Protein AF-A0A0S3TJT3-F1 (afdb_monomer)

Nearest PDB structures (foldseek):
  3ip9-assembly1_A  TM=3.688E-01  e=1.577E-03  Agrobacterium fabrum str. C58
  3ipc-assembly1_A  TM=3.683E-01  e=1.671E-03  Agrobacterium fabrum str. C58
  4h8k-assembly1_B  TM=5.157E-01  e=3.499E-02  uncultured organism
  5ux0-assembly2_D  TM=4.115E-01  e=3.098E-01  Marinitoga piezophila
  5i4a-assembly2_C  TM=4.728E-01  e=1.733E+00  Marinitoga piezophila KA3

pLDDT: mean 84.33, std 13.9, range [30.48, 98.19]

Solvent-accessible surface area (backbone atoms only — not comparable to full-atom values): 23516 Å² total; per-residue (Å²): 130,84,81,82,37,37,30,35,41,42,33,42,53,88,62,42,47,76,74,13,27,44,31,41,34,41,31,31,42,73,97,52,75,69,77,46,76,47,79,49,36,47,69,58,44,67,63,50,66,58,42,48,49,51,28,49,58,43,56,67,64,57,73,90,70,84,78,69,83,72,67,95,83,65,92,69,98,68,64,60,63,62,50,32,52,49,32,46,48,54,36,52,52,52,52,46,56,60,54,66,34,71,59,35,45,54,51,50,54,53,47,47,69,75,55,58,90,56,61,47,32,39,38,33,42,29,30,78,53,69,66,72,70,68,52,70,66,72,67,34,62,71,29,59,74,75,29,75,67,45,46,80,43,78,34,65,71,87,75,88,79,86,79,79,88,58,81,71,33,31,30,44,35,38,35,18,28,52,79,97,48,83,58,66,61,59,51,52,54,55,65,67,38,87,58,46,47,67,48,76,36,74,45,42,53,73,65,58,50,49,48,56,37,65,75,50,68,30,37,31,41,37,37,38,27,37,25,32,67,41,80,90,71,75,47,54,28,36,25,44,20,82,92,50,77,68,41,47,55,74,80,40,44,66,40,51,53,49,21,40,76,52,49,37,75,46,78,45,75,56,57,50,76,48,69,80,66,72,77,46,71,47,62,53,81,63,76,47,70,64,48,37,71,71,40,49,80,83,41,57,55,31,33,29,58,32,65,42,55,51,85,85,39,62,86,38,67,65,47,48,51,45,26,67,74,66,76,40,86,65,54,40,68,57,45,53,51,52,32,51,51,52,50,50,55,62,24,46,76,77,24,87,45,74,69,45,26,53,54,44,49,44,33,79,83,41,71,45,86,39,86,73,40,78,44,46,33,37,86,88,64,46,69,78,83,85,52,83,81,55,44,37,46,29,30,29,38,74,41,94,85,44,87,98,38,53,39,80,39,78,61,80,135

Foldseek 3Di:
DPQWAKEKEWEWDDDDLQAWTKIKIFIDTVPDHTDDIDTFTQGHDPCLVVLVVQLVVLVLQDDPCPPDPDPPPDPDPDCSVVSNVVSVVVNLVSVQVSCPDPRNVVVLVVVCVRCPQDQRYEYEYEAQDPVVLVDPVCSHCSQVPRHVNYHYHYYPDDDDDPDDADFLAEEEEQEFACVVHDCVVVVVVQVPPPRYDYDYDYLDDPVVVLCVLQVAAHQEYEYEEAKAADPPNPFIWGGRYDPDDTHTVVVCVVSNVNNVVSHHHYYYYNHDYPHVSDQAEDEPVCQDPCNFVPCQPVQARHKYKAQDDLVVVVVDPVQVVCCVVVVDGDGSVVQVVQVVVQLQVQLVVQPVDPVSSVVQLLPQPDWDAGPSGIDHAHNVRDGDDDDPSSIWMWTWHDDPPDPSTIDTDTDDD

Sequence (413 aa):
MVKQVKQVIFEIGEGSFERGFPVKVRIGETGKPHTAEISGRLPPAPEFPTIYTTWQSIYEKLPANWLIIIPKNQITNFSSKDACNQAAQAFQDSFNTWLNQAPVLEIERQLSRQIGNSEDVRFILQTQDSLLRRLPWHLWGFFSTSHPQAEIVISSEYEPSTKQLKAPVKVLAILGSNQEINLEQDLYFLKNLPGAKVKALIEPTRRQLIENLRTQPWDILFFAGHSMSKEGDSWGEIQINADESYLSLRNLRYSLRHAVRQGLKLAIFNSKANQGRLRLFASTSLYTLQTLQQGKGDINGLVLAVPWEARRNFASEFAKNSQKLWNSLVTWRSATSYDATIAIVNGLQQSKTRDGLQKVLRNPKFSANGVTGKIQFLQSGDRPIKNKNDMVLVKIQPSRTFANQYEFFPLYP

Radius of gyration: 30.45 Å; Cα contacts (8 Å, |Δi|>4): 660; chains: 1; bounding box: 77×50×81 Å

Mean predicted aligned error: 15.38 Å

Structure (mmCIF, N/CA/C/O backbone):
data_AF-A0A0S3TJT3-F1
#
_entry.id   AF-A0A0S3TJT3-F1
#
loop_
_atom_site.group_PDB
_atom_site.id
_atom_site.type_symbol
_atom_site.label_atom_id
_atom_site.label_alt_id
_atom_site.label_comp_id
_atom_site.label_asym_id
_atom_site.label_entity_id
_atom_site.label_seq_id
_atom_site.pdbx_PDB_ins_code
_atom_site.Cartn_x
_atom_site.Cartn_y
_atom_site.Cartn_z
_atom_site.occupancy
_atom_site.B_iso_or_equiv
_atom_site.auth_seq_id
_atom_site.auth_comp_id
_atom_site.auth_asym_id
_atom_site.auth_atom_id
_atom_site.pdbx_PDB_model_num
ATOM 1 N N . MET A 1 1 ? -29.229 14.214 22.187 1.00 39.25 1 MET A N 1
ATOM 2 C CA . MET A 1 1 ? -29.124 12.817 22.668 1.00 39.25 1 MET A CA 1
ATOM 3 C C . MET A 1 1 ? -27.784 12.264 22.216 1.00 39.25 1 MET A C 1
ATOM 5 O O . MET A 1 1 ? -27.434 12.478 21.064 1.00 39.25 1 MET A O 1
ATOM 9 N N . VAL A 1 2 ? -27.012 11.622 23.096 1.00 51.75 2 VAL A N 1
ATOM 10 C CA . VAL A 1 2 ? -25.798 10.896 22.682 1.00 51.75 2 VAL A CA 1
ATOM 11 C C . VAL A 1 2 ? -26.262 9.675 21.887 1.00 51.75 2 VAL A C 1
ATOM 13 O O . VAL A 1 2 ? -27.019 8.865 22.421 1.00 51.75 2 VAL A O 1
ATOM 16 N N . LYS A 1 3 ? -25.883 9.585 20.608 1.00 60.16 3 LYS A N 1
ATOM 17 C CA . LYS A 1 3 ? -26.233 8.456 19.734 1.00 60.16 3 LYS A CA 1
ATOM 18 C C . LYS A 1 3 ? -25.649 7.176 20.351 1.00 60.16 3 LYS A C 1
ATOM 20 O O . LYS A 1 3 ? -24.455 7.132 20.648 1.00 60.16 3 LYS A O 1
ATOM 25 N N . GLN A 1 4 ? -26.485 6.177 20.633 1.00 72.62 4 GLN A N 1
ATOM 26 C CA . GLN A 1 4 ? -26.031 4.910 21.213 1.00 72.62 4 GLN A CA 1
ATOM 27 C C . GLN A 1 4 ? -25.431 4.039 20.108 1.00 72.62 4 GLN A C 1
ATOM 29 O O . GLN A 1 4 ? -26.159 3.431 19.333 1.00 72.62 4 GLN A O 1
ATOM 34 N N . VAL A 1 5 ? -24.100 3.992 20.042 1.00 84.38 5 VAL A N 1
ATOM 35 C CA . VAL A 1 5 ? -23.367 3.173 19.068 1.00 84.38 5 VAL A CA 1
ATOM 36 C C . VAL A 1 5 ? -23.213 1.752 19.612 1.00 84.38 5 VAL A C 1
ATOM 38 O O . VAL A 1 5 ? -22.589 1.555 20.668 1.00 84.38 5 VAL A O 1
ATOM 41 N N . LYS A 1 6 ? -23.755 0.765 18.889 1.00 90.62 6 LYS A N 1
ATOM 42 C CA . LYS A 1 6 ? -23.546 -0.662 19.162 1.00 90.62 6 LYS A CA 1
ATOM 43 C C . LYS A 1 6 ? -22.103 -1.020 18.836 1.00 90.62 6 LYS A C 1
ATOM 45 O O . LYS A 1 6 ? -21.609 -0.706 17.761 1.00 90.62 6 LYS A O 1
ATOM 50 N N . GLN A 1 7 ? -21.426 -1.686 19.761 1.00 91.19 7 GLN A N 1
ATOM 51 C CA . GLN A 1 7 ? -20.046 -2.120 19.590 1.00 91.19 7 GLN A CA 1
ATOM 52 C C . GLN A 1 7 ? -19.985 -3.643 19.535 1.00 91.19 7 GLN A C 1
ATOM 54 O O . GLN A 1 7 ? -20.490 -4.324 20.429 1.00 91.19 7 GLN A O 1
ATOM 59 N N . VAL A 1 8 ? -19.319 -4.160 18.508 1.00 93.88 8 VAL A N 1
ATOM 60 C CA . VAL A 1 8 ? -19.082 -5.585 18.284 1.00 93.88 8 VAL A CA 1
ATOM 61 C C . VAL A 1 8 ? -17.579 -5.803 18.229 1.00 93.88 8 VAL A C 1
ATOM 63 O O . VAL A 1 8 ? -16.907 -5.202 17.400 1.00 93.88 8 VAL A O 1
ATOM 66 N N . ILE A 1 9 ? -17.043 -6.650 19.099 1.00 94.06 9 ILE A N 1
ATOM 67 C CA . ILE A 1 9 ? -15.656 -7.115 19.030 1.00 94.06 9 ILE A CA 1
ATOM 68 C C . ILE A 1 9 ? -15.696 -8.542 18.500 1.00 94.06 9 ILE A C 1
ATOM 70 O O . ILE A 1 9 ? -16.155 -9.441 19.202 1.00 94.06 9 ILE A O 1
ATOM 74 N N . PHE A 1 10 ? -15.253 -8.729 17.263 1.00 96.12 10 PHE A N 1
ATOM 75 C CA . PHE A 1 10 ? -15.174 -10.010 16.577 1.00 96.12 10 PHE A CA 1
ATOM 76 C C . PHE A 1 10 ? -13.734 -10.515 16.636 1.00 96.12 10 PHE A C 1
ATOM 78 O O . PHE A 1 10 ? -12.868 -10.092 15.870 1.00 96.12 10 PHE A O 1
ATOM 85 N N . GLU A 1 11 ? -13.475 -11.384 17.602 1.00 96.75 11 GLU A N 1
ATOM 86 C CA . GLU A 1 11 ? -12.153 -11.905 17.914 1.00 96.75 11 GLU A CA 1
ATOM 87 C C . GLU A 1 11 ? -11.951 -13.252 17.219 1.00 96.75 11 GLU A C 1
ATOM 89 O O . GLU A 1 11 ? -12.678 -14.213 17.476 1.00 96.75 11 GLU A O 1
ATOM 94 N N . ILE A 1 12 ? -10.967 -13.316 16.324 1.00 97.00 12 ILE A N 1
ATOM 95 C CA . ILE A 1 12 ? -10.567 -14.544 15.639 1.00 97.00 12 ILE A CA 1
ATOM 96 C C . ILE A 1 12 ? -9.282 -15.048 16.289 1.00 97.00 12 ILE A C 1
ATOM 98 O O . ILE A 1 12 ? -8.233 -14.404 16.192 1.00 97.00 12 ILE A O 1
ATOM 102 N N . GLY A 1 13 ? -9.388 -16.196 16.956 1.00 94.38 13 GLY A N 1
ATOM 103 C CA . GLY A 1 13 ? -8.281 -16.831 17.662 1.00 94.38 13 GLY A CA 1
ATOM 104 C C . GLY A 1 13 ? -7.333 -17.602 16.741 1.00 94.38 13 GLY A C 1
ATOM 105 O O . GLY A 1 13 ? -7.439 -17.567 15.515 1.00 94.38 13 GLY A O 1
ATOM 106 N N . GLU A 1 14 ? -6.396 -18.325 17.353 1.00 94.38 14 GLU A N 1
ATOM 107 C CA . GLU A 1 14 ? -5.376 -19.091 16.635 1.00 94.38 14 GLU A CA 1
ATOM 108 C C . GLU A 1 14 ? -5.993 -20.234 15.811 1.00 94.38 14 GLU A C 1
ATOM 110 O O . GLU A 1 14 ? -6.798 -21.034 16.297 1.00 94.38 14 GLU A O 1
ATOM 115 N N . GLY A 1 15 ? -5.612 -20.308 14.539 1.00 94.81 15 GLY A N 1
ATOM 116 C CA . GLY A 1 15 ? -6.157 -21.246 13.567 1.00 94.81 15 GLY A CA 1
ATOM 117 C C . GLY A 1 15 ? -5.385 -21.187 12.256 1.00 94.81 15 GLY A C 1
ATOM 118 O O . GLY A 1 15 ? -4.281 -20.648 12.199 1.00 94.81 15 GLY A O 1
ATOM 119 N N . SER A 1 16 ? -5.951 -21.771 11.206 1.00 96.56 16 SER A N 1
ATOM 120 C CA . SER A 1 16 ? -5.390 -21.680 9.858 1.00 96.56 16 SER A CA 1
ATOM 121 C C . SER A 1 16 ? -6.483 -21.879 8.813 1.00 96.56 16 SER A C 1
ATOM 123 O O . SER A 1 16 ? -7.549 -22.411 9.125 1.00 96.56 16 SER A O 1
ATOM 125 N N . PHE A 1 17 ? -6.234 -21.501 7.561 1.00 96.31 17 PHE A N 1
ATOM 126 C CA . PHE A 1 17 ? -7.205 -21.705 6.483 1.00 96.31 17 PHE A CA 1
ATOM 127 C C . PHE A 1 17 ? -7.475 -23.195 6.204 1.00 96.31 17 PHE A C 1
ATOM 129 O O . PHE A 1 17 ? -8.538 -23.542 5.710 1.00 96.31 17 PHE A O 1
ATOM 136 N N . GLU A 1 18 ? -6.589 -24.104 6.606 1.00 97.00 18 GLU A N 1
ATOM 137 C CA . GLU A 1 18 ? -6.768 -25.556 6.477 1.00 97.00 18 GLU A CA 1
ATOM 138 C C . GLU A 1 18 ? -7.663 -26.143 7.573 1.00 97.00 18 GLU A C 1
ATOM 140 O O . GLU A 1 18 ? -8.346 -27.139 7.351 1.00 97.00 18 GLU A O 1
ATOM 145 N N . ARG A 1 19 ? -7.658 -25.551 8.773 1.00 96.50 19 ARG A N 1
ATOM 146 C CA . ARG A 1 19 ? -8.385 -26.076 9.946 1.00 96.50 19 ARG A CA 1
ATOM 147 C C . ARG A 1 19 ? -9.557 -25.194 10.378 1.00 96.50 19 ARG A C 1
ATOM 149 O O . ARG A 1 19 ? -10.349 -25.597 11.233 1.00 96.50 19 ARG A O 1
ATOM 156 N N . GLY A 1 20 ? -9.679 -23.998 9.816 1.00 97.06 20 GLY A N 1
ATOM 157 C CA . GLY A 1 20 ? -10.573 -22.947 10.286 1.00 97.06 20 GLY A CA 1
ATOM 158 C C . GLY A 1 20 ? -10.051 -22.239 11.540 1.00 97.06 20 GLY A C 1
ATOM 159 O O . GLY A 1 20 ? -9.022 -22.609 12.114 1.00 97.06 20 GLY A O 1
ATOM 160 N N . PHE A 1 21 ? -10.805 -21.240 11.994 1.00 98.19 21 PHE A N 1
ATOM 161 C CA . PHE A 1 21 ? -10.429 -20.361 13.100 1.00 98.19 21 PHE A CA 1
ATOM 162 C C . PHE A 1 21 ? -11.528 -20.301 14.163 1.00 98.19 21 PHE A C 1
ATOM 164 O O . PHE A 1 21 ? -12.691 -20.096 13.809 1.00 98.19 21 PHE A O 1
ATOM 171 N N . PRO A 1 22 ? -11.216 -20.459 15.459 1.00 97.88 22 PRO A N 1
ATOM 172 C CA . PRO A 1 22 ? -12.185 -20.198 16.516 1.00 97.88 22 PRO A CA 1
ATOM 173 C C . PRO A 1 22 ? -12.553 -18.709 16.539 1.00 97.88 22 PRO A C 1
ATOM 175 O O . PRO A 1 22 ? -11.696 -17.846 16.350 1.00 97.88 22 PRO A O 1
ATOM 178 N N . VAL A 1 23 ? -13.829 -18.417 16.783 1.00 97.69 23 VAL A N 1
ATOM 179 C CA . VAL A 1 23 ? -14.362 -17.054 16.853 1.00 97.69 23 VAL A CA 1
ATOM 180 C C . VAL A 1 23 ? -15.037 -16.838 18.192 1.00 97.69 23 VAL A C 1
ATOM 182 O O . VAL A 1 23 ? -15.834 -17.663 18.641 1.00 97.69 23 VAL A O 1
ATOM 185 N N . LYS A 1 24 ? -14.765 -15.681 18.784 1.00 97.25 24 LYS A N 1
ATOM 186 C CA . LYS A 1 24 ? -15.464 -15.168 19.951 1.00 97.25 24 LYS A CA 1
ATOM 187 C C . LYS A 1 24 ? -15.967 -13.763 19.644 1.00 97.25 24 LYS A C 1
ATOM 189 O O . LYS A 1 24 ? -15.189 -12.889 19.279 1.00 97.25 24 LYS A O 1
ATOM 194 N N . VAL A 1 25 ? -17.265 -13.530 19.792 1.00 96.75 25 VAL A N 1
ATOM 195 C CA . VAL A 1 25 ? -17.879 -12.229 19.521 1.00 96.75 25 VAL A CA 1
ATOM 196 C C . VAL A 1 25 ? -18.442 -11.647 20.803 1.00 96.75 25 VAL A C 1
ATOM 198 O O . VAL A 1 25 ? -19.252 -12.284 21.468 1.00 96.75 25 VAL A O 1
ATOM 201 N N . ARG A 1 26 ? -18.026 -10.430 21.153 1.00 94.75 26 ARG A N 1
ATOM 202 C CA . ARG A 1 26 ? -18.534 -9.680 22.309 1.00 94.75 26 ARG A CA 1
ATOM 203 C C . ARG A 1 26 ? -19.316 -8.472 21.828 1.00 94.75 26 ARG A C 1
ATOM 205 O O . ARG A 1 26 ? -18.820 -7.704 21.008 1.00 94.75 26 ARG A O 1
ATOM 212 N N . ILE A 1 27 ? -20.524 -8.288 22.345 1.00 93.62 27 ILE A N 1
ATOM 213 C CA . ILE A 1 27 ? -21.450 -7.243 21.896 1.00 93.62 27 ILE A CA 1
ATOM 214 C C . ILE A 1 27 ? -21.824 -6.369 23.086 1.00 93.62 27 ILE A C 1
ATOM 216 O O . ILE A 1 27 ? -22.047 -6.869 24.187 1.00 93.62 27 ILE A O 1
ATOM 220 N N . GLY A 1 28 ? -21.888 -5.059 22.882 1.00 90.69 28 GLY A N 1
ATOM 221 C CA . GLY A 1 28 ? -22.346 -4.110 23.890 1.00 90.69 28 GLY A CA 1
ATOM 222 C C . GLY A 1 28 ? -22.592 -2.729 23.301 1.00 90.69 28 GLY A C 1
ATOM 223 O O . GLY A 1 28 ? -22.747 -2.562 22.093 1.00 90.69 28 GLY A O 1
ATOM 224 N N . GLU A 1 29 ? -22.610 -1.726 24.165 1.00 87.50 29 GLU A N 1
ATOM 225 C CA . GLU A 1 29 ? -22.640 -0.320 23.766 1.00 87.50 29 GLU A CA 1
ATOM 226 C C . GLU A 1 29 ? -21.283 0.322 24.034 1.00 87.50 29 GLU A C 1
ATOM 228 O O . GLU A 1 29 ? -20.576 -0.046 24.976 1.00 87.50 29 GLU A O 1
ATOM 233 N N . THR A 1 30 ? -20.923 1.307 23.215 1.00 79.06 30 THR A N 1
ATOM 234 C CA . THR A 1 30 ? -19.652 2.021 23.369 1.00 79.06 30 THR A CA 1
ATOM 235 C C . THR A 1 30 ? -19.537 2.623 24.776 1.00 79.06 30 THR A C 1
ATOM 237 O O . THR A 1 30 ? -20.389 3.401 25.203 1.00 79.06 30 THR A O 1
ATOM 240 N N . GLY A 1 31 ? -18.472 2.267 25.502 1.00 75.75 31 GLY A N 1
ATOM 241 C CA . GLY A 1 31 ? -18.206 2.752 26.863 1.00 75.75 31 GLY A CA 1
ATOM 242 C C . GLY A 1 31 ? -18.964 2.033 27.986 1.00 75.75 31 GLY A C 1
ATOM 243 O O . GLY A 1 31 ? -18.823 2.429 29.142 1.00 75.75 31 GLY A O 1
ATOM 244 N N . LYS A 1 32 ? -19.739 0.984 27.682 1.00 82.31 32 LYS A N 1
ATOM 245 C CA . LYS A 1 32 ? -20.431 0.144 28.671 1.00 82.31 32 LYS A CA 1
ATOM 246 C C . LYS A 1 32 ? -19.875 -1.289 28.677 1.00 82.31 32 LYS A C 1
ATOM 248 O O . LYS A 1 32 ? -19.234 -1.696 27.706 1.00 82.31 32 LYS A O 1
ATOM 253 N N . PRO A 1 33 ? -20.118 -2.070 29.747 1.00 82.06 33 PRO A N 1
ATOM 254 C CA . PRO A 1 33 ? -19.832 -3.501 29.748 1.00 82.06 33 PRO A CA 1
ATOM 255 C C . PRO A 1 33 ? -20.539 -4.225 28.595 1.00 82.06 33 PRO A C 1
ATOM 257 O O . PRO A 1 33 ? -21.628 -3.829 28.172 1.00 82.06 33 PRO A O 1
ATOM 260 N N . HIS A 1 34 ? -19.924 -5.299 28.102 1.00 86.50 34 HIS A N 1
ATOM 261 C CA . HIS A 1 34 ? -20.545 -6.161 27.100 1.00 86.50 34 HIS A CA 1
ATOM 262 C C . HIS A 1 34 ? -21.783 -6.851 27.678 1.00 86.50 34 HIS A C 1
ATOM 264 O O . HIS A 1 34 ? -21.792 -7.270 28.833 1.00 86.50 34 HIS A O 1
ATOM 270 N N . THR A 1 35 ? -22.824 -6.965 26.862 1.00 88.38 35 THR A N 1
ATOM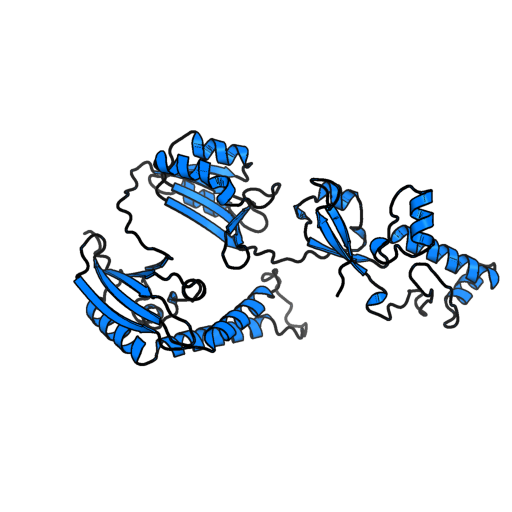 271 C CA . THR A 1 35 ? -24.129 -7.515 27.242 1.00 88.38 35 THR A CA 1
ATOM 272 C C . THR A 1 35 ? -24.367 -8.908 26.674 1.00 88.38 35 THR A C 1
ATOM 274 O O . THR A 1 35 ? -25.249 -9.610 27.155 1.00 88.38 35 THR A O 1
ATOM 277 N N . ALA A 1 36 ? -23.610 -9.309 25.651 1.00 91.75 36 ALA A N 1
ATOM 278 C CA . ALA A 1 36 ? -23.722 -10.627 25.043 1.00 91.75 36 ALA A CA 1
ATOM 279 C C . ALA A 1 36 ? -22.365 -11.141 24.554 1.00 91.75 36 ALA A C 1
ATOM 281 O O . ALA A 1 36 ? -21.479 -10.367 24.176 1.00 91.75 36 ALA A O 1
ATOM 282 N N . GLU A 1 37 ? -22.243 -12.465 24.536 1.00 95.62 37 GLU A N 1
ATOM 283 C CA . GLU A 1 37 ? -21.089 -13.198 24.035 1.00 95.62 37 GLU A CA 1
ATOM 284 C C . GLU A 1 37 ? -21.569 -14.350 23.143 1.00 95.62 37 GLU A C 1
ATOM 286 O O . GLU A 1 37 ? -22.502 -15.067 23.500 1.00 95.62 37 GLU A O 1
ATOM 291 N N . ILE A 1 38 ? -20.943 -14.507 21.978 1.00 96.56 38 ILE A N 1
ATOM 292 C CA . ILE A 1 38 ? -21.217 -15.570 21.009 1.00 96.56 38 ILE A CA 1
ATOM 293 C C . ILE A 1 38 ? -19.906 -16.309 20.758 1.00 96.56 38 ILE A C 1
ATOM 295 O O . ILE A 1 38 ? -18.877 -15.682 20.506 1.00 96.56 38 ILE A O 1
ATOM 299 N N . SER A 1 39 ? -19.951 -17.635 20.777 1.00 96.75 39 SER A N 1
ATOM 300 C CA . SER A 1 39 ? -18.821 -18.485 20.405 1.00 96.75 39 SER A CA 1
ATOM 301 C C . SER A 1 39 ? -19.141 -19.219 19.111 1.00 96.75 39 SER A C 1
ATOM 303 O O . SER A 1 39 ? -20.259 -19.695 18.922 1.00 96.75 39 SER A O 1
ATOM 305 N N . GLY A 1 40 ? -18.160 -19.325 18.223 1.00 96.56 40 GLY A N 1
ATOM 306 C CA . GLY A 1 40 ? -18.329 -19.983 16.935 1.00 96.56 40 GLY A CA 1
ATOM 307 C C . GLY A 1 40 ? -17.001 -20.282 16.255 1.00 96.56 40 GLY A C 1
ATOM 308 O O . GLY A 1 40 ? -15.946 -20.334 16.892 1.00 96.56 40 GLY A O 1
ATOM 309 N N . ARG A 1 41 ? -17.049 -20.513 14.942 1.00 96.81 41 ARG A N 1
ATOM 310 C CA . ARG A 1 41 ? -15.865 -20.842 14.149 1.00 96.81 41 ARG A CA 1
ATOM 311 C C . ARG A 1 41 ? -16.008 -20.338 12.717 1.00 96.81 41 ARG A C 1
ATOM 313 O O . ARG A 1 41 ? -17.060 -20.524 12.113 1.00 96.81 41 ARG A O 1
ATOM 320 N N . LEU A 1 42 ? -14.932 -19.791 12.157 1.00 97.69 42 LEU A N 1
ATOM 321 C CA . LEU A 1 42 ? -14.770 -19.697 10.709 1.00 97.69 42 LEU A CA 1
ATOM 322 C C . LEU A 1 42 ? -14.308 -21.065 10.184 1.00 97.69 42 LEU A C 1
ATOM 324 O O . LEU A 1 42 ? -13.311 -21.593 10.686 1.00 97.69 42 LEU A O 1
ATOM 328 N N . PRO A 1 43 ? -15.006 -21.672 9.216 1.00 97.56 43 PRO A N 1
ATOM 329 C CA . PRO A 1 43 ? -14.667 -23.000 8.715 1.00 97.56 43 PRO A CA 1
ATOM 330 C C . PRO A 1 43 ? -13.351 -22.997 7.917 1.00 97.56 43 PRO A C 1
ATOM 332 O O . PRO A 1 43 ? -12.840 -21.928 7.577 1.00 97.56 43 PRO A O 1
ATOM 335 N N . PRO A 1 44 ? -12.779 -24.174 7.607 1.00 97.75 44 PRO A N 1
ATOM 336 C CA . PRO A 1 44 ? -11.670 -24.279 6.665 1.00 97.75 44 PRO A CA 1
ATOM 337 C C . PRO A 1 44 ? -11.989 -23.655 5.296 1.00 97.75 44 PRO A C 1
ATOM 339 O O . PRO A 1 44 ? -13.076 -23.845 4.754 1.00 97.75 44 PRO A O 1
ATOM 342 N N . ALA A 1 45 ? -11.012 -22.957 4.723 1.00 96.94 45 ALA A N 1
ATOM 343 C CA . ALA A 1 45 ? -10.993 -22.465 3.349 1.00 96.94 45 ALA A CA 1
ATOM 344 C C . ALA A 1 45 ? -9.564 -22.558 2.768 1.00 96.94 45 ALA A C 1
ATOM 346 O O . ALA A 1 45 ? -8.922 -21.532 2.537 1.00 96.94 45 ALA A O 1
ATOM 347 N N . PRO A 1 46 ? -9.034 -23.777 2.545 1.00 96.12 46 PRO A N 1
ATOM 348 C CA . PRO A 1 46 ? -7.623 -23.999 2.202 1.00 96.12 46 PRO A CA 1
ATOM 349 C C . PRO A 1 46 ? -7.193 -23.359 0.872 1.00 96.12 46 PRO A C 1
ATOM 351 O O . PRO A 1 46 ? -6.028 -23.022 0.696 1.00 96.12 46 PRO A O 1
ATOM 354 N N . GLU A 1 47 ? -8.121 -23.153 -0.063 1.00 94.00 47 GLU A N 1
ATOM 355 C CA . GLU A 1 47 ? -7.837 -22.527 -1.364 1.00 94.00 47 GLU A CA 1
ATOM 356 C C . GLU A 1 47 ? -7.748 -20.995 -1.287 1.00 94.00 47 GLU A C 1
ATOM 358 O O . GLU A 1 47 ? -7.200 -20.339 -2.176 1.00 94.00 47 GLU A O 1
ATOM 363 N N . PHE A 1 48 ? -8.269 -20.407 -0.210 1.00 93.44 48 PHE A N 1
ATOM 364 C CA . PHE A 1 48 ? -8.466 -18.970 -0.089 1.00 93.44 48 PHE A CA 1
ATOM 365 C C . PHE A 1 48 ? -7.161 -18.149 -0.137 1.00 93.44 48 PHE A C 1
ATOM 367 O O . PHE A 1 48 ? -7.121 -17.154 -0.869 1.00 93.44 48 PHE A O 1
ATOM 374 N N . PRO A 1 49 ? -6.055 -18.556 0.527 1.00 94.06 49 PRO A N 1
ATOM 375 C CA . PRO A 1 49 ? -4.769 -17.865 0.395 1.00 94.06 49 PRO A CA 1
ATOM 376 C C . PRO A 1 49 ? -4.245 -17.823 -1.049 1.00 94.06 49 PRO A C 1
ATOM 378 O O . PRO A 1 49 ? -3.685 -16.813 -1.483 1.00 94.06 49 PRO A O 1
ATOM 381 N N . THR A 1 50 ? -4.458 -18.887 -1.825 1.00 94.69 50 THR A N 1
ATOM 382 C CA . THR A 1 50 ? -4.052 -18.959 -3.237 1.00 94.69 50 THR A CA 1
ATOM 383 C C . THR A 1 50 ? -4.869 -18.001 -4.099 1.00 94.69 50 THR A C 1
ATOM 385 O O . THR A 1 50 ? -4.317 -17.305 -4.952 1.00 94.69 50 THR A O 1
ATOM 388 N N . ILE A 1 51 ? -6.176 -17.903 -3.852 1.00 95.00 51 ILE A N 1
ATOM 389 C CA . ILE A 1 51 ? -7.058 -16.973 -4.570 1.00 95.00 51 ILE A CA 1
ATOM 390 C C . ILE A 1 51 ? -6.657 -1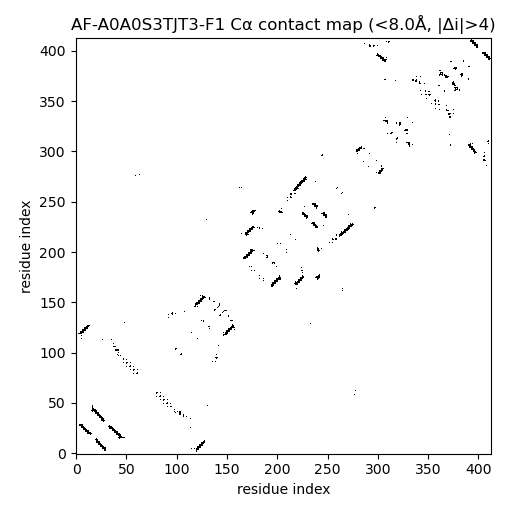5.524 -4.267 1.00 95.00 51 ILE A C 1
ATOM 392 O O . ILE A 1 51 ? -6.466 -14.728 -5.190 1.00 95.00 51 ILE A O 1
ATOM 396 N N . TYR A 1 52 ? -6.436 -15.201 -2.989 1.00 93.88 52 TYR A N 1
ATOM 397 C CA . TYR A 1 52 ? -5.966 -13.882 -2.568 1.00 93.88 52 TYR A CA 1
ATOM 398 C C . TYR A 1 52 ? -4.614 -13.521 -3.205 1.00 93.88 52 TYR A C 1
ATOM 400 O O . TYR A 1 52 ? -4.471 -12.440 -3.774 1.00 93.88 52 TYR A O 1
ATOM 408 N N . THR A 1 53 ? -3.626 -14.421 -3.158 1.00 90.69 53 THR A N 1
ATOM 409 C CA . THR A 1 53 ? -2.297 -14.163 -3.744 1.00 90.69 53 THR A CA 1
ATOM 410 C C . THR A 1 53 ? -2.352 -14.049 -5.267 1.00 90.69 53 THR A C 1
ATOM 412 O O . THR A 1 53 ? -1.640 -13.226 -5.843 1.00 90.69 53 THR A O 1
ATOM 415 N N . THR A 1 54 ? -3.240 -14.797 -5.927 1.00 91.62 54 THR A N 1
ATOM 416 C CA . THR A 1 54 ? -3.486 -14.680 -7.370 1.00 91.62 54 THR A CA 1
ATOM 417 C C . THR A 1 54 ? -4.008 -13.291 -7.715 1.00 91.62 54 THR A C 1
ATOM 419 O O . THR A 1 54 ? -3.374 -12.592 -8.511 1.00 91.62 54 THR A O 1
ATOM 422 N N . TRP A 1 55 ? -5.098 -12.853 -7.072 1.00 92.88 55 TRP A N 1
ATOM 423 C CA . TRP A 1 55 ? -5.639 -11.503 -7.244 1.00 92.88 55 TRP A CA 1
ATOM 424 C C . TRP A 1 55 ? -4.591 -10.432 -6.947 1.00 92.88 55 TRP A C 1
ATOM 426 O O . TRP A 1 55 ? -4.354 -9.564 -7.789 1.00 92.88 55 TRP A O 1
ATOM 436 N N . GLN A 1 56 ? -3.910 -10.533 -5.803 1.00 87.00 56 GLN A N 1
ATOM 437 C CA . GLN A 1 56 ? -2.880 -9.585 -5.398 1.00 87.00 56 GLN A CA 1
ATOM 438 C C . GLN A 1 56 ? -1.782 -9.482 -6.465 1.00 87.00 56 GLN A C 1
ATOM 440 O O . GLN A 1 56 ? -1.427 -8.380 -6.876 1.00 87.00 56 GLN A O 1
ATOM 445 N N . SER A 1 57 ? -1.294 -10.613 -6.983 1.00 83.69 57 SER A N 1
ATOM 446 C CA . SER A 1 57 ? -0.227 -10.632 -7.989 1.00 83.69 57 SER A CA 1
ATOM 447 C C . SER A 1 57 ? -0.639 -10.019 -9.332 1.00 83.69 57 SER A C 1
ATOM 449 O O . SER A 1 57 ? 0.213 -9.503 -10.057 1.00 83.69 57 SER A O 1
ATOM 451 N N . ILE A 1 58 ? -1.924 -10.094 -9.694 1.00 83.06 58 ILE A N 1
ATOM 452 C CA . ILE A 1 58 ? -2.466 -9.486 -10.915 1.00 83.06 58 ILE A CA 1
ATOM 453 C C . ILE A 1 58 ? -2.659 -7.984 -10.690 1.00 83.06 58 ILE A C 1
ATOM 455 O O . ILE A 1 58 ? -2.226 -7.182 -11.517 1.00 83.06 58 ILE A O 1
ATOM 459 N N . TYR A 1 59 ? -3.233 -7.605 -9.547 1.00 80.38 59 TYR A N 1
ATOM 460 C CA . TYR A 1 59 ? -3.421 -6.215 -9.140 1.00 80.38 59 TYR A CA 1
ATOM 461 C C . TYR A 1 59 ? -2.091 -5.451 -9.053 1.00 80.38 59 TYR A C 1
ATOM 463 O O . TYR A 1 59 ? -1.981 -4.319 -9.524 1.00 80.38 59 TYR A O 1
ATOM 471 N N . GLU A 1 60 ? -1.043 -6.081 -8.520 1.00 68.69 60 GLU A N 1
ATOM 472 C CA . GLU A 1 60 ? 0.307 -5.510 -8.440 1.00 68.69 60 GLU A CA 1
ATOM 473 C C . GLU A 1 60 ? 0.962 -5.288 -9.813 1.00 68.69 60 GLU A C 1
ATOM 475 O O . GLU A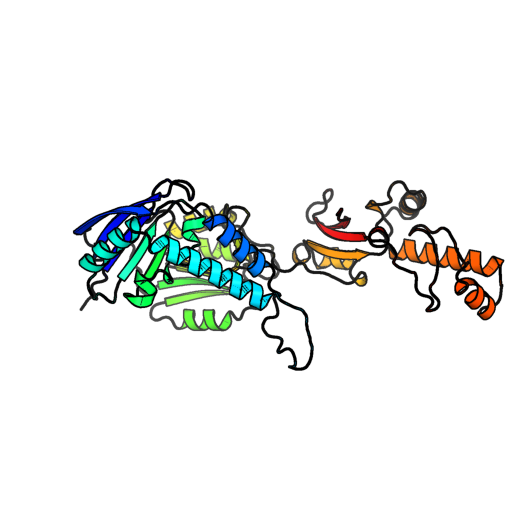 1 60 ? 1.854 -4.450 -9.932 1.00 68.69 60 GLU A O 1
ATOM 480 N N . LYS A 1 61 ? 0.514 -5.993 -10.861 1.00 70.81 61 LYS A N 1
ATOM 481 C CA . LYS A 1 61 ? 1.026 -5.867 -12.238 1.00 70.81 61 LYS A CA 1
ATOM 482 C C . LYS A 1 61 ? 0.256 -4.851 -13.086 1.00 70.81 61 LYS A C 1
ATOM 484 O O . LYS A 1 61 ? 0.594 -4.676 -14.259 1.00 70.81 61 LYS A O 1
ATOM 489 N N . LEU A 1 62 ? -0.773 -4.196 -12.541 1.00 64.38 62 LEU A N 1
ATOM 490 C CA . LEU A 1 62 ? -1.498 -3.157 -13.269 1.00 64.38 62 LEU A CA 1
ATOM 491 C C . LEU A 1 62 ? -0.569 -1.966 -13.594 1.00 64.38 62 LEU A C 1
ATOM 493 O O . LEU A 1 62 ? 0.188 -1.525 -12.728 1.00 64.38 62 LEU A O 1
ATOM 497 N N . PRO A 1 63 ? -0.610 -1.417 -14.824 1.00 54.97 63 PRO A N 1
ATOM 498 C CA . PRO A 1 63 ? 0.191 -0.251 -15.189 1.00 54.97 63 PRO A CA 1
ATOM 499 C C . PRO A 1 63 ? -0.265 1.005 -14.423 1.00 54.97 63 PRO A C 1
ATOM 501 O O . PRO A 1 63 ? -1.459 1.226 -14.238 1.00 54.97 63 PRO A O 1
ATOM 504 N N . ALA A 1 64 ? 0.679 1.866 -14.025 1.00 50.16 64 ALA A N 1
ATOM 505 C CA . ALA A 1 64 ? 0.409 3.061 -13.209 1.00 50.16 64 ALA A CA 1
ATOM 506 C C . ALA A 1 64 ? -0.397 4.173 -13.919 1.00 50.16 64 ALA A C 1
ATOM 508 O O . ALA A 1 64 ? -0.953 5.045 -13.256 1.00 50.16 64 ALA A O 1
ATOM 509 N N . ASN A 1 65 ? -0.521 4.130 -15.249 1.00 45.91 65 ASN A N 1
ATOM 510 C CA . ASN A 1 65 ? -1.213 5.152 -16.039 1.00 45.91 65 ASN A CA 1
ATOM 511 C C . ASN A 1 65 ? -2.666 4.754 -16.330 1.00 45.91 65 ASN A C 1
ATOM 513 O O . ASN A 1 65 ? -3.025 4.429 -17.459 1.00 45.91 65 ASN A O 1
ATOM 517 N N . TRP A 1 66 ? -3.522 4.813 -15.314 1.00 44.31 66 TRP A N 1
ATOM 518 C CA . TRP A 1 66 ? -4.969 4.591 -15.447 1.00 44.31 66 TRP A CA 1
ATOM 519 C C . TRP A 1 66 ? -5.737 5.817 -15.989 1.00 44.31 66 TRP A C 1
ATOM 521 O O . TRP A 1 66 ? -6.958 5.769 -16.109 1.00 44.31 66 TRP A O 1
ATOM 531 N N . LEU A 1 67 ? -5.029 6.894 -16.363 1.00 30.48 67 LEU A N 1
ATOM 532 C CA . LEU A 1 67 ? -5.583 8.127 -16.948 1.00 30.48 67 LEU A CA 1
ATOM 533 C C . LEU A 1 67 ? -5.391 8.258 -18.470 1.00 30.48 67 LEU A C 1
ATOM 535 O O . LEU A 1 67 ? -5.864 9.230 -19.057 1.00 30.48 67 LEU A O 1
ATOM 539 N N . ILE A 1 68 ? -4.721 7.314 -19.140 1.00 33.31 68 ILE A N 1
ATOM 540 C CA . ILE A 1 68 ? -4.614 7.368 -20.605 1.00 33.31 68 ILE A CA 1
ATOM 541 C C . ILE A 1 68 ? -5.912 6.818 -21.199 1.00 33.31 68 ILE A C 1
ATOM 543 O O . ILE A 1 68 ? -6.148 5.611 -21.208 1.00 33.31 68 ILE A O 1
ATOM 547 N N . ILE A 1 69 ? -6.753 7.720 -21.706 1.00 34.06 69 ILE A N 1
ATOM 548 C CA . ILE A 1 69 ? -7.860 7.386 -22.604 1.00 34.06 69 ILE A CA 1
ATOM 549 C C . ILE A 1 69 ? -7.239 6.769 -23.863 1.00 34.06 69 ILE A C 1
ATOM 551 O O . ILE A 1 69 ? -6.646 7.470 -24.680 1.00 34.06 69 ILE A O 1
ATOM 555 N N . ILE A 1 70 ? -7.340 5.447 -24.002 1.00 35.47 70 ILE A N 1
ATOM 556 C CA . ILE A 1 70 ? -6.894 4.733 -25.201 1.00 35.47 70 ILE A CA 1
ATOM 557 C C . ILE A 1 70 ? -7.955 4.953 -26.299 1.00 35.47 70 ILE A C 1
ATOM 559 O O . ILE A 1 70 ? -9.133 4.667 -26.061 1.00 35.47 70 ILE A O 1
ATOM 563 N N . PRO A 1 71 ? -7.592 5.470 -27.490 1.00 38.22 71 PRO A N 1
ATOM 564 C CA . PRO A 1 71 ? -8.525 5.642 -28.604 1.00 38.22 71 PRO A CA 1
ATOM 565 C C . PRO A 1 71 ? -9.190 4.312 -28.997 1.00 38.22 71 PRO A C 1
ATOM 567 O O . PRO A 1 71 ? -8.525 3.280 -29.071 1.00 38.22 71 PRO A O 1
ATOM 570 N N . LYS A 1 72 ? -10.501 4.339 -29.286 1.00 40.81 72 LYS A N 1
ATOM 571 C CA . LYS A 1 72 ? -11.377 3.163 -29.519 1.00 40.81 72 LYS A CA 1
ATOM 572 C C . LYS A 1 72 ? -10.942 2.209 -30.649 1.00 40.81 72 LYS A C 1
ATOM 574 O O . LYS A 1 72 ? -11.538 1.154 -30.822 1.00 40.81 72 LYS A O 1
ATOM 579 N N . ASN A 1 73 ? -9.948 2.582 -31.440 1.00 40.97 73 ASN A N 1
ATOM 580 C CA . ASN A 1 73 ? -9.576 1.981 -32.715 1.00 40.97 73 ASN A CA 1
ATOM 581 C C . ASN A 1 73 ? -8.207 1.272 -32.694 1.00 40.97 73 ASN A C 1
ATOM 583 O O . ASN A 1 73 ? -7.720 0.858 -33.744 1.00 40.97 73 ASN A O 1
ATOM 587 N N . GLN A 1 74 ? -7.603 1.072 -31.518 1.00 35.59 74 GLN A N 1
ATOM 588 C CA . GLN A 1 74 ? -6.388 0.267 -31.374 1.00 35.59 74 GLN A CA 1
ATOM 589 C C . GLN A 1 74 ? -6.722 -1.096 -30.745 1.00 35.59 74 GLN A C 1
ATOM 591 O O . GLN A 1 74 ? -7.042 -1.176 -29.560 1.00 35.59 74 GLN A O 1
ATOM 596 N N . ILE A 1 75 ? -6.636 -2.182 -31.526 1.00 35.16 75 ILE A N 1
ATOM 597 C CA . ILE A 1 75 ? -6.717 -3.547 -30.983 1.00 35.16 75 ILE A CA 1
ATOM 598 C C . ILE A 1 75 ? -5.442 -3.785 -30.175 1.00 35.16 75 ILE A C 1
ATOM 600 O O . ILE A 1 75 ? -4.368 -4.029 -30.724 1.00 35.16 75 ILE A O 1
ATOM 604 N N . THR A 1 76 ? -5.554 -3.673 -28.859 1.00 37.75 76 THR A N 1
ATOM 605 C CA . THR A 1 76 ? -4.498 -4.035 -27.920 1.00 37.75 76 THR A CA 1
ATOM 606 C C . THR A 1 76 ? -4.925 -5.350 -27.265 1.00 37.75 76 THR A C 1
ATOM 608 O O . THR A 1 76 ? -5.923 -5.400 -26.557 1.00 37.75 76 THR A O 1
ATOM 611 N N . ASN A 1 77 ? -4.201 -6.446 -27.522 1.00 35.41 77 ASN A N 1
ATOM 612 C CA . ASN A 1 77 ? -4.393 -7.743 -26.847 1.00 35.41 77 ASN A CA 1
ATOM 613 C C . ASN A 1 77 ? -3.941 -7.664 -25.370 1.00 35.41 77 ASN A C 1
ATOM 615 O O . ASN A 1 77 ? -3.082 -8.426 -24.930 1.00 35.41 77 ASN A O 1
ATOM 619 N N . PHE A 1 78 ? -4.450 -6.700 -24.602 1.00 41.09 78 PHE A N 1
ATOM 620 C CA . PHE A 1 78 ? -4.038 -6.447 -23.224 1.00 41.09 78 PHE A CA 1
ATOM 621 C C . PHE A 1 78 ? -5.171 -6.782 -22.252 1.00 41.09 78 PHE A C 1
ATOM 623 O O . PHE A 1 78 ? -5.956 -5.944 -21.827 1.00 41.09 78 PHE A O 1
ATOM 630 N N . SER A 1 79 ? -5.180 -8.057 -21.867 1.00 49.47 79 SER A N 1
ATOM 631 C CA . SER A 1 79 ? -6.061 -8.711 -20.894 1.00 49.47 79 SER A CA 1
ATOM 632 C C . SER A 1 79 ? -5.765 -8.341 -19.422 1.00 49.47 79 SER A C 1
ATOM 634 O O . SER A 1 79 ? -6.072 -9.123 -18.530 1.00 49.47 79 SER A O 1
ATOM 636 N N . SER A 1 80 ? -5.117 -7.212 -19.107 1.00 64.56 80 SER A N 1
ATOM 637 C CA . SER A 1 80 ? -4.642 -6.951 -17.731 1.00 64.56 80 SER A CA 1
ATOM 638 C C . SER A 1 80 ? -5.736 -6.443 -1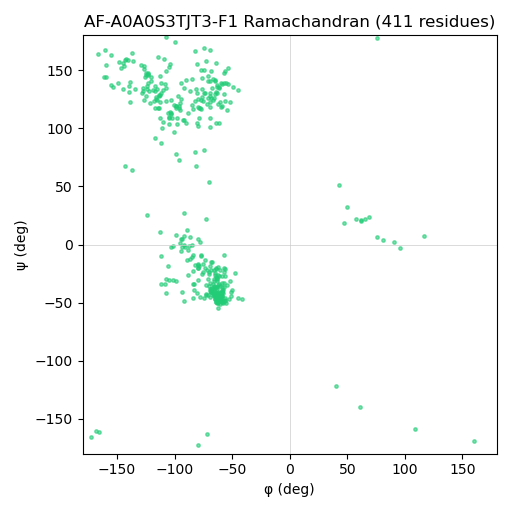6.786 1.00 64.56 80 SER A C 1
ATOM 640 O O . SER A 1 80 ? -5.816 -6.899 -15.646 1.00 64.56 80 SER A O 1
ATOM 642 N N . LYS A 1 81 ? -6.604 -5.532 -17.250 1.00 69.56 81 LYS A N 1
ATOM 643 C CA . LYS A 1 81 ? -7.698 -4.977 -16.433 1.00 69.56 81 LYS A CA 1
ATOM 644 C C . LYS A 1 81 ? -8.828 -5.981 -16.245 1.00 69.56 81 LYS A C 1
ATOM 646 O O . LYS A 1 81 ? -9.269 -6.177 -15.119 1.00 69.56 81 LYS A O 1
ATOM 651 N N . ASP A 1 82 ? -9.245 -6.644 -17.318 1.00 81.19 82 ASP A N 1
ATOM 652 C CA . ASP A 1 82 ? -10.307 -7.648 -17.242 1.00 81.19 82 ASP A CA 1
ATOM 653 C C . ASP A 1 82 ? -9.868 -8.856 -16.417 1.00 81.19 82 ASP A C 1
ATOM 655 O O . ASP A 1 82 ? -10.631 -9.301 -15.569 1.00 81.19 82 ASP A O 1
ATOM 659 N N . ALA A 1 83 ? -8.614 -9.311 -16.547 1.00 83.69 83 ALA A N 1
ATOM 660 C CA . ALA A 1 83 ? -8.085 -10.350 -15.663 1.00 83.69 83 ALA A CA 1
ATOM 661 C C . ALA A 1 83 ? -8.020 -9.887 -14.200 1.00 83.69 83 ALA A C 1
ATOM 663 O O . ALA A 1 83 ? -8.319 -10.670 -13.304 1.00 83.69 83 ALA A O 1
ATOM 664 N N . CYS A 1 84 ? -7.664 -8.623 -13.934 1.00 85.06 84 CYS A N 1
ATOM 665 C CA . CYS A 1 84 ? -7.682 -8.093 -12.571 1.00 85.06 84 CYS A CA 1
ATOM 666 C C . CYS A 1 84 ? -9.102 -8.026 -12.002 1.00 85.06 84 CYS A C 1
ATOM 668 O O . CYS A 1 84 ? -9.307 -8.401 -10.851 1.00 85.06 84 CYS A O 1
ATOM 670 N N . ASN A 1 85 ? -10.074 -7.578 -12.797 1.00 88.50 85 ASN A N 1
ATOM 671 C CA . ASN A 1 85 ? -11.479 -7.531 -12.403 1.00 88.50 85 ASN A CA 1
ATOM 672 C C . ASN A 1 85 ? -12.029 -8.941 -12.161 1.00 88.50 85 ASN A C 1
ATOM 674 O O . ASN A 1 85 ? -12.680 -9.171 -11.151 1.00 88.50 85 ASN A O 1
ATOM 678 N N . GLN A 1 86 ? -11.719 -9.899 -13.038 1.00 92.44 86 GLN A N 1
ATOM 679 C CA . GLN A 1 86 ? -12.105 -11.303 -12.873 1.00 92.44 86 GLN A CA 1
ATOM 680 C C . GLN A 1 86 ? -11.476 -11.915 -11.621 1.00 92.44 86 GLN A C 1
ATOM 682 O O . GLN A 1 86 ? -12.168 -12.574 -10.853 1.00 92.44 86 GLN A O 1
ATOM 687 N N . ALA A 1 87 ? -10.189 -11.666 -11.368 1.00 92.81 87 ALA A N 1
ATOM 688 C CA . ALA A 1 87 ? -9.526 -12.148 -10.162 1.00 92.81 87 ALA A CA 1
ATOM 689 C C . ALA A 1 87 ? -10.088 -11.491 -8.890 1.00 92.81 87 ALA A C 1
ATOM 691 O O . ALA A 1 87 ? -10.221 -12.160 -7.869 1.00 92.81 87 ALA A O 1
ATOM 692 N N . ALA A 1 88 ? -10.447 -10.204 -8.951 1.00 92.56 88 ALA A N 1
ATOM 693 C CA . ALA A 1 88 ? -11.093 -9.498 -7.845 1.00 92.56 88 ALA A CA 1
ATOM 694 C C . ALA A 1 88 ? -12.483 -10.075 -7.561 1.00 92.56 88 ALA A C 1
ATOM 696 O O . ALA A 1 88 ? -12.814 -10.318 -6.403 1.00 92.56 88 ALA A O 1
ATOM 697 N N . GLN A 1 89 ? -13.255 -10.358 -8.614 1.00 94.56 89 GLN A N 1
ATOM 698 C CA . GLN A 1 89 ? -14.560 -11.000 -8.501 1.00 94.56 89 GLN A CA 1
ATOM 699 C C . GLN A 1 89 ? -14.431 -12.406 -7.911 1.00 94.56 89 GLN A C 1
ATOM 701 O O . GLN A 1 89 ? -15.094 -12.708 -6.929 1.00 94.56 89 GLN A O 1
ATOM 706 N N . ALA A 1 90 ? -13.509 -13.231 -8.417 1.00 95.06 90 ALA A N 1
ATOM 707 C CA . ALA A 1 90 ? -13.260 -14.570 -7.883 1.00 95.06 90 ALA A CA 1
ATOM 708 C C . ALA A 1 90 ? -12.851 -14.538 -6.399 1.00 95.06 90 ALA A C 1
ATOM 710 O O . ALA A 1 90 ? -13.294 -15.371 -5.608 1.00 95.06 90 ALA A O 1
ATOM 711 N N . PHE A 1 91 ? -12.037 -13.556 -6.003 1.00 95.88 91 PHE A N 1
ATOM 712 C CA . PHE A 1 91 ? -11.675 -13.340 -4.605 1.00 95.88 91 PHE A CA 1
ATOM 713 C C . PHE A 1 91 ? -12.885 -12.951 -3.745 1.00 95.88 91 PHE A C 1
ATOM 715 O O . PHE A 1 91 ? -13.095 -13.543 -2.685 1.00 95.88 91 PHE A O 1
ATOM 722 N N . GLN A 1 92 ? -13.708 -12.009 -4.208 1.00 95.12 92 GLN A N 1
ATOM 723 C CA . GLN A 1 92 ? -14.926 -11.588 -3.514 1.00 95.12 92 GLN A CA 1
ATOM 724 C C . GLN A 1 92 ? -15.958 -12.723 -3.401 1.00 95.12 92 GLN A C 1
ATOM 726 O O . GLN A 1 92 ? -16.558 -12.903 -2.339 1.00 95.12 92 GLN A O 1
ATOM 731 N N . ASP A 1 93 ? -16.149 -13.502 -4.463 1.00 94.56 93 ASP A N 1
ATOM 732 C CA . ASP A 1 93 ? -17.075 -14.635 -4.497 1.00 94.56 93 ASP A CA 1
ATOM 733 C C . ASP A 1 93 ? -16.616 -15.734 -3.540 1.00 94.56 93 ASP A C 1
ATOM 735 O O . ASP A 1 93 ? -17.415 -16.255 -2.759 1.00 94.56 93 ASP A O 1
ATOM 739 N N . SER A 1 94 ? -15.316 -16.044 -3.536 1.00 95.50 94 SER A N 1
ATOM 740 C CA . SER A 1 94 ? -14.728 -16.997 -2.595 1.00 95.50 94 SER A CA 1
ATOM 741 C C . SER A 1 94 ? -14.881 -16.525 -1.145 1.00 95.50 94 SER A C 1
ATOM 743 O O . SER A 1 94 ? -15.249 -17.315 -0.275 1.00 95.50 94 SER A O 1
ATOM 745 N N . PHE A 1 95 ? -14.692 -15.225 -0.887 1.00 96.19 95 PHE A N 1
ATOM 746 C CA . PHE A 1 95 ? -14.837 -14.636 0.446 1.00 96.19 95 PHE A CA 1
ATOM 747 C C . PHE A 1 95 ? -16.271 -14.760 0.965 1.00 96.19 95 PHE A C 1
ATOM 749 O O . PHE A 1 95 ? -16.489 -15.254 2.070 1.00 96.19 95 PHE A O 1
ATOM 756 N N . ASN A 1 96 ? -17.260 -14.392 0.150 1.00 94.69 96 ASN A N 1
ATOM 757 C CA . ASN A 1 96 ? -18.663 -14.511 0.540 1.00 94.69 96 ASN A CA 1
ATOM 758 C C . ASN A 1 96 ? -19.130 -15.968 0.611 1.00 94.69 96 ASN A C 1
ATOM 760 O O . ASN A 1 96 ? -19.881 -16.319 1.515 1.00 94.69 96 ASN A O 1
ATOM 764 N N . THR A 1 97 ? -18.650 -16.846 -0.271 1.00 95.31 97 THR A N 1
ATOM 765 C CA . THR A 1 97 ? -18.939 -18.289 -0.190 1.00 95.31 97 THR A CA 1
ATOM 766 C C . THR A 1 97 ? -18.432 -18.877 1.124 1.00 95.31 97 THR A C 1
ATOM 768 O O . THR A 1 97 ? -19.132 -19.658 1.767 1.00 95.31 97 THR A O 1
ATOM 771 N N . TRP A 1 98 ? -17.237 -18.477 1.560 1.00 96.62 98 TRP A N 1
ATOM 772 C CA . TRP A 1 98 ? -16.672 -18.900 2.836 1.00 96.62 98 TRP A CA 1
ATOM 773 C C . TRP A 1 98 ? -17.487 -18.403 4.038 1.00 96.62 98 TRP A C 1
ATOM 775 O O . TRP A 1 98 ? -17.781 -19.185 4.944 1.00 96.62 98 TRP A O 1
ATOM 785 N N . LEU A 1 99 ? -17.910 -17.135 4.027 1.00 95.75 99 LEU A N 1
ATOM 786 C CA . LEU A 1 99 ? -18.715 -16.549 5.105 1.00 95.75 99 LEU A CA 1
ATOM 787 C C . LEU A 1 99 ? -20.190 -16.987 5.095 1.00 95.75 99 LEU A C 1
ATOM 789 O O . LEU A 1 99 ? -20.852 -16.887 6.121 1.00 95.75 99 LEU A O 1
ATOM 793 N N . ASN A 1 100 ? -20.694 -17.543 3.992 1.00 95.44 100 ASN A N 1
ATOM 794 C CA . ASN A 1 100 ? -22.053 -18.091 3.891 1.00 95.44 100 ASN A CA 1
ATOM 795 C C . ASN A 1 100 ? -22.150 -19.574 4.287 1.00 95.44 100 ASN A C 1
ATOM 797 O O . ASN A 1 100 ? -23.162 -20.231 4.039 1.00 95.44 100 ASN A O 1
ATOM 801 N N . GLN A 1 101 ? -21.113 -20.138 4.905 1.00 96.62 101 GLN A N 1
ATOM 802 C CA . GLN A 1 101 ? -21.179 -21.493 5.442 1.00 96.62 101 GLN A CA 1
ATOM 803 C C . GLN A 1 101 ? -21.955 -21.541 6.767 1.00 96.62 101 GLN A C 1
ATOM 805 O O . GLN A 1 101 ? -21.913 -20.609 7.570 1.00 96.62 101 GLN A O 1
ATOM 810 N N . ALA A 1 102 ? -22.611 -22.676 7.034 1.00 96.56 102 ALA A N 1
ATOM 811 C CA . ALA A 1 102 ? -23.475 -22.889 8.203 1.00 96.56 102 ALA A CA 1
ATOM 812 C C . ALA A 1 102 ? -22.898 -22.399 9.554 1.00 96.56 102 ALA A C 1
ATOM 814 O O . ALA A 1 102 ? -23.627 -21.722 10.282 1.00 96.56 102 ALA A O 1
ATOM 815 N N . PRO A 1 103 ? -21.620 -22.667 9.907 1.00 96.00 103 PRO A N 1
ATOM 816 C CA . PRO A 1 103 ? -21.050 -22.186 11.168 1.00 96.00 103 PRO A CA 1
ATOM 817 C C . PRO A 1 103 ? -21.023 -20.657 11.296 1.00 96.00 103 PRO A C 1
ATOM 819 O O . PRO A 1 103 ? -21.198 -20.135 12.394 1.00 96.00 103 PRO A O 1
ATOM 822 N N . VAL A 1 104 ? -20.819 -19.941 10.187 1.00 96.44 104 VAL A N 1
ATOM 823 C CA . VAL A 1 104 ? -20.741 -18.474 10.161 1.00 96.44 104 VAL A CA 1
ATOM 824 C C . VAL A 1 104 ? -22.137 -17.860 10.112 1.00 96.44 104 VAL A C 1
ATOM 826 O O . VAL A 1 104 ? -22.400 -16.909 10.844 1.00 96.44 104 VAL A O 1
ATOM 829 N N . LEU A 1 105 ? -23.063 -18.458 9.353 1.00 95.50 105 LEU A N 1
ATOM 830 C CA . LEU A 1 105 ? -24.468 -18.033 9.320 1.00 95.50 105 LEU A CA 1
ATOM 831 C C . LEU A 1 105 ? -25.131 -18.097 10.705 1.00 95.50 105 LEU A C 1
ATOM 833 O O . LEU A 1 105 ? -25.966 -17.254 11.030 1.00 95.50 105 LEU A O 1
ATOM 837 N N . GLU A 1 106 ? -24.752 -19.057 11.554 1.00 95.75 106 GLU A N 1
ATOM 838 C CA . GLU A 1 106 ? -25.257 -19.109 12.930 1.00 95.75 106 GLU A CA 1
ATOM 839 C C . GLU A 1 106 ? -24.739 -17.938 13.782 1.00 95.75 106 GLU A C 1
ATOM 841 O O . GLU A 1 106 ? -25.512 -17.339 14.535 1.00 95.75 106 GLU A O 1
ATOM 846 N N . ILE A 1 107 ? -23.465 -17.557 13.621 1.00 95.88 107 ILE A N 1
ATOM 847 C CA . ILE A 1 107 ? -22.898 -16.360 14.263 1.00 95.88 107 ILE A CA 1
ATOM 848 C C . ILE A 1 107 ? -23.626 -15.111 13.755 1.00 95.88 107 ILE A C 1
ATOM 850 O O . ILE A 1 107 ? -24.044 -14.277 14.555 1.00 95.88 107 ILE A O 1
ATOM 854 N N . GLU A 1 108 ? -23.825 -14.999 12.441 1.00 94.50 108 GLU A N 1
ATOM 855 C CA . GLU A 1 108 ? -24.512 -13.876 11.798 1.00 94.50 108 GLU A CA 1
ATOM 856 C C . GLU A 1 108 ? -25.958 -13.725 12.290 1.00 94.50 108 GLU A C 1
ATOM 858 O O . GLU A 1 108 ? -26.398 -12.622 12.626 1.00 94.50 108 GLU A O 1
ATOM 863 N N . ARG A 1 109 ? -26.693 -14.834 12.420 1.00 94.12 109 ARG A N 1
ATOM 864 C CA . ARG A 1 109 ? -28.060 -14.845 12.958 1.00 94.12 109 ARG A CA 1
ATOM 865 C C . ARG A 1 109 ? -28.101 -14.332 14.395 1.00 94.12 109 ARG A C 1
ATOM 867 O O . ARG A 1 109 ? -28.992 -13.558 14.752 1.00 94.12 109 ARG A O 1
ATOM 874 N N . GLN A 1 110 ? -27.160 -14.762 15.234 1.00 94.19 110 GLN A N 1
ATOM 875 C CA . GLN A 1 110 ? -27.074 -14.299 16.618 1.00 94.19 110 GLN A CA 1
ATOM 876 C C . GLN A 1 110 ? -26.656 -12.826 16.699 1.00 94.19 110 GLN A C 1
ATOM 878 O O . GLN A 1 110 ? -27.251 -12.076 17.472 1.00 94.19 110 GLN A O 1
ATOM 883 N N . LEU A 1 111 ? -25.710 -12.389 15.863 1.00 92.50 111 LEU A N 1
ATOM 884 C CA . LEU A 1 111 ? -25.318 -10.984 15.744 1.00 92.50 111 LEU A CA 1
ATOM 885 C C . LEU A 1 111 ? -26.504 -10.102 15.359 1.00 92.50 111 LEU A C 1
ATOM 887 O O . LEU A 1 111 ? -26.798 -9.133 16.057 1.00 92.50 111 LEU A O 1
ATOM 891 N N . SER A 1 112 ? -27.233 -10.487 14.312 1.00 91.75 112 SER A N 1
ATOM 892 C CA . SER A 1 112 ? -28.403 -9.758 13.811 1.00 91.75 112 SER A CA 1
ATOM 893 C C . SER A 1 112 ? -29.478 -9.594 14.889 1.00 91.75 112 SER A C 1
ATOM 895 O O . SER A 1 112 ? -30.057 -8.522 15.033 1.00 91.75 112 SER A O 1
ATOM 897 N N . ARG A 1 113 ? -29.707 -10.620 15.722 1.00 91.56 113 ARG A N 1
ATOM 898 C CA . ARG A 1 113 ? -30.647 -10.536 16.857 1.00 91.56 113 ARG A CA 1
ATOM 899 C C . ARG A 1 113 ? -30.221 -9.532 17.926 1.00 91.56 113 ARG A C 1
ATOM 901 O O . ARG A 1 113 ? -31.077 -8.899 18.531 1.00 91.56 113 ARG A O 1
ATOM 908 N N . GLN A 1 114 ? -28.921 -9.420 18.186 1.00 90.75 114 GLN A N 1
ATOM 909 C CA . GLN A 1 114 ? -28.379 -8.554 19.239 1.00 90.75 114 GLN A CA 1
ATOM 910 C C . GLN A 1 114 ? -28.234 -7.097 18.782 1.00 90.75 114 GLN A C 1
ATOM 912 O O . GLN A 1 114 ? -28.391 -6.166 19.576 1.00 90.75 114 GLN A O 1
ATOM 917 N N . ILE A 1 115 ? -27.919 -6.900 17.503 1.00 89.19 115 ILE A N 1
ATOM 918 C CA . ILE A 1 115 ? -27.725 -5.582 16.894 1.00 89.19 115 ILE A CA 1
ATOM 919 C C . ILE A 1 115 ? -29.072 -4.985 16.460 1.00 89.19 115 ILE A C 1
ATOM 921 O O . ILE A 1 115 ? -29.273 -3.775 16.591 1.00 89.19 115 ILE A O 1
ATOM 925 N N . GLY A 1 116 ? -30.019 -5.824 16.026 1.00 86.06 116 GLY A N 1
ATOM 926 C CA . GLY A 1 116 ? -31.335 -5.401 15.555 1.00 86.06 116 GLY A CA 1
ATOM 927 C C . GLY A 1 116 ? -31.225 -4.485 14.338 1.00 86.06 116 GLY A C 1
ATOM 928 O O . GLY A 1 116 ? -30.366 -4.680 13.490 1.00 86.06 116 GLY A O 1
ATOM 929 N N . ASN A 1 117 ? -32.053 -3.441 14.284 1.00 83.12 117 ASN A N 1
ATOM 930 C CA . ASN A 1 117 ? -32.052 -2.458 13.192 1.00 83.12 117 ASN A CA 1
ATOM 931 C C . ASN A 1 117 ? -31.137 -1.252 13.479 1.00 83.12 117 ASN A C 1
ATOM 933 O O . ASN A 1 117 ? -31.419 -0.139 13.042 1.00 83.12 117 ASN A O 1
ATOM 937 N N . SER A 1 118 ? -30.091 -1.425 14.293 1.00 82.44 118 SER A N 1
ATOM 938 C CA . SER A 1 118 ? -29.182 -0.323 14.613 1.00 82.44 118 SER A CA 1
ATOM 939 C C . SER A 1 118 ? -28.363 0.075 13.382 1.00 82.44 118 SER A C 1
ATOM 941 O O . SER A 1 118 ? -27.694 -0.761 12.774 1.00 82.44 118 SER A O 1
ATOM 943 N N . GLU A 1 119 ? -28.400 1.361 13.036 1.00 80.38 119 GLU A N 1
ATOM 944 C CA . GLU A 1 119 ? -27.590 1.927 11.949 1.00 80.38 119 GLU A CA 1
ATOM 945 C C . GLU A 1 119 ? -26.168 2.287 12.411 1.00 80.38 119 GLU A C 1
ATOM 947 O O . GLU A 1 119 ? -25.243 2.318 11.605 1.00 80.38 119 GLU A O 1
ATOM 952 N N . ASP A 1 120 ? -25.969 2.508 13.715 1.00 85.19 120 ASP A N 1
ATOM 953 C CA . ASP A 1 120 ? -24.685 2.892 14.305 1.00 85.19 120 ASP A CA 1
ATOM 954 C C . ASP A 1 120 ? -23.970 1.684 14.905 1.00 85.19 120 ASP A C 1
ATOM 956 O O . ASP A 1 120 ? -23.970 1.465 16.122 1.00 85.19 120 ASP A O 1
ATOM 960 N N . VAL A 1 121 ? -23.356 0.890 14.034 1.00 89.00 121 VAL A N 1
ATOM 961 C CA . VAL A 1 121 ? -22.599 -0.302 14.421 1.00 89.00 121 VAL A CA 1
ATOM 962 C C . VAL A 1 121 ? -21.111 -0.033 14.256 1.00 89.00 121 VAL A C 1
ATOM 964 O O . VAL A 1 121 ? -20.645 0.270 13.165 1.00 89.00 121 VAL A O 1
ATOM 967 N N . ARG A 1 122 ? -20.342 -0.201 15.330 1.00 90.12 122 ARG A N 1
ATOM 968 C CA . ARG A 1 122 ? -18.883 -0.269 15.282 1.00 90.12 122 ARG A CA 1
ATOM 969 C C . ARG A 1 122 ? -18.443 -1.717 15.406 1.00 90.12 122 ARG A C 1
ATOM 971 O O . ARG A 1 122 ? -18.526 -2.306 16.486 1.00 90.12 122 ARG A O 1
ATOM 978 N N . PHE A 1 123 ? -17.954 -2.270 14.308 1.00 92.44 123 PHE A N 1
ATOM 979 C CA . PHE A 1 123 ? -17.424 -3.618 14.233 1.00 92.44 123 PHE A CA 1
ATOM 980 C C . PHE A 1 123 ? -15.902 -3.600 14.312 1.00 92.44 123 PHE A C 1
ATOM 982 O O . PHE A 1 123 ? -15.227 -3.020 13.470 1.00 92.44 123 PHE A O 1
ATOM 989 N N . ILE A 1 124 ? -15.353 -4.244 15.332 1.00 92.12 124 ILE A N 1
ATOM 990 C CA . ILE A 1 124 ? -13.920 -4.341 15.580 1.00 92.12 124 ILE A CA 1
ATOM 991 C C . ILE A 1 124 ? -13.496 -5.778 15.313 1.00 92.12 124 ILE A C 1
ATOM 993 O O . ILE A 1 124 ? -13.761 -6.667 16.119 1.00 92.12 124 ILE A O 1
ATOM 997 N N . LEU A 1 125 ? -12.820 -5.997 14.194 1.00 94.19 125 LEU A N 1
ATOM 998 C CA . LEU A 1 125 ? -12.153 -7.249 13.886 1.00 94.19 125 LEU A CA 1
ATOM 999 C C . LEU A 1 125 ? -10.813 -7.305 14.622 1.00 94.19 125 LEU A C 1
ATOM 1001 O O . LEU A 1 125 ? -9.921 -6.497 14.355 1.00 94.19 125 LEU A O 1
ATOM 1005 N N . GLN A 1 126 ? -10.657 -8.283 15.506 1.00 94.44 126 GLN A N 1
ATOM 1006 C CA . GLN A 1 126 ? -9.420 -8.527 16.237 1.00 94.44 126 GLN A CA 1
ATOM 1007 C C . GLN A 1 126 ? -8.825 -9.873 15.827 1.00 94.44 126 GLN A C 1
ATOM 1009 O O . GLN A 1 126 ? -9.439 -10.917 16.037 1.00 94.44 126 GLN A O 1
ATOM 1014 N N . THR A 1 127 ? -7.623 -9.865 15.252 1.00 93.81 127 THR A N 1
ATOM 1015 C CA . THR A 1 127 ? -6.926 -11.102 14.877 1.00 93.81 127 THR A CA 1
ATOM 1016 C C . THR A 1 127 ? -5.427 -10.893 14.717 1.00 93.81 127 THR A C 1
ATOM 1018 O O . THR A 1 127 ? -4.982 -9.858 14.216 1.00 93.81 127 THR A O 1
ATOM 1021 N N . GLN A 1 128 ? -4.636 -11.894 15.107 1.00 89.56 128 GLN A N 1
ATOM 1022 C CA . GLN A 1 128 ? -3.186 -11.891 14.905 1.00 89.56 128 GLN A CA 1
ATOM 1023 C C . GLN A 1 128 ? -2.779 -12.286 13.477 1.00 89.56 128 GLN A C 1
ATOM 1025 O O . GLN A 1 128 ? -1.691 -11.908 13.034 1.00 89.56 128 GLN A O 1
ATOM 1030 N N . ASP A 1 129 ? -3.661 -12.961 12.736 1.00 91.31 129 ASP A N 1
ATOM 1031 C CA . ASP A 1 129 ? -3.407 -13.396 11.364 1.00 91.31 129 ASP A CA 1
ATOM 1032 C C . ASP A 1 129 ? -3.354 -12.198 10.399 1.00 91.31 129 ASP A C 1
ATOM 1034 O O . ASP A 1 129 ? -4.242 -11.342 10.365 1.00 91.31 129 ASP A O 1
ATOM 1038 N N . SER A 1 130 ? -2.279 -12.105 9.616 1.00 85.69 130 SER A N 1
ATOM 1039 C CA . SER A 1 130 ? -2.066 -10.981 8.701 1.00 85.69 130 SER A CA 1
ATOM 1040 C C . SER A 1 130 ? -2.986 -11.022 7.486 1.00 85.69 130 SER A C 1
ATOM 1042 O O . SER A 1 130 ? -3.418 -9.961 7.035 1.00 85.69 130 SER A O 1
ATOM 1044 N N . LEU A 1 131 ? -3.314 -12.209 6.969 1.00 90.25 131 LEU A N 1
ATOM 1045 C CA . LEU A 1 131 ? -4.179 -12.354 5.807 1.00 90.25 131 LEU A CA 1
ATOM 1046 C C . LEU A 1 131 ? -5.621 -11.995 6.166 1.00 90.25 131 LEU A C 1
ATOM 1048 O O . LEU A 1 131 ? -6.237 -11.219 5.439 1.00 90.25 131 LEU A O 1
ATOM 1052 N N . LEU A 1 132 ? -6.124 -12.443 7.321 1.00 94.44 132 LEU A N 1
ATOM 1053 C CA . LEU A 1 132 ? -7.454 -12.071 7.817 1.00 94.44 132 LEU A CA 1
ATOM 1054 C C . LEU A 1 132 ? -7.623 -10.550 7.949 1.00 94.44 132 LEU A C 1
ATOM 1056 O O . LEU A 1 132 ? -8.684 -10.026 7.613 1.00 94.44 132 LEU A O 1
ATOM 1060 N N . ARG A 1 133 ? -6.579 -9.813 8.358 1.00 89.69 133 ARG A N 1
ATOM 1061 C CA . ARG A 1 133 ? -6.613 -8.336 8.429 1.00 89.69 133 ARG A CA 1
ATOM 1062 C C . ARG A 1 133 ? -6.663 -7.641 7.064 1.00 89.69 133 ARG A C 1
ATOM 1064 O O . ARG A 1 133 ? -7.012 -6.467 7.003 1.00 89.69 133 ARG A O 1
ATOM 1071 N N . ARG A 1 134 ? -6.302 -8.331 5.980 1.00 87.25 134 ARG A N 1
ATOM 1072 C CA . ARG A 1 134 ? -6.287 -7.784 4.611 1.00 87.25 134 ARG A CA 1
ATOM 1073 C C . ARG A 1 134 ? -7.577 -8.067 3.838 1.00 87.25 134 ARG A C 1
ATOM 1075 O O . ARG A 1 134 ? -7.722 -7.586 2.717 1.00 87.25 134 ARG A O 1
ATOM 1082 N N . LEU A 1 135 ? -8.496 -8.851 4.405 1.00 92.38 135 LEU A N 1
ATOM 1083 C CA . LEU A 1 135 ? -9.731 -9.229 3.720 1.00 92.38 135 LEU A CA 1
ATOM 1084 C C . LEU A 1 135 ? -10.725 -8.065 3.661 1.00 92.38 135 LEU A C 1
ATOM 1086 O O . LEU A 1 135 ? -10.753 -7.221 4.564 1.00 92.38 135 LEU A O 1
ATOM 1090 N N . PRO A 1 136 ? -11.572 -8.013 2.620 1.00 92.38 136 PRO A N 1
ATOM 1091 C CA . PRO A 1 136 ? -12.520 -6.929 2.433 1.00 92.38 136 PRO A CA 1
ATOM 1092 C C . PRO A 1 136 ? -13.763 -7.151 3.305 1.00 92.38 136 PRO A C 1
ATOM 1094 O O . PRO A 1 136 ? -14.855 -7.372 2.797 1.00 92.38 136 PRO A O 1
ATOM 1097 N N . TRP A 1 137 ? -13.619 -7.078 4.631 1.00 93.19 137 TRP A N 1
ATOM 1098 C CA . TRP A 1 137 ? -14.712 -7.347 5.579 1.00 93.19 137 TRP A CA 1
ATOM 1099 C C . TRP A 1 137 ? -15.955 -6.484 5.358 1.00 93.19 137 TRP A C 1
ATOM 1101 O O . TRP A 1 137 ? -17.056 -6.944 5.625 1.00 93.19 137 TRP A O 1
ATOM 1111 N N . HIS A 1 138 ? -15.801 -5.285 4.794 1.00 89.00 138 HIS A N 1
ATOM 1112 C CA . HIS A 1 138 ? -16.913 -4.423 4.379 1.00 89.00 138 HIS A CA 1
ATOM 1113 C C . HIS A 1 138 ? -17.810 -5.032 3.289 1.00 89.00 138 HIS A C 1
ATOM 1115 O O . HIS A 1 138 ? -18.948 -4.602 3.132 1.00 89.00 138 HIS A O 1
ATOM 1121 N N . LEU A 1 139 ? -17.323 -6.037 2.557 1.00 92.12 139 LEU A N 1
ATOM 1122 C CA . LEU A 1 139 ? -18.073 -6.773 1.538 1.00 92.12 139 LEU A CA 1
ATOM 1123 C C . LEU A 1 139 ? -18.785 -8.014 2.082 1.00 92.12 139 LEU A C 1
ATOM 1125 O O . LEU A 1 139 ? -19.461 -8.688 1.309 1.00 92.12 139 LEU A O 1
ATOM 1129 N N . TRP A 1 140 ? -18.649 -8.340 3.373 1.00 93.06 140 TRP A N 1
ATOM 1130 C CA . TRP A 1 140 ? -19.449 -9.407 3.977 1.00 93.06 140 TRP A CA 1
ATOM 1131 C C . TRP A 1 140 ? -20.935 -9.034 3.876 1.00 93.06 140 TRP A C 1
ATOM 1133 O O . TRP A 1 140 ? -21.308 -7.890 4.155 1.00 93.06 140 TRP A O 1
ATOM 1143 N N . GLY A 1 141 ? -21.780 -9.990 3.474 1.00 88.25 141 GLY A N 1
ATOM 1144 C CA . GLY A 1 141 ? -23.242 -9.849 3.398 1.00 88.25 141 GLY A CA 1
ATOM 1145 C C . GLY A 1 141 ? -23.842 -9.105 4.594 1.00 88.25 141 GLY A C 1
ATOM 1146 O O . GLY A 1 141 ? -24.543 -8.115 4.403 1.00 88.25 141 GLY A O 1
ATOM 1147 N N . PHE A 1 142 ? -23.439 -9.467 5.817 1.00 88.88 142 PHE A N 1
ATOM 1148 C CA . PHE A 1 142 ? -23.886 -8.806 7.046 1.00 88.88 142 PHE A CA 1
ATOM 1149 C C . PHE A 1 142 ? -23.767 -7.265 7.016 1.00 88.88 142 PHE A C 1
ATOM 1151 O O . PHE A 1 142 ? -24.668 -6.565 7.476 1.00 88.88 142 PHE A O 1
ATOM 1158 N N . PHE A 1 143 ? -22.698 -6.710 6.438 1.00 89.62 143 PHE A N 1
ATOM 1159 C CA . PHE A 1 143 ? -22.524 -5.256 6.319 1.00 89.62 143 PHE A CA 1
ATOM 1160 C C . PHE A 1 143 ? -23.081 -4.704 5.017 1.00 89.62 143 PHE A C 1
ATOM 1162 O O . PHE A 1 143 ? -23.819 -3.724 5.034 1.00 89.62 143 PHE A O 1
ATOM 1169 N N . SER A 1 144 ? -22.744 -5.334 3.892 1.00 84.94 144 SER A N 1
ATOM 1170 C CA . SER A 1 144 ? -23.091 -4.818 2.566 1.00 84.94 144 SER A CA 1
ATOM 1171 C C . SER A 1 144 ? -24.602 -4.737 2.324 1.00 84.94 144 SER A C 1
ATOM 1173 O O . SER A 1 144 ? -25.039 -3.846 1.597 1.00 84.94 144 SER A O 1
ATOM 1175 N N . THR A 1 145 ? -25.403 -5.607 2.954 1.00 83.81 145 THR A N 1
ATOM 1176 C CA . THR A 1 145 ? -26.868 -5.597 2.815 1.00 83.81 145 THR A CA 1
ATOM 1177 C C . THR A 1 145 ? -27.595 -5.086 4.053 1.00 83.81 145 THR A C 1
ATOM 1179 O O . THR A 1 145 ? -28.565 -4.346 3.913 1.00 83.81 145 THR A O 1
ATOM 1182 N N . SER A 1 146 ? -27.158 -5.477 5.255 1.00 84.12 146 SER A N 1
ATOM 1183 C CA . SER A 1 146 ? -27.956 -5.283 6.479 1.00 84.12 146 SER A CA 1
ATOM 1184 C C . SER A 1 146 ? -27.503 -4.089 7.323 1.00 84.12 146 SER A C 1
ATOM 1186 O O . SER A 1 146 ? -28.334 -3.446 7.960 1.00 84.12 146 SER A O 1
ATOM 1188 N N . HIS A 1 147 ? -26.209 -3.749 7.301 1.00 85.25 147 HIS A N 1
ATOM 1189 C CA . HIS A 1 147 ? -25.638 -2.636 8.074 1.00 85.25 147 HIS A CA 1
ATOM 1190 C C . HIS A 1 147 ? -24.630 -1.807 7.252 1.00 85.25 147 HIS A C 1
ATOM 1192 O O . HIS A 1 147 ? -23.452 -1.736 7.612 1.00 85.25 147 HIS A O 1
ATOM 1198 N N . PRO A 1 148 ? -25.063 -1.136 6.167 1.00 84.56 148 PRO A N 1
ATOM 1199 C CA . PRO A 1 148 ? -24.157 -0.456 5.233 1.00 84.56 148 PRO A CA 1
ATOM 1200 C C . PRO A 1 148 ? -23.434 0.763 5.828 1.00 84.56 148 PRO A C 1
ATOM 1202 O O . PRO A 1 148 ? -22.465 1.242 5.247 1.00 84.56 148 PRO A O 1
ATOM 1205 N N . GLN A 1 149 ? -23.897 1.277 6.972 1.00 85.31 149 GLN A N 1
ATOM 1206 C CA . GLN A 1 149 ? -23.277 2.393 7.700 1.00 85.31 149 GLN A CA 1
ATOM 1207 C C . GLN A 1 149 ? -22.315 1.930 8.807 1.00 85.31 149 GLN A C 1
ATOM 1209 O O . GLN A 1 149 ? -21.808 2.755 9.565 1.00 85.31 149 GLN A O 1
ATOM 1214 N N . ALA A 1 150 ? -22.066 0.621 8.930 1.00 87.25 150 ALA A N 1
ATOM 1215 C CA . ALA A 1 150 ? -21.197 0.097 9.972 1.00 87.25 150 ALA A CA 1
ATOM 1216 C C . ALA A 1 150 ? -19.747 0.589 9.813 1.00 87.25 150 ALA A C 1
ATOM 1218 O O . ALA A 1 150 ? -19.130 0.472 8.753 1.00 87.25 150 ALA A O 1
ATOM 1219 N N . GLU A 1 151 ? -19.168 1.076 10.909 1.00 88.69 151 GLU A N 1
ATOM 1220 C CA . GLU A 1 151 ? -17.745 1.386 11.002 1.00 88.69 151 GLU A CA 1
ATOM 1221 C C . GLU A 1 151 ? -16.962 0.092 11.229 1.00 88.69 151 GLU A C 1
ATOM 1223 O O . GLU A 1 151 ? -17.107 -0.552 12.270 1.00 88.69 151 GLU A O 1
ATOM 1228 N N . ILE A 1 152 ? -16.092 -0.268 10.286 1.00 87.88 152 ILE A N 1
ATOM 1229 C CA . ILE A 1 152 ? -15.233 -1.448 10.409 1.00 87.88 152 ILE A CA 1
ATOM 1230 C C . ILE A 1 152 ? -13.833 -1.019 10.833 1.00 87.88 152 ILE A C 1
ATOM 1232 O O . ILE A 1 152 ? -13.144 -0.271 10.142 1.00 87.88 152 ILE A O 1
ATOM 1236 N N . VAL A 1 153 ? -13.404 -1.532 11.980 1.00 87.06 153 VAL A N 1
ATOM 1237 C CA . VAL A 1 153 ? -12.084 -1.325 12.567 1.00 87.06 153 VAL A CA 1
ATOM 1238 C C . VAL A 1 153 ? -11.351 -2.658 12.554 1.00 87.06 153 VAL A C 1
ATOM 1240 O O . VAL A 1 153 ? -11.870 -3.655 13.040 1.00 87.06 153 VAL A O 1
ATOM 1243 N N . ILE A 1 154 ? -10.134 -2.683 12.020 1.00 86.69 154 ILE A N 1
ATOM 1244 C CA . ILE A 1 154 ? -9.297 -3.885 11.967 1.00 86.69 154 ILE A CA 1
ATOM 1245 C C . ILE A 1 154 ? -8.096 -3.673 12.882 1.00 86.69 154 ILE A C 1
ATOM 1247 O O . ILE A 1 154 ? -7.403 -2.662 12.763 1.00 86.69 154 ILE A O 1
ATOM 1251 N N . SER A 1 155 ? -7.837 -4.619 13.783 1.00 82.19 155 SER A N 1
ATOM 1252 C CA . SER A 1 155 ? -6.695 -4.553 14.693 1.00 82.19 155 SER A CA 1
ATOM 1253 C C . SER A 1 155 ? -6.066 -5.918 14.966 1.00 82.19 155 SER A C 1
ATOM 1255 O O . SER A 1 155 ? -6.726 -6.954 14.910 1.00 82.19 155 SER A O 1
ATOM 1257 N N . SER A 1 156 ? -4.773 -5.919 15.300 1.00 82.38 156 SER A N 1
ATOM 1258 C CA . SER A 1 156 ? -4.114 -7.077 15.915 1.00 82.38 156 SER A CA 1
ATOM 1259 C C . SER A 1 156 ? -4.548 -7.255 17.368 1.00 82.38 156 SER A C 1
ATOM 1261 O O . SER A 1 156 ? -4.849 -8.359 17.812 1.00 82.38 156 SER A O 1
ATOM 1263 N N . GLU A 1 157 ? -4.626 -6.137 18.086 1.00 78.38 157 GLU A N 1
ATOM 1264 C CA . GLU A 1 157 ? -4.994 -6.043 19.495 1.00 78.38 157 GLU A CA 1
ATOM 1265 C C . GLU A 1 157 ? -5.896 -4.827 19.670 1.00 78.38 157 GLU A C 1
ATOM 1267 O O . GLU A 1 157 ? -5.593 -3.742 19.166 1.00 78.38 157 GLU A O 1
ATOM 1272 N N . TYR A 1 158 ? -7.029 -4.993 20.342 1.00 77.81 158 TYR A N 1
ATOM 1273 C CA . TYR A 1 158 ? -7.945 -3.888 20.584 1.00 77.81 158 TYR A CA 1
ATOM 1274 C C . TYR A 1 158 ? -8.014 -3.562 22.070 1.00 77.81 158 TYR A C 1
ATOM 1276 O O . TYR A 1 158 ? -8.486 -4.360 22.878 1.00 77.81 158 TYR A O 1
ATOM 1284 N N . GLU A 1 159 ? -7.603 -2.341 22.400 1.00 73.75 159 GLU A N 1
ATOM 1285 C CA . GLU A 1 159 ? -7.823 -1.739 23.707 1.00 73.75 159 GLU A CA 1
ATOM 1286 C C . GLU A 1 159 ? -8.686 -0.481 23.541 1.00 73.75 159 GLU A C 1
ATOM 1288 O O . GLU A 1 159 ? -8.312 0.430 22.790 1.00 73.75 159 GLU A O 1
ATOM 1293 N N . PRO A 1 160 ? -9.841 -0.389 24.226 1.00 69.25 160 PRO A N 1
ATOM 1294 C CA . PRO A 1 160 ? -10.644 0.823 24.218 1.00 69.25 160 PRO A CA 1
ATOM 1295 C C . PRO A 1 160 ? -9.830 2.004 24.758 1.00 69.25 160 PRO A C 1
ATOM 1297 O O . PRO A 1 160 ? -9.409 2.017 25.915 1.00 69.25 160 PRO A O 1
ATOM 1300 N N . SER A 1 161 ? -9.632 3.036 23.937 1.00 68.88 161 SER A N 1
ATOM 1301 C CA . SER A 1 161 ? -9.009 4.269 24.413 1.00 68.88 161 SER A CA 1
ATOM 1302 C C . SER A 1 161 ? -10.003 5.067 25.253 1.00 68.88 161 SER A C 1
ATOM 1304 O O . SER A 1 161 ? -11.060 5.471 24.774 1.00 68.88 161 SER A O 1
ATOM 1306 N N . THR A 1 162 ? -9.629 5.369 26.493 1.00 70.69 162 THR A N 1
ATOM 1307 C CA . THR A 1 162 ? -10.352 6.310 27.364 1.00 70.69 162 THR A CA 1
ATOM 1308 C C . THR A 1 162 ? -9.891 7.759 27.170 1.00 70.69 162 THR A C 1
ATOM 1310 O O . THR A 1 162 ? -10.397 8.679 27.816 1.00 70.69 162 THR A O 1
ATOM 1313 N N . LYS A 1 163 ? -8.909 7.997 26.288 1.00 77.38 163 LYS A N 1
ATOM 1314 C CA . LYS A 1 163 ? -8.286 9.311 26.118 1.00 77.38 163 LYS A CA 1
ATOM 1315 C C . LYS A 1 163 ? -9.185 10.236 25.303 1.00 77.38 163 LYS A C 1
ATOM 1317 O O . LYS A 1 163 ? -9.412 10.009 24.120 1.00 77.38 163 LYS A O 1
ATOM 1322 N N . GLN A 1 164 ? -9.616 11.334 25.916 1.00 80.56 164 GLN A N 1
ATOM 1323 C CA . GLN A 1 164 ? -10.387 12.376 25.241 1.00 80.56 164 GLN A CA 1
ATOM 1324 C C . GLN A 1 164 ? -9.485 13.464 24.634 1.00 80.56 164 GLN A C 1
ATOM 1326 O O . GLN A 1 164 ? -8.476 13.892 25.218 1.00 80.56 164 GLN A O 1
ATOM 1331 N N . LEU A 1 165 ? -9.865 13.940 23.449 1.00 84.62 165 LEU A N 1
ATOM 1332 C CA . LEU A 1 165 ? -9.297 15.138 22.835 1.00 84.62 165 LEU A CA 1
ATOM 1333 C C . LEU A 1 165 ? -9.971 16.371 23.447 1.00 84.62 165 LEU A C 1
ATOM 1335 O O . LEU A 1 165 ? -11.187 16.398 23.605 1.00 84.62 165 LEU A O 1
ATOM 1339 N N . LYS A 1 166 ? -9.178 17.380 23.817 1.00 86.56 166 LYS A N 1
ATOM 1340 C CA . LYS A 1 166 ? -9.676 18.638 24.387 1.00 86.56 166 LYS A CA 1
ATOM 1341 C C . LYS A 1 166 ? -9.310 19.773 23.442 1.00 86.56 166 LYS A C 1
ATOM 1343 O O . LYS A 1 166 ? -8.166 19.844 23.003 1.00 86.56 166 LYS A O 1
ATOM 1348 N N . ALA A 1 167 ? -10.269 20.639 23.131 1.00 86.88 167 ALA A N 1
ATOM 1349 C CA . ALA A 1 167 ? -10.010 21.800 22.292 1.00 86.88 167 ALA A CA 1
ATOM 1350 C C . ALA A 1 167 ? -9.150 22.847 23.043 1.00 86.88 167 ALA A C 1
ATOM 1352 O O . ALA A 1 167 ? -9.337 23.028 24.248 1.00 86.88 167 ALA A O 1
ATOM 1353 N N . PRO A 1 168 ? -8.241 23.564 22.357 1.00 91.56 168 PRO A N 1
ATOM 1354 C CA . PRO A 1 168 ? -7.876 23.365 20.957 1.00 91.56 168 PRO A CA 1
ATOM 1355 C C . PRO A 1 168 ? -7.005 22.111 20.766 1.00 91.56 168 PRO A C 1
ATOM 1357 O O . PRO A 1 168 ? -5.985 21.957 21.435 1.00 91.56 168 PRO A O 1
ATOM 1360 N N . VAL A 1 169 ? -7.380 21.257 19.812 1.00 94.75 169 VAL A N 1
ATOM 1361 C CA . VAL A 1 169 ? -6.669 20.013 19.486 1.00 94.75 169 VAL A CA 1
ATOM 1362 C C . VAL A 1 169 ? -5.418 20.350 18.682 1.00 94.75 169 VAL A C 1
ATOM 1364 O O . VAL A 1 169 ? -5.515 20.890 17.580 1.00 94.75 169 VAL A O 1
ATOM 1367 N N . LYS A 1 170 ? -4.231 20.050 19.212 1.00 96.25 170 LYS A N 1
ATOM 1368 C CA . LYS A 1 170 ? -2.964 20.339 18.527 1.00 96.25 170 LYS A CA 1
ATOM 1369 C C . LYS A 1 170 ? -2.628 19.225 17.543 1.00 96.25 170 LYS A C 1
ATOM 1371 O O . LYS A 1 170 ? -2.370 18.094 17.955 1.00 96.25 170 LYS A O 1
ATOM 1376 N N . VAL A 1 171 ? -2.578 19.557 16.256 1.00 95.50 171 VAL A N 1
ATOM 1377 C CA . VAL A 1 171 ? -2.292 18.601 15.179 1.00 95.50 171 VAL A CA 1
ATOM 1378 C C . VAL A 1 171 ? -0.941 18.922 14.551 1.00 95.50 171 VAL A C 1
ATOM 1380 O O . VAL A 1 171 ? -0.742 20.028 14.045 1.00 95.50 171 VAL A O 1
ATOM 1383 N N . LEU A 1 172 ? -0.026 17.953 14.555 1.00 96.56 172 LEU A N 1
ATOM 1384 C CA . LEU A 1 172 ? 1.170 17.989 13.716 1.00 96.56 172 LEU A CA 1
ATOM 1385 C C . LEU A 1 172 ? 0.856 17.267 12.409 1.00 96.56 172 LEU A C 1
ATOM 1387 O O . LEU A 1 172 ? 0.735 16.044 12.407 1.00 96.56 172 LEU A O 1
ATOM 1391 N N . ALA A 1 173 ? 0.714 18.014 11.318 1.00 96.56 173 ALA A N 1
ATOM 1392 C CA . ALA A 1 173 ? 0.447 17.469 9.993 1.00 96.56 173 ALA A CA 1
ATOM 1393 C C . ALA A 1 173 ? 1.745 17.394 9.184 1.00 96.56 173 ALA A C 1
ATOM 1395 O O . ALA A 1 173 ? 2.380 18.413 8.935 1.00 96.56 173 ALA A O 1
ATOM 1396 N N . ILE A 1 174 ? 2.141 16.194 8.781 1.00 95.06 174 ILE A N 1
ATOM 1397 C CA . ILE A 1 174 ? 3.301 15.917 7.937 1.00 95.06 174 ILE A CA 1
ATOM 1398 C C . ILE A 1 174 ? 2.773 15.625 6.539 1.00 95.06 174 ILE A C 1
ATOM 1400 O O . ILE A 1 174 ? 2.116 14.607 6.327 1.00 95.06 174 ILE A O 1
ATOM 1404 N N . LEU A 1 175 ? 3.061 16.512 5.598 1.00 94.56 175 LEU A N 1
ATOM 1405 C CA . LEU A 1 175 ? 2.803 16.290 4.183 1.00 94.56 175 LEU A CA 1
ATOM 1406 C C . LEU A 1 175 ? 4.115 15.816 3.570 1.00 94.56 175 LEU A C 1
ATOM 1408 O O . LEU A 1 175 ? 5.082 16.573 3.522 1.00 94.56 175 LEU A O 1
ATOM 1412 N N . GLY A 1 176 ? 4.158 14.534 3.220 1.00 90.31 176 GLY A N 1
ATOM 1413 C CA . GLY A 1 176 ? 5.303 13.881 2.606 1.00 90.31 176 GLY A CA 1
ATOM 1414 C C . GLY A 1 176 ? 5.517 14.309 1.158 1.00 90.31 176 GLY A C 1
ATOM 1415 O O . GLY A 1 176 ? 4.957 15.308 0.713 1.00 90.31 176 GLY A O 1
ATOM 1416 N N . SER A 1 177 ? 6.301 13.520 0.418 1.00 85.88 177 SER A N 1
ATOM 1417 C CA . SER A 1 177 ? 6.518 13.755 -1.018 1.00 85.88 177 SER A CA 1
ATOM 1418 C C . SER A 1 177 ? 5.181 13.889 -1.752 1.00 85.88 177 SER A C 1
ATOM 1420 O O . SER A 1 177 ? 4.356 12.972 -1.697 1.00 85.88 177 SER A O 1
ATOM 1422 N N . ASN A 1 178 ? 4.977 15.015 -2.438 1.00 77.69 178 ASN A N 1
ATOM 1423 C CA . ASN A 1 178 ? 3.762 15.283 -3.213 1.00 77.69 178 ASN A CA 1
ATOM 1424 C C . ASN A 1 178 ? 3.821 14.728 -4.650 1.00 77.69 178 ASN A C 1
ATOM 1426 O O . ASN A 1 178 ? 2.918 14.971 -5.453 1.00 77.69 178 ASN A O 1
ATOM 1430 N N . GLN A 1 179 ? 4.870 13.973 -4.992 1.00 72.88 179 GLN A N 1
ATOM 1431 C CA . GLN A 1 179 ? 5.028 13.388 -6.321 1.00 72.88 179 GLN A CA 1
ATOM 1432 C C . GLN A 1 179 ? 3.786 12.558 -6.676 1.00 72.88 179 GLN A C 1
ATOM 1434 O O . GLN A 1 179 ? 3.486 11.561 -6.025 1.00 72.88 179 GLN A O 1
ATOM 1439 N N . GLU A 1 180 ? 3.039 12.969 -7.702 1.00 67.44 180 GLU A N 1
ATOM 1440 C CA . GLU A 1 180 ? 1.829 12.275 -8.175 1.00 67.44 180 GLU A CA 1
ATOM 1441 C C . GLU A 1 180 ? 0.673 12.168 -7.153 1.00 67.44 180 GLU A C 1
ATOM 1443 O O . GLU A 1 180 ? -0.187 11.284 -7.283 1.00 67.44 180 GLU A O 1
ATOM 1448 N N . ILE A 1 181 ? 0.645 13.029 -6.128 1.00 73.19 181 ILE A N 1
ATOM 1449 C CA . ILE A 1 181 ? -0.475 13.173 -5.186 1.00 73.19 181 ILE A CA 1
ATOM 1450 C C . ILE A 1 181 ? -0.721 14.648 -4.857 1.00 73.19 181 ILE A C 1
ATOM 1452 O O . ILE A 1 181 ? 0.206 15.406 -4.594 1.00 73.19 181 ILE A O 1
ATOM 1456 N N . ASN A 1 182 ? -1.985 15.068 -4.837 1.00 77.75 182 ASN A N 1
ATOM 1457 C CA . ASN A 1 182 ? -2.338 16.421 -4.418 1.00 77.75 182 ASN A CA 1
ATOM 1458 C C . ASN A 1 182 ? -2.599 16.448 -2.906 1.00 77.75 182 ASN A C 1
ATOM 1460 O O . ASN A 1 182 ? -3.656 16.009 -2.469 1.00 77.75 182 ASN A O 1
ATOM 1464 N N . LEU A 1 183 ? -1.651 16.990 -2.138 1.00 85.56 183 LEU A N 1
ATOM 1465 C CA . LEU A 1 183 ? -1.758 17.147 -0.681 1.00 85.56 183 LEU A CA 1
ATOM 1466 C C . LEU A 1 183 ? -2.306 18.519 -0.245 1.00 85.56 183 LEU A C 1
ATOM 1468 O O . LEU A 1 183 ? -2.463 18.774 0.951 1.00 85.56 183 LEU A O 1
ATOM 1472 N N . GLU A 1 184 ? -2.588 19.427 -1.185 1.00 85.75 184 GLU A N 1
ATOM 1473 C CA . GLU A 1 184 ? -3.140 20.749 -0.863 1.00 85.75 184 GLU A CA 1
ATOM 1474 C C . GLU A 1 184 ? -4.559 20.638 -0.309 1.00 85.75 184 GLU A C 1
ATOM 1476 O O . GLU A 1 184 ? -4.921 21.358 0.624 1.00 85.75 184 GLU A O 1
ATOM 1481 N N . GLN A 1 185 ? -5.345 19.700 -0.846 1.00 83.69 185 GLN A N 1
ATOM 1482 C CA . GLN A 1 185 ? -6.693 19.423 -0.363 1.00 83.69 185 GLN A CA 1
ATOM 1483 C C . GLN A 1 185 ? -6.656 18.893 1.073 1.00 83.69 185 GLN A C 1
ATOM 1485 O O . GLN A 1 185 ? -7.328 19.463 1.931 1.00 83.69 185 GLN A O 1
ATOM 1490 N N . ASP A 1 186 ? -5.819 17.893 1.376 1.00 85.50 186 ASP A N 1
ATOM 1491 C CA . ASP A 1 186 ? -5.612 17.392 2.742 1.00 85.50 186 ASP A CA 1
ATOM 1492 C C . ASP A 1 186 ? -5.265 18.529 3.712 1.00 85.50 186 ASP A C 1
ATOM 1494 O O . ASP A 1 186 ? -5.864 18.655 4.783 1.00 85.50 186 ASP A O 1
ATOM 1498 N N . LEU A 1 187 ? -4.330 19.405 3.326 1.00 90.94 187 LEU A N 1
ATOM 1499 C CA . LEU A 1 187 ? -3.931 20.543 4.150 1.00 90.94 187 LEU A CA 1
ATOM 1500 C C . LEU A 1 187 ? -5.079 21.529 4.378 1.00 90.94 187 LEU A C 1
ATOM 1502 O O . LEU A 1 187 ? -5.251 22.023 5.497 1.00 90.94 187 LEU A O 1
ATOM 1506 N N . TYR A 1 188 ? -5.840 21.832 3.327 1.00 90.56 188 TYR A N 1
ATOM 1507 C CA . TYR A 1 188 ? -7.008 22.698 3.409 1.00 90.56 188 TYR A CA 1
ATOM 1508 C C . TYR A 1 188 ? -8.047 22.114 4.371 1.00 90.56 188 TYR A C 1
ATOM 1510 O O . TYR A 1 188 ? -8.485 22.818 5.282 1.00 90.56 188 TYR A O 1
ATOM 1518 N N . PHE A 1 189 ? -8.389 20.830 4.239 1.00 89.31 189 PHE A N 1
ATOM 1519 C CA . PHE A 1 189 ? -9.334 20.171 5.140 1.00 89.31 189 PHE A CA 1
ATOM 1520 C C . PHE A 1 189 ? -8.858 20.233 6.590 1.00 89.31 189 PHE A C 1
ATOM 1522 O O . PHE A 1 189 ? -9.611 20.674 7.455 1.00 89.31 189 PHE A O 1
ATOM 1529 N N . LEU A 1 190 ? -7.595 19.887 6.855 1.00 90.94 190 LEU A N 1
ATOM 1530 C CA . LEU A 1 190 ? -7.033 19.912 8.207 1.00 90.94 190 LEU A CA 1
ATOM 1531 C C . LEU A 1 190 ? -7.089 21.308 8.834 1.00 90.94 190 LEU A C 1
ATOM 1533 O O . LEU A 1 190 ? -7.501 21.444 9.985 1.00 90.94 190 LEU A O 1
ATOM 1537 N N . LYS A 1 191 ? -6.690 22.351 8.094 1.00 93.12 191 LYS A N 1
ATOM 1538 C CA . LYS A 1 191 ? -6.687 23.736 8.598 1.00 93.12 191 LYS A CA 1
ATOM 1539 C C . LYS A 1 191 ? -8.086 24.260 8.924 1.00 93.12 191 LYS A C 1
ATOM 1541 O O . LYS A 1 191 ? -8.202 25.116 9.795 1.00 93.12 191 LYS A O 1
ATOM 1546 N N . ASN A 1 192 ? -9.115 23.753 8.246 1.00 92.56 192 ASN A N 1
ATOM 1547 C CA . ASN A 1 192 ? -10.505 24.156 8.449 1.00 92.56 192 ASN A CA 1
ATOM 1548 C C . ASN A 1 192 ? -11.262 23.266 9.452 1.00 92.56 192 ASN A C 1
ATOM 1550 O O . ASN A 1 192 ? -12.457 23.472 9.663 1.00 92.56 192 ASN A O 1
ATOM 1554 N N . LEU A 1 193 ? -10.599 22.297 10.100 1.00 90.69 193 LEU A N 1
ATOM 1555 C CA . LEU A 1 193 ? -11.237 21.485 11.136 1.00 90.69 193 LEU A CA 1
ATOM 1556 C C . LEU A 1 193 ? -11.595 22.344 12.364 1.00 90.69 193 LEU A C 1
ATOM 1558 O O . LEU A 1 193 ? -10.715 22.984 12.955 1.00 90.69 193 LEU A O 1
ATOM 1562 N N . PRO A 1 194 ? -12.864 22.333 12.810 1.00 91.31 194 PRO A N 1
ATOM 1563 C CA . PRO A 1 194 ? -13.288 23.125 13.954 1.00 91.31 194 PRO A CA 1
ATOM 1564 C C . PRO A 1 194 ? -12.561 22.672 15.226 1.00 91.31 194 PRO A C 1
ATOM 1566 O O . PRO A 1 194 ? -12.497 21.487 15.549 1.00 91.31 194 PRO A O 1
ATOM 1569 N N . GLY A 1 195 ? -11.999 23.632 15.965 1.00 91.44 195 GLY A N 1
ATOM 1570 C CA . GLY A 1 195 ? -11.289 23.366 17.219 1.00 91.44 195 GLY A CA 1
ATOM 1571 C C . GLY A 1 195 ? -9.886 22.766 17.062 1.00 91.44 195 GLY A C 1
ATOM 1572 O O . GLY A 1 195 ? -9.267 22.446 18.079 1.00 91.44 195 GLY A O 1
ATOM 1573 N N . ALA A 1 196 ? -9.357 22.642 15.839 1.00 94.31 196 ALA A N 1
ATOM 1574 C CA . ALA A 1 196 ? -7.996 22.178 15.586 1.00 94.31 196 ALA A CA 1
ATOM 1575 C C . ALA A 1 196 ? -7.003 23.347 15.445 1.00 94.31 196 ALA A C 1
ATOM 1577 O O . ALA A 1 196 ? -7.274 24.359 14.805 1.00 94.31 196 ALA A O 1
ATOM 1578 N N . LYS A 1 197 ? -5.807 23.191 16.019 1.00 96.44 197 LYS A N 1
ATOM 1579 C CA . LYS A 1 197 ? -4.633 24.033 15.754 1.00 96.44 197 LYS A CA 1
ATOM 1580 C C . LYS A 1 197 ? -3.605 23.198 15.007 1.00 96.44 197 LYS A C 1
ATOM 1582 O O . LYS A 1 197 ? -2.894 22.395 15.614 1.00 96.44 197 LYS A O 1
ATOM 1587 N N . VAL A 1 198 ? -3.548 23.383 13.691 1.00 96.25 198 VAL A N 1
ATOM 1588 C CA . VAL A 1 198 ? -2.701 22.589 12.796 1.00 96.25 198 VAL A CA 1
ATOM 1589 C C . VAL A 1 198 ? -1.362 23.278 12.555 1.00 96.25 198 VAL A C 1
ATOM 1591 O O . VAL A 1 198 ? -1.316 24.412 12.082 1.00 96.25 198 VAL A O 1
ATOM 1594 N N . LYS A 1 199 ? -0.263 22.569 12.823 1.00 96.81 199 LYS A N 1
ATOM 1595 C CA . LYS A 1 199 ? 1.074 22.910 12.325 1.00 96.81 199 LYS A CA 1
ATOM 1596 C C . LYS A 1 199 ? 1.414 21.958 11.189 1.00 96.81 199 LYS A C 1
ATOM 1598 O O . LYS A 1 199 ? 1.559 20.760 11.420 1.00 96.81 199 LYS A O 1
ATOM 1603 N N . ALA A 1 200 ? 1.537 22.496 9.984 1.00 96.56 200 ALA A N 1
ATOM 1604 C CA . ALA A 1 200 ? 1.909 21.720 8.812 1.00 96.56 200 ALA A CA 1
ATOM 1605 C C . ALA A 1 200 ? 3.426 21.736 8.602 1.00 96.56 200 ALA A C 1
ATOM 1607 O O . ALA A 1 200 ? 4.059 22.788 8.682 1.00 96.56 200 ALA A O 1
ATOM 1608 N N . LEU A 1 201 ? 3.985 20.566 8.321 1.00 96.25 201 LEU A N 1
ATOM 1609 C CA . LEU A 1 201 ? 5.337 20.357 7.836 1.00 96.25 201 LEU A CA 1
ATOM 1610 C C . LEU A 1 201 ? 5.220 19.825 6.408 1.00 96.25 201 LEU A C 1
ATOM 1612 O O . LEU A 1 201 ? 4.765 18.699 6.221 1.00 96.25 201 LEU A O 1
ATOM 1616 N N . ILE A 1 202 ? 5.583 20.647 5.425 1.00 95.31 202 ILE A N 1
ATOM 1617 C CA . ILE A 1 202 ? 5.543 20.291 4.002 1.00 95.31 202 ILE A CA 1
ATOM 1618 C C . ILE A 1 202 ? 6.931 19.819 3.607 1.00 95.31 202 ILE A C 1
ATOM 1620 O O . ILE A 1 202 ? 7.888 20.572 3.773 1.00 95.31 202 ILE A O 1
ATOM 1624 N N . GLU A 1 203 ? 7.019 18.572 3.161 1.00 94.44 203 GLU A N 1
ATOM 1625 C CA . GLU A 1 203 ? 8.261 17.893 2.811 1.00 94.44 203 GLU A CA 1
ATOM 1626 C C . GLU A 1 203 ? 9.409 18.132 3.818 1.00 94.44 203 GLU A C 1
ATOM 1628 O O . GLU A 1 203 ? 10.506 18.547 3.439 1.00 94.44 203 GLU A O 1
ATOM 1633 N N . PRO A 1 204 ? 9.195 17.918 5.135 1.00 95.19 204 PRO A N 1
ATOM 1634 C CA . PRO A 1 204 ? 10.217 18.221 6.126 1.00 95.19 204 PRO A CA 1
ATOM 1635 C C . PRO A 1 204 ? 11.417 17.288 6.016 1.00 95.19 204 PRO A C 1
ATOM 1637 O O . PRO A 1 204 ? 11.285 16.090 5.772 1.00 95.19 204 PRO A O 1
ATOM 1640 N N . THR A 1 205 ? 12.588 17.803 6.370 1.00 94.12 205 THR A N 1
ATOM 1641 C CA . THR A 1 205 ? 13.751 16.962 6.683 1.00 94.12 205 THR A CA 1
ATOM 1642 C C . THR A 1 205 ? 13.488 16.098 7.920 1.00 94.12 205 THR A C 1
ATOM 1644 O O . THR A 1 205 ? 12.728 16.474 8.826 1.00 94.12 205 THR A O 1
ATOM 1647 N N . ARG A 1 206 ? 14.204 14.971 8.046 1.00 91.31 206 ARG A N 1
ATOM 1648 C CA . ARG A 1 206 ? 14.179 14.145 9.277 1.00 91.31 206 ARG A CA 1
ATOM 1649 C C . ARG A 1 206 ? 14.432 14.960 10.541 1.00 91.31 206 ARG A C 1
ATOM 1651 O O . ARG A 1 206 ? 13.782 14.734 11.562 1.00 91.31 206 ARG A O 1
ATOM 1658 N N . ARG A 1 207 ? 15.373 15.907 10.480 1.00 91.81 207 ARG A N 1
ATOM 1659 C CA . ARG A 1 207 ? 15.729 16.766 11.615 1.00 91.81 207 ARG A CA 1
ATOM 1660 C C . ARG A 1 207 ? 14.546 17.630 12.041 1.00 91.81 207 ARG A C 1
ATOM 1662 O O . ARG A 1 207 ? 14.190 17.601 13.215 1.00 91.81 207 ARG A O 1
ATOM 1669 N N . GLN A 1 208 ? 13.910 18.326 11.097 1.00 94.56 208 GLN A N 1
ATOM 1670 C CA . GLN A 1 208 ? 12.733 19.154 11.376 1.00 94.56 208 GLN A CA 1
ATOM 1671 C C . GLN A 1 208 ? 11.590 18.324 11.961 1.00 94.56 208 GLN A C 1
ATOM 1673 O O . GLN A 1 208 ? 10.965 18.748 12.932 1.00 94.56 208 GLN A O 1
ATOM 1678 N N . LEU A 1 209 ? 11.334 17.131 11.419 1.00 94.44 209 LEU A N 1
ATOM 1679 C CA . LEU A 1 209 ? 10.311 16.234 11.949 1.00 94.44 209 LEU A CA 1
ATOM 1680 C C . LEU A 1 209 ? 10.608 15.830 13.403 1.00 94.44 209 LEU A C 1
ATOM 1682 O O . LEU A 1 209 ? 9.756 15.977 14.280 1.00 94.44 209 LEU A O 1
ATOM 1686 N N . ILE A 1 210 ? 11.824 15.352 13.677 1.00 93.12 210 ILE A N 1
ATOM 1687 C CA . ILE A 1 210 ? 12.239 14.923 15.021 1.00 93.12 210 ILE A CA 1
ATOM 1688 C C . ILE A 1 210 ? 12.172 16.083 16.018 1.00 93.12 210 ILE A C 1
ATOM 1690 O O . ILE A 1 210 ? 11.701 15.899 17.139 1.00 93.12 210 ILE A O 1
ATOM 1694 N N . GLU A 1 211 ? 12.619 17.269 15.619 1.00 94.12 211 GLU A N 1
ATOM 1695 C CA . GLU A 1 211 ? 12.581 18.467 16.452 1.00 94.12 211 GLU A CA 1
ATOM 1696 C C . GLU A 1 211 ? 11.139 18.870 16.785 1.00 94.12 211 GLU A C 1
ATOM 1698 O O . GLU A 1 211 ? 10.803 19.079 17.951 1.00 94.12 211 GLU A O 1
ATOM 1703 N N . ASN A 1 212 ? 10.238 18.871 15.800 1.00 95.06 212 ASN A N 1
ATOM 1704 C CA . ASN A 1 212 ? 8.825 19.185 16.024 1.00 95.06 212 ASN A CA 1
ATOM 1705 C C . ASN A 1 212 ? 8.123 18.161 16.921 1.00 95.06 212 ASN A C 1
ATOM 1707 O O . ASN A 1 212 ? 7.326 18.547 17.772 1.00 95.06 212 ASN A O 1
ATOM 1711 N N . LEU A 1 213 ? 8.445 16.871 16.793 1.00 92.81 213 LEU A N 1
ATOM 1712 C CA . LEU A 1 213 ? 7.911 15.824 17.673 1.00 92.81 213 LEU A CA 1
ATOM 1713 C C . LEU A 1 213 ? 8.355 15.978 19.140 1.00 92.81 213 LEU A C 1
ATOM 1715 O O . LEU A 1 213 ? 7.719 15.416 20.032 1.00 92.81 213 LEU A O 1
ATOM 1719 N N . ARG A 1 214 ? 9.450 16.702 19.405 1.00 90.94 214 ARG A N 1
ATOM 1720 C CA . ARG A 1 214 ? 10.035 16.842 20.751 1.00 90.94 214 ARG A CA 1
ATOM 1721 C C . ARG A 1 214 ? 9.767 18.190 21.410 1.00 90.94 214 ARG A C 1
ATOM 1723 O O . ARG A 1 214 ? 9.694 18.240 22.631 1.00 90.94 214 ARG A O 1
ATOM 1730 N N . THR A 1 215 ? 9.647 19.254 20.626 1.00 87.75 215 THR A N 1
ATOM 1731 C CA . THR A 1 215 ? 9.622 20.643 21.119 1.00 87.75 215 THR A CA 1
ATOM 1732 C C . THR A 1 215 ? 8.301 21.063 21.750 1.00 87.75 215 THR A C 1
ATOM 1734 O O . THR A 1 215 ? 8.299 21.956 22.591 1.00 87.75 215 THR A O 1
ATOM 1737 N N . GLN A 1 216 ? 7.179 20.437 21.389 1.00 89.38 216 GLN A N 1
ATOM 1738 C CA . GLN A 1 216 ? 5.881 20.772 21.974 1.00 89.38 216 GLN A CA 1
ATOM 1739 C C . GLN A 1 216 ? 4.943 19.562 22.058 1.00 89.38 216 GLN A C 1
ATOM 1741 O O . GLN A 1 216 ? 5.108 18.605 21.298 1.00 89.38 216 GLN A O 1
ATOM 1746 N N . PRO A 1 217 ? 3.948 19.593 22.965 1.00 93.06 217 PRO A N 1
ATOM 1747 C CA . PRO A 1 217 ? 2.941 18.547 23.052 1.00 93.06 217 PRO A CA 1
ATOM 1748 C C . PRO A 1 217 ? 1.990 18.597 21.853 1.00 93.06 217 PRO A C 1
ATOM 1750 O O . PRO A 1 217 ? 1.559 19.671 21.419 1.00 93.06 217 PRO A O 1
ATOM 1753 N N . TRP A 1 218 ? 1.626 17.413 21.372 1.00 94.25 218 TRP A N 1
ATOM 1754 C CA . TRP A 1 218 ? 0.696 17.190 20.268 1.00 94.25 218 TRP A CA 1
ATOM 1755 C C . TRP A 1 218 ? -0.444 16.310 20.748 1.00 94.25 218 TRP A C 1
ATOM 1757 O O . TRP A 1 218 ? -0.204 15.426 21.556 1.00 94.25 218 TRP A O 1
ATOM 1767 N N . ASP A 1 219 ? -1.656 16.515 20.242 1.00 93.38 219 ASP A N 1
ATOM 1768 C CA . ASP A 1 219 ? -2.777 15.603 20.478 1.00 93.38 219 ASP A CA 1
ATOM 1769 C C . ASP A 1 219 ? -2.887 14.573 19.348 1.00 93.38 219 ASP A C 1
ATOM 1771 O O . ASP A 1 219 ? -3.107 13.386 19.608 1.00 93.38 219 ASP A O 1
ATOM 1775 N N . ILE A 1 220 ? -2.692 15.030 18.104 1.00 91.75 220 ILE A N 1
ATOM 1776 C CA . ILE A 1 220 ? -2.780 14.222 16.886 1.00 91.75 220 ILE A CA 1
ATOM 1777 C C . ILE A 1 220 ? -1.511 14.394 16.048 1.00 91.75 220 ILE A C 1
ATOM 1779 O O . ILE A 1 220 ? -1.045 15.511 15.813 1.00 91.75 220 ILE A O 1
ATOM 1783 N N . LEU A 1 221 ? -0.987 13.276 15.559 1.00 93.56 221 LEU A N 1
ATOM 1784 C CA . LEU A 1 221 ? -0.008 13.214 14.484 1.00 93.56 221 LEU A CA 1
ATOM 1785 C C . LEU A 1 221 ? -0.742 12.796 13.212 1.00 93.56 221 LEU A C 1
ATOM 1787 O O . LEU A 1 221 ? -1.395 11.759 13.197 1.00 93.56 221 LEU A O 1
ATOM 1791 N N . PHE A 1 222 ? -0.639 13.581 12.153 1.00 93.75 222 PHE A N 1
ATOM 1792 C CA . PHE A 1 222 ? -1.207 13.250 10.855 1.00 93.75 222 PHE A CA 1
ATOM 1793 C C . PHE A 1 222 ? -0.078 13.150 9.835 1.00 93.75 222 PHE A C 1
ATOM 1795 O O . PHE A 1 222 ? 0.781 14.025 9.783 1.00 93.75 222 PHE A O 1
ATOM 1802 N N . PHE A 1 223 ? -0.077 12.099 9.027 1.00 92.25 223 PHE A N 1
ATOM 1803 C CA . PHE A 1 223 ? 0.800 11.949 7.874 1.00 92.25 223 PHE A CA 1
ATOM 1804 C C . PHE A 1 223 ? -0.049 11.762 6.620 1.00 92.25 223 PHE A C 1
ATOM 1806 O O . PHE A 1 223 ? -0.936 10.910 6.626 1.00 92.25 223 PHE A O 1
ATOM 1813 N N . ALA A 1 224 ? 0.264 12.499 5.556 1.00 89.00 224 ALA A N 1
ATOM 1814 C CA . ALA A 1 224 ? -0.208 12.209 4.208 1.00 89.00 224 ALA A CA 1
ATOM 1815 C C . ALA A 1 224 ? 0.968 12.159 3.236 1.00 89.00 224 ALA A C 1
ATOM 1817 O O . ALA A 1 224 ? 1.809 13.055 3.246 1.00 89.00 224 ALA A O 1
ATOM 1818 N N . GLY A 1 225 ? 1.061 11.109 2.423 1.00 86.81 225 GLY A N 1
ATOM 1819 C CA . GLY A 1 225 ? 2.209 10.915 1.537 1.00 86.81 225 GLY A CA 1
ATOM 1820 C C . GLY A 1 225 ? 2.379 9.479 1.055 1.00 86.81 225 GLY A C 1
ATOM 1821 O O . GLY A 1 225 ? 1.515 8.629 1.266 1.00 86.81 225 GLY A O 1
ATOM 1822 N N . HIS A 1 226 ? 3.516 9.184 0.428 1.00 82.94 226 HIS A N 1
ATOM 1823 C CA . HIS A 1 226 ? 3.836 7.818 0.006 1.00 82.94 226 HIS A CA 1
ATOM 1824 C C . HIS A 1 226 ? 4.282 6.939 1.174 1.00 82.94 226 HIS A C 1
ATOM 1826 O O . HIS A 1 226 ? 5.018 7.379 2.062 1.00 82.94 226 HIS A O 1
ATOM 1832 N N . SER A 1 227 ? 3.888 5.667 1.145 1.00 79.56 227 SER A N 1
ATOM 1833 C CA . SER A 1 227 ? 4.376 4.644 2.071 1.00 79.56 227 SER A CA 1
ATOM 1834 C C . SER A 1 227 ? 4.699 3.329 1.370 1.00 79.56 227 SER A C 1
ATOM 1836 O O . SER A 1 227 ? 4.314 3.073 0.227 1.00 79.56 227 SER A O 1
ATOM 1838 N N . MET A 1 228 ? 5.435 2.472 2.066 1.00 72.19 228 MET A N 1
ATOM 1839 C CA . MET A 1 228 ? 5.752 1.126 1.615 1.00 72.19 228 MET A CA 1
ATOM 1840 C C . MET A 1 228 ? 5.799 0.176 2.808 1.00 72.19 228 MET A C 1
ATOM 1842 O O . MET A 1 228 ? 6.440 0.467 3.817 1.00 72.19 228 MET A O 1
ATOM 1846 N N . SER A 1 229 ? 5.161 -0.983 2.670 1.00 71.75 229 SER A N 1
ATOM 1847 C CA . SER A 1 229 ? 5.331 -2.107 3.592 1.00 71.75 229 SER A CA 1
ATOM 1848 C C . SER A 1 229 ? 6.549 -2.929 3.185 1.00 71.75 229 SER A C 1
ATOM 1850 O O . SER A 1 229 ? 6.808 -3.113 1.995 1.00 71.75 229 SER A O 1
ATOM 1852 N N . LYS A 1 230 ? 7.304 -3.431 4.161 1.00 69.50 230 LYS A N 1
ATOM 1853 C CA . LYS A 1 230 ? 8.326 -4.451 3.912 1.00 69.50 230 LYS A CA 1
ATOM 1854 C C . LYS A 1 230 ? 7.717 -5.841 3.847 1.00 69.50 230 LYS A C 1
ATOM 1856 O O . LYS A 1 230 ? 6.571 -6.060 4.234 1.00 69.50 230 LYS A O 1
ATOM 1861 N N . GLU A 1 231 ? 8.525 -6.769 3.350 1.00 65.69 231 GLU A N 1
ATOM 1862 C CA . GLU A 1 231 ? 8.180 -8.179 3.230 1.00 65.69 231 GLU A CA 1
ATOM 1863 C C . GLU A 1 231 ? 7.601 -8.729 4.545 1.00 65.69 231 GLU A C 1
ATOM 1865 O O . GLU A 1 231 ? 8.084 -8.419 5.644 1.00 65.69 231 GLU A O 1
ATOM 1870 N N . GLY A 1 232 ? 6.512 -9.490 4.411 1.00 61.22 232 GLY A N 1
ATOM 1871 C CA . GLY A 1 232 ? 5.806 -10.118 5.528 1.00 61.22 232 GLY A CA 1
ATOM 1872 C C . GLY A 1 232 ? 5.141 -9.158 6.522 1.00 61.22 232 GLY A C 1
ATOM 1873 O O . GLY A 1 232 ? 4.942 -9.551 7.664 1.00 61.22 232 GLY A O 1
ATOM 1874 N N . ASP A 1 233 ? 4.844 -7.908 6.144 1.00 65.75 233 ASP A N 1
ATOM 1875 C CA . ASP A 1 233 ? 4.292 -6.865 7.037 1.00 65.75 233 ASP A CA 1
ATOM 1876 C C . ASP A 1 233 ? 5.162 -6.560 8.269 1.00 65.75 233 ASP A C 1
ATOM 1878 O O . ASP A 1 233 ? 4.696 -6.022 9.273 1.00 65.75 233 ASP A O 1
ATOM 1882 N N . SER A 1 234 ? 6.456 -6.875 8.200 1.00 67.00 234 SER A N 1
ATOM 1883 C CA . SER A 1 234 ? 7.372 -6.759 9.340 1.00 67.00 234 SER A CA 1
ATOM 1884 C C . SER A 1 234 ? 7.550 -5.316 9.846 1.00 67.00 234 SER A C 1
ATOM 1886 O O . SER A 1 234 ? 7.790 -5.098 11.043 1.00 67.00 234 SER A O 1
ATOM 1888 N N . TRP A 1 235 ? 7.459 -4.323 8.952 1.00 72.50 235 TRP A N 1
ATOM 1889 C CA . TRP A 1 235 ? 7.299 -2.897 9.267 1.00 72.50 235 TRP A CA 1
ATOM 1890 C C . TRP A 1 235 ? 6.893 -2.073 8.032 1.00 72.50 235 TRP A C 1
ATOM 1892 O O . TRP A 1 235 ? 7.066 -2.503 6.892 1.00 72.50 235 TRP A O 1
ATOM 1902 N N . GLY A 1 236 ? 6.400 -0.853 8.273 1.00 74.69 236 GLY A N 1
ATOM 1903 C CA . GLY A 1 236 ? 6.143 0.161 7.247 1.00 74.69 236 GLY A CA 1
ATOM 1904 C C . GLY A 1 236 ? 7.188 1.281 7.238 1.00 74.69 236 GLY A C 1
ATOM 1905 O O . GLY A 1 236 ? 7.801 1.606 8.263 1.00 74.69 236 GLY A O 1
ATOM 1906 N N . GLU A 1 237 ? 7.379 1.885 6.071 1.00 83.44 237 GLU A N 1
ATOM 1907 C CA . GLU A 1 237 ? 8.194 3.079 5.856 1.00 83.44 237 GLU A CA 1
ATOM 1908 C C . GLU A 1 237 ? 7.366 4.168 5.171 1.00 83.44 237 GLU A C 1
ATOM 1910 O O . GLU A 1 237 ? 6.485 3.872 4.363 1.00 83.44 237 GLU A O 1
ATOM 1915 N N . ILE A 1 238 ? 7.661 5.427 5.487 1.00 85.62 238 ILE A N 1
ATOM 1916 C CA . ILE A 1 238 ? 6.982 6.608 4.940 1.00 85.62 238 ILE A CA 1
ATOM 1917 C C . ILE A 1 238 ? 7.978 7.505 4.208 1.00 85.62 238 ILE A C 1
ATOM 1919 O O . ILE A 1 238 ? 9.116 7.654 4.649 1.00 85.62 238 ILE A O 1
ATOM 1923 N N . GLN A 1 239 ? 7.568 8.132 3.114 1.00 88.19 239 GLN A N 1
ATOM 1924 C CA . GLN A 1 239 ? 8.385 9.114 2.405 1.00 88.19 239 GLN A CA 1
ATOM 1925 C C . GLN A 1 239 ? 7.974 10.523 2.835 1.00 88.19 239 GLN A C 1
ATOM 1927 O O . GLN A 1 239 ? 6.924 11.027 2.440 1.00 88.19 239 GLN A O 1
ATOM 1932 N N . ILE A 1 240 ? 8.791 11.145 3.685 1.00 89.62 240 ILE A N 1
ATOM 1933 C CA . ILE A 1 240 ? 8.467 12.441 4.298 1.00 89.62 240 ILE A CA 1
ATOM 1934 C C . ILE A 1 240 ? 8.868 13.647 3.444 1.00 89.62 240 ILE A C 1
ATOM 1936 O O . ILE A 1 240 ? 8.432 14.742 3.758 1.00 89.62 240 ILE A O 1
ATOM 1940 N N . ASN A 1 241 ? 9.671 13.461 2.398 1.00 88.81 241 ASN A N 1
ATOM 1941 C CA . ASN A 1 241 ? 10.021 14.470 1.395 1.00 88.81 241 ASN A CA 1
ATOM 1942 C C . ASN A 1 241 ? 10.538 13.770 0.124 1.00 88.81 241 ASN A C 1
ATOM 1944 O O . ASN A 1 241 ? 10.780 12.558 0.151 1.00 88.81 241 ASN A O 1
ATOM 1948 N N . ALA A 1 242 ? 10.654 14.501 -0.984 1.00 82.50 242 ALA A N 1
ATOM 1949 C CA . ALA A 1 242 ? 11.135 13.953 -2.251 1.00 82.50 242 ALA A CA 1
ATOM 1950 C C . ALA A 1 242 ? 12.641 13.623 -2.250 1.00 82.50 242 ALA A C 1
ATOM 1952 O O . ALA A 1 242 ? 13.042 12.683 -2.928 1.00 82.50 242 ALA A O 1
ATOM 1953 N N . ASP A 1 243 ? 13.444 14.352 -1.470 1.00 76.50 243 ASP A N 1
ATOM 1954 C CA . ASP A 1 243 ? 14.915 14.324 -1.535 1.00 76.50 243 ASP A CA 1
ATOM 1955 C C . ASP A 1 243 ? 15.577 13.263 -0.630 1.00 76.50 243 ASP A C 1
ATOM 1957 O O . ASP A 1 243 ? 16.778 12.989 -0.725 1.00 76.50 243 ASP A O 1
ATOM 1961 N N . GLU A 1 244 ? 14.826 12.684 0.306 1.00 76.12 244 GLU A N 1
ATOM 1962 C CA . GLU A 1 244 ? 15.299 11.684 1.253 1.00 76.12 244 GLU A CA 1
ATOM 1963 C C . GLU A 1 244 ? 14.664 10.315 1.000 1.00 76.12 244 GLU A C 1
ATOM 1965 O O . GLU A 1 244 ? 13.474 10.153 0.733 1.00 76.12 244 GLU A O 1
ATOM 1970 N N . SER A 1 245 ? 15.472 9.280 1.238 1.00 74.44 245 SER A N 1
ATOM 1971 C CA . SER A 1 245 ? 14.985 7.902 1.310 1.00 74.44 245 SER A CA 1
ATOM 1972 C C . SER A 1 245 ? 13.834 7.727 2.311 1.00 74.44 245 SER A C 1
ATOM 1974 O O . SER A 1 245 ? 13.772 8.399 3.350 1.00 74.44 245 SER A O 1
ATOM 1976 N N . TYR A 1 246 ? 12.989 6.731 2.034 1.00 79.69 246 TYR A N 1
ATOM 1977 C CA . TYR A 1 246 ? 11.922 6.265 2.918 1.00 79.69 246 TYR A CA 1
ATOM 1978 C C . TYR A 1 246 ? 12.403 6.128 4.375 1.00 79.69 246 TYR A C 1
ATOM 1980 O O . TYR A 1 246 ? 13.469 5.586 4.678 1.00 79.69 246 TYR A O 1
ATOM 1988 N N . LEU A 1 247 ? 11.599 6.652 5.295 1.00 82.75 247 LEU A N 1
ATOM 1989 C CA . LEU A 1 247 ? 11.855 6.685 6.723 1.00 82.75 247 LEU A CA 1
ATOM 1990 C C . LEU A 1 247 ? 11.098 5.553 7.416 1.00 82.75 247 LEU A C 1
ATOM 1992 O O . LEU A 1 247 ? 9.867 5.525 7.446 1.00 82.75 247 LEU A O 1
ATOM 1996 N N . SER A 1 248 ? 11.841 4.643 8.042 1.00 84.88 248 SER A N 1
ATOM 1997 C CA . SER A 1 248 ? 11.249 3.630 8.914 1.00 84.88 248 SER A CA 1
ATOM 1998 C C . SER A 1 248 ? 10.658 4.263 10.171 1.00 84.88 248 SER A C 1
ATOM 2000 O O . SER A 1 248 ? 11.328 5.031 10.868 1.00 84.88 248 SER A O 1
ATOM 2002 N N . LEU A 1 249 ? 9.440 3.856 10.540 1.00 77.69 249 LEU A N 1
ATOM 2003 C CA . LEU A 1 249 ? 8.827 4.251 11.815 1.00 77.69 249 LEU A CA 1
ATOM 2004 C C . LEU A 1 249 ? 9.654 3.789 13.029 1.00 77.69 249 LEU A C 1
ATOM 2006 O O . LEU A 1 249 ? 9.592 4.408 14.092 1.00 77.69 249 LEU A O 1
ATOM 2010 N N . ARG A 1 250 ? 10.501 2.760 12.871 1.00 83.00 250 ARG A N 1
ATOM 2011 C CA . ARG A 1 250 ? 11.452 2.333 13.912 1.00 83.00 250 ARG A CA 1
ATOM 2012 C C . ARG A 1 250 ? 12.461 3.432 14.244 1.00 83.00 250 ARG A C 1
ATOM 2014 O O . ARG A 1 250 ? 12.787 3.612 15.416 1.00 83.00 250 ARG A O 1
ATOM 2021 N N . ASN A 1 251 ? 12.873 4.223 13.253 1.00 82.50 251 ASN A N 1
ATOM 2022 C CA . ASN A 1 251 ? 13.793 5.347 13.446 1.00 82.50 251 ASN A CA 1
ATOM 2023 C C . ASN A 1 251 ? 13.126 6.499 14.213 1.00 82.50 251 ASN A C 1
ATOM 2025 O O . ASN A 1 251 ? 13.799 7.262 14.902 1.00 82.50 251 ASN A O 1
ATOM 2029 N N . LEU A 1 252 ? 11.794 6.599 14.148 1.00 85.00 252 LEU A N 1
ATOM 2030 C CA . LEU A 1 252 ? 11.007 7.580 14.896 1.00 85.00 252 LEU A CA 1
ATOM 2031 C C . LEU A 1 252 ? 10.594 7.096 16.292 1.00 85.00 252 LEU A C 1
ATOM 2033 O O . LEU A 1 252 ? 10.039 7.883 17.058 1.00 85.00 252 LEU A O 1
ATOM 2037 N N . ARG A 1 253 ? 10.879 5.840 16.669 1.00 85.50 253 ARG A N 1
ATOM 2038 C CA . ARG A 1 253 ? 10.387 5.210 17.909 1.00 85.50 253 ARG A CA 1
ATOM 2039 C C . ARG A 1 253 ? 10.636 6.056 19.157 1.00 85.50 253 ARG A C 1
ATOM 2041 O O . ARG A 1 253 ? 9.744 6.184 19.993 1.00 85.50 253 ARG A O 1
ATOM 2048 N N . TYR A 1 254 ? 11.831 6.628 19.303 1.00 87.50 254 TYR A N 1
ATOM 2049 C CA . TYR A 1 254 ? 12.171 7.445 20.472 1.00 87.50 254 TYR A CA 1
ATOM 2050 C C . TYR A 1 254 ? 11.413 8.775 20.494 1.00 87.50 254 TYR A C 1
ATOM 2052 O O . TYR A 1 254 ? 10.844 9.132 21.526 1.00 87.50 254 TYR A O 1
ATOM 2060 N N . SER A 1 255 ? 11.348 9.472 19.360 1.00 89.56 255 SER A N 1
ATOM 2061 C CA . SER A 1 255 ? 10.624 10.741 19.230 1.00 89.56 255 SER A CA 1
ATOM 2062 C C . SER A 1 255 ? 9.117 10.555 19.405 1.00 89.56 255 SER A C 1
ATOM 2064 O O . SER A 1 255 ? 8.484 11.340 20.102 1.00 89.56 255 SER A O 1
ATOM 2066 N N . LEU A 1 256 ? 8.547 9.474 18.866 1.00 88.19 256 LEU A N 1
ATOM 2067 C CA . LEU A 1 256 ? 7.135 9.129 19.046 1.00 88.19 256 LEU A CA 1
ATOM 2068 C C . LEU A 1 256 ? 6.824 8.768 20.499 1.00 88.19 256 LEU A C 1
ATOM 2070 O O . LEU A 1 256 ? 5.853 9.268 21.054 1.00 88.19 256 LEU A O 1
ATOM 2074 N N . ARG A 1 257 ? 7.673 7.972 21.164 1.00 88.12 257 ARG A N 1
ATOM 2075 C CA . ARG A 1 257 ? 7.524 7.694 22.605 1.00 88.12 257 ARG A CA 1
ATOM 2076 C C . ARG A 1 257 ? 7.567 8.969 23.439 1.00 88.12 257 ARG A C 1
ATOM 2078 O O . ARG A 1 257 ? 6.809 9.093 24.396 1.00 88.12 257 ARG A O 1
ATOM 2085 N N . HIS A 1 258 ? 8.449 9.903 23.091 1.00 90.50 258 HIS A N 1
ATOM 2086 C CA . HIS A 1 258 ? 8.490 11.209 23.735 1.00 90.50 258 HIS A CA 1
ATOM 2087 C C . HIS A 1 258 ? 7.185 11.983 23.504 1.00 90.50 258 HIS A C 1
ATOM 2089 O O . HIS A 1 258 ? 6.573 12.419 24.473 1.00 90.50 258 HIS A O 1
ATOM 2095 N N . ALA A 1 259 ? 6.712 12.079 22.259 1.00 91.81 259 ALA A N 1
ATOM 2096 C CA . ALA A 1 259 ? 5.452 12.743 21.929 1.00 91.81 259 ALA A CA 1
ATOM 2097 C C . ALA A 1 259 ? 4.251 12.126 22.674 1.00 91.81 259 ALA A C 1
ATOM 2099 O O . ALA A 1 259 ? 3.430 12.858 23.218 1.00 91.81 259 ALA A O 1
ATOM 2100 N N . VAL A 1 260 ? 4.182 10.792 22.788 1.00 90.12 260 VAL A N 1
ATOM 2101 C CA . VAL A 1 260 ? 3.146 10.080 23.564 1.00 90.12 260 VAL A CA 1
ATOM 2102 C C . VAL A 1 260 ? 3.185 10.464 25.041 1.00 90.12 260 VAL A C 1
ATOM 2104 O O . VAL A 1 260 ? 2.141 10.763 25.615 1.00 90.12 260 VAL A O 1
ATOM 2107 N N . ARG A 1 261 ? 4.374 10.530 25.656 1.00 92.12 261 ARG A N 1
ATOM 2108 C CA . ARG A 1 261 ? 4.524 10.998 27.050 1.00 92.12 261 ARG A CA 1
ATOM 2109 C C . ARG A 1 261 ? 4.098 12.454 27.233 1.00 92.12 261 ARG A C 1
ATOM 2111 O O . ARG A 1 261 ? 3.633 12.811 28.305 1.00 92.12 261 ARG A O 1
ATOM 2118 N N . GLN A 1 262 ? 4.245 13.270 26.193 1.00 92.25 262 GLN A N 1
ATOM 2119 C CA . GLN A 1 262 ? 3.836 14.676 26.177 1.00 92.25 262 GLN A CA 1
ATOM 2120 C C . GLN A 1 262 ? 2.353 14.878 25.817 1.00 92.25 262 GLN A C 1
ATOM 2122 O O . GLN A 1 262 ? 1.886 16.012 25.802 1.00 92.25 262 GLN A O 1
ATOM 2127 N N . GLY A 1 263 ? 1.595 13.809 25.545 1.00 89.44 263 GLY A N 1
ATOM 2128 C CA . GLY A 1 263 ? 0.148 13.889 25.330 1.00 89.44 263 GLY A CA 1
ATOM 2129 C C . GLY A 1 263 ? -0.350 13.488 23.942 1.00 89.44 263 GLY A C 1
ATOM 2130 O O . GLY A 1 263 ? -1.550 13.626 23.708 1.00 89.44 263 GLY A O 1
ATOM 2131 N N . LEU A 1 264 ? 0.504 12.951 23.059 1.00 91.00 264 LEU A N 1
ATOM 2132 C CA . LEU A 1 264 ? 0.069 12.406 21.765 1.00 91.00 264 LEU A CA 1
ATOM 2133 C C . LEU A 1 264 ? -0.885 11.225 21.984 1.00 91.00 264 LEU A C 1
ATOM 2135 O O . LEU A 1 264 ? -0.531 10.234 22.631 1.00 91.00 264 LEU A O 1
ATOM 2139 N N . LYS A 1 265 ? -2.107 11.347 21.453 1.00 87.88 265 LYS A N 1
ATOM 2140 C CA . LYS A 1 265 ? -3.213 10.394 21.655 1.00 87.88 265 LYS A CA 1
ATOM 2141 C C . LYS A 1 265 ? -3.528 9.581 20.409 1.00 87.88 265 LYS A C 1
ATOM 2143 O O . LYS A 1 265 ? -3.924 8.429 20.546 1.00 87.88 265 LYS A O 1
ATOM 2148 N N . LEU A 1 266 ? -3.369 10.176 19.228 1.00 87.31 266 LEU A N 1
ATOM 2149 C CA . LEU A 1 266 ? -3.758 9.575 17.956 1.00 87.31 266 LEU A CA 1
ATOM 2150 C C . LEU A 1 266 ? -2.697 9.838 16.886 1.00 87.31 266 LEU A C 1
ATOM 2152 O O . LEU A 1 266 ? -2.158 10.941 16.797 1.00 87.31 266 LEU A O 1
ATOM 2156 N N . ALA A 1 267 ? -2.426 8.830 16.061 1.00 86.69 267 ALA A N 1
ATOM 2157 C CA . ALA A 1 267 ? -1.634 8.968 14.849 1.00 86.69 267 ALA A CA 1
ATOM 2158 C C . ALA A 1 267 ? -2.443 8.454 13.653 1.00 86.69 267 ALA A C 1
ATOM 2160 O O . ALA A 1 267 ? -2.955 7.338 13.696 1.00 86.69 267 ALA A O 1
ATOM 2161 N N . ILE A 1 268 ? -2.561 9.269 12.609 1.00 84.69 268 ILE A N 1
ATOM 2162 C CA . ILE A 1 268 ? -3.289 8.965 11.376 1.00 84.69 268 ILE A CA 1
ATOM 2163 C C . ILE A 1 268 ? -2.280 8.943 10.232 1.00 84.69 268 ILE A C 1
ATOM 2165 O O . ILE A 1 268 ? -1.539 9.907 10.045 1.00 84.69 268 ILE A O 1
ATOM 2169 N N . PHE A 1 269 ? -2.264 7.855 9.466 1.00 83.50 269 PHE A N 1
ATOM 2170 C CA . PHE A 1 269 ? -1.397 7.691 8.301 1.00 83.50 269 PHE A CA 1
ATOM 2171 C C . PHE A 1 269 ? -2.253 7.553 7.038 1.00 83.50 269 PHE A C 1
ATOM 2173 O O . PHE A 1 269 ? -2.625 6.447 6.656 1.00 83.50 269 PHE A O 1
ATOM 2180 N N . ASN A 1 270 ? -2.544 8.675 6.378 1.00 80.81 270 ASN A N 1
ATOM 2181 C CA . ASN A 1 270 ? -3.219 8.724 5.082 1.00 80.81 270 ASN A CA 1
ATOM 2182 C C . ASN A 1 270 ? -2.207 8.479 3.948 1.00 80.81 270 ASN A C 1
ATOM 2184 O O . ASN A 1 270 ? -1.674 9.415 3.356 1.00 80.81 270 ASN A O 1
ATOM 2188 N N . SER A 1 271 ? -1.853 7.217 3.700 1.00 72.50 271 SER A N 1
ATOM 2189 C CA . SER A 1 271 ? -0.716 6.905 2.825 1.00 72.50 271 SER A CA 1
ATOM 2190 C C . SER A 1 271 ? -1.115 6.333 1.465 1.00 72.50 271 SER A C 1
ATOM 2192 O O . SER A 1 271 ? -1.871 5.365 1.398 1.00 72.50 271 SER A O 1
ATOM 2194 N N . LYS A 1 272 ? -0.501 6.835 0.385 1.00 68.50 272 LYS A N 1
ATOM 2195 C CA . LYS A 1 272 ? -0.476 6.160 -0.922 1.00 68.50 272 LYS A CA 1
ATOM 2196 C C . LYS A 1 272 ? 0.586 5.063 -0.881 1.00 68.50 272 LYS A C 1
ATOM 2198 O O . LYS A 1 272 ? 1.784 5.340 -0.851 1.00 68.50 272 LYS A O 1
ATOM 2203 N N . ALA A 1 273 ? 0.160 3.805 -0.860 1.00 58.78 273 ALA A N 1
ATOM 2204 C CA . ALA A 1 273 ? 1.084 2.676 -0.881 1.00 58.78 273 ALA A CA 1
ATOM 2205 C C . ALA A 1 273 ? 1.777 2.569 -2.258 1.00 58.78 273 ALA A C 1
ATOM 2207 O O . ALA A 1 273 ? 1.151 2.198 -3.256 1.00 58.78 273 ALA A O 1
ATOM 2208 N N . ASN A 1 274 ? 3.076 2.885 -2.304 1.00 51.78 274 ASN A N 1
ATOM 2209 C CA . ASN A 1 274 ? 3.909 2.815 -3.508 1.00 51.78 274 ASN A CA 1
ATOM 2210 C C . ASN A 1 274 ? 4.552 1.426 -3.695 1.00 51.78 274 ASN A C 1
ATOM 2212 O O . ASN A 1 274 ? 4.816 1.035 -4.821 1.00 51.78 274 ASN A O 1
ATOM 2216 N N . GLN A 1 275 ? 4.777 0.645 -2.626 1.00 50.25 275 GLN A N 1
ATOM 2217 C CA . GLN A 1 275 ? 5.208 -0.776 -2.669 1.00 50.25 275 GLN A CA 1
ATOM 2218 C C . GLN A 1 275 ? 6.395 -1.128 -3.618 1.00 50.25 275 GLN A C 1
ATOM 2220 O O . GLN A 1 275 ? 6.575 -2.289 -3.965 1.00 50.25 275 GLN A O 1
ATOM 2225 N N . GLY A 1 276 ? 7.216 -0.168 -4.068 1.00 46.91 276 GLY A N 1
ATOM 2226 C CA . GLY A 1 276 ? 8.231 -0.408 -5.111 1.00 46.91 276 GLY A CA 1
ATOM 2227 C C . GLY A 1 276 ? 7.657 -0.685 -6.516 1.00 46.91 276 GLY A C 1
ATOM 2228 O O . GLY A 1 276 ? 8.321 -1.324 -7.332 1.00 46.91 276 GLY A O 1
ATOM 2229 N N . ARG A 1 277 ? 6.427 -0.228 -6.795 1.00 48.59 277 ARG A N 1
ATOM 2230 C CA . ARG A 1 277 ? 5.582 -0.592 -7.951 1.00 48.59 277 ARG A CA 1
ATOM 2231 C C . ARG A 1 277 ? 6.136 -0.256 -9.334 1.00 48.59 277 ARG A C 1
ATOM 2233 O O . ARG A 1 277 ? 5.783 -0.935 -10.294 1.00 48.59 277 ARG A O 1
ATOM 2240 N N . LEU A 1 278 ? 6.992 0.752 -9.477 1.00 44.62 278 LEU A N 1
ATOM 2241 C CA . LEU A 1 278 ? 7.537 1.125 -10.782 1.00 44.62 278 LEU A CA 1
ATOM 2242 C C . LEU A 1 278 ? 8.983 0.668 -10.910 1.00 44.62 278 LEU A C 1
ATOM 2244 O O . LEU A 1 278 ? 9.910 1.299 -10.405 1.00 44.62 278 LEU A O 1
ATOM 2248 N N . ARG A 1 279 ? 9.184 -0.420 -11.664 1.00 58.72 279 ARG A N 1
ATOM 2249 C CA . ARG A 1 279 ? 10.487 -0.652 -12.286 1.00 58.72 279 ARG A CA 1
ATOM 2250 C C . ARG A 1 279 ? 10.706 0.470 -13.278 1.00 58.72 279 ARG A C 1
ATOM 2252 O O . ARG A 1 279 ? 10.099 0.501 -14.345 1.00 58.72 279 ARG A O 1
ATOM 2259 N N . LEU A 1 280 ? 11.568 1.396 -12.894 1.00 55.06 280 LEU A N 1
ATOM 2260 C CA . LEU A 1 280 ? 12.048 2.401 -13.809 1.00 55.06 280 LEU A CA 1
ATOM 2261 C C . LEU A 1 280 ? 12.941 1.682 -14.818 1.00 55.06 280 LEU A C 1
ATOM 2263 O O . LEU A 1 280 ? 13.900 0.995 -14.451 1.00 55.06 280 LEU A O 1
ATOM 2267 N N . PHE A 1 281 ? 12.586 1.814 -16.087 1.00 75.31 281 PHE A N 1
ATOM 2268 C CA . PHE A 1 281 ? 13.442 1.431 -17.192 1.00 75.31 281 PHE A CA 1
ATOM 2269 C C . PHE A 1 281 ? 13.932 2.702 -17.854 1.00 75.31 281 PHE A C 1
ATOM 2271 O O . PHE A 1 281 ? 13.167 3.646 -18.046 1.00 75.31 281 PHE A O 1
ATOM 2278 N N . ALA A 1 282 ? 15.205 2.724 -18.205 1.00 69.69 282 ALA A N 1
ATOM 2279 C CA . ALA A 1 282 ? 15.781 3.846 -18.914 1.00 69.69 282 ALA A CA 1
ATOM 2280 C C . ALA A 1 282 ? 16.493 3.396 -20.177 1.00 69.69 282 ALA A C 1
ATOM 2282 O O . ALA A 1 282 ? 17.007 2.280 -20.288 1.00 69.69 282 ALA A O 1
ATOM 2283 N N . SER A 1 283 ? 16.547 4.331 -21.121 1.00 81.62 283 SER A N 1
ATOM 2284 C CA . SER A 1 283 ? 17.410 4.209 -22.283 1.00 81.62 283 SER A CA 1
ATOM 2285 C C . SER A 1 283 ? 18.864 4.025 -21.850 1.00 81.62 283 SER A C 1
ATOM 2287 O O . SER A 1 283 ? 19.322 4.612 -20.867 1.00 81.62 283 SER A O 1
ATOM 2289 N N . THR A 1 284 ? 19.611 3.270 -22.654 1.00 83.94 284 THR A N 1
ATOM 2290 C CA . THR A 1 284 ? 21.067 3.094 -22.579 1.00 83.94 284 THR A CA 1
ATOM 2291 C C . THR A 1 284 ? 21.824 4.426 -22.445 1.00 83.94 284 THR A C 1
ATOM 2293 O O . THR A 1 284 ? 22.934 4.463 -21.907 1.00 83.94 284 THR A O 1
ATOM 2296 N N . SER A 1 285 ? 21.235 5.539 -22.903 1.00 80.75 285 SER A N 1
ATOM 2297 C CA . SER A 1 285 ? 21.802 6.883 -22.759 1.00 80.75 285 SER A CA 1
ATOM 2298 C C . SER A 1 285 ? 22.079 7.267 -21.302 1.00 80.75 285 SER A C 1
ATOM 2300 O O . SER A 1 285 ? 23.098 7.913 -21.061 1.00 80.75 285 SER A O 1
ATOM 2302 N N . LEU A 1 286 ? 21.263 6.800 -20.346 1.00 82.75 286 LEU A N 1
ATOM 2303 C CA . LEU A 1 286 ? 21.423 7.060 -18.909 1.00 82.75 286 LEU A CA 1
ATOM 2304 C C . LEU A 1 286 ? 22.506 6.199 -18.234 1.00 82.75 286 LEU A C 1
ATOM 2306 O O . LEU A 1 286 ? 22.735 6.322 -17.034 1.00 82.75 286 LEU A O 1
ATOM 2310 N N . TYR A 1 287 ? 23.225 5.350 -18.976 1.00 88.12 287 TYR A N 1
ATOM 2311 C CA . TYR A 1 287 ? 24.425 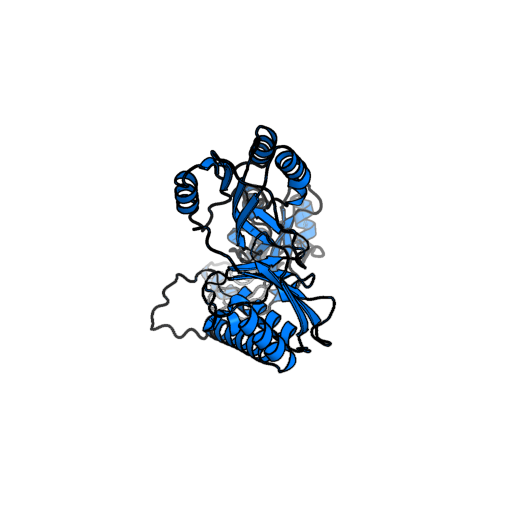4.693 -18.457 1.00 88.12 287 TYR A CA 1
ATOM 2312 C C . TYR A 1 287 ? 25.572 5.717 -18.391 1.00 88.12 287 TYR A C 1
ATOM 2314 O O . TYR A 1 287 ? 26.382 5.822 -19.320 1.00 88.12 287 TYR A O 1
ATOM 2322 N N . THR A 1 288 ? 25.598 6.541 -17.339 1.00 85.50 288 THR A N 1
ATOM 2323 C CA . THR A 1 288 ? 26.617 7.577 -17.102 1.00 85.50 288 THR A CA 1
ATOM 2324 C C . THR A 1 288 ? 26.926 7.728 -15.612 1.00 85.50 288 THR A C 1
ATOM 2326 O O . THR A 1 288 ? 26.089 7.435 -14.758 1.00 85.50 288 THR A O 1
ATOM 2329 N N . LEU A 1 289 ? 28.120 8.239 -15.288 1.00 82.69 289 LEU A N 1
ATOM 2330 C CA . LEU A 1 289 ? 28.471 8.602 -13.909 1.00 82.69 289 LEU A CA 1
ATOM 2331 C C . LEU A 1 289 ? 27.578 9.722 -13.368 1.00 82.69 289 LEU A C 1
ATOM 2333 O O . LEU A 1 289 ? 27.201 9.687 -12.201 1.00 82.69 289 LEU A O 1
ATOM 2337 N N . GLN A 1 290 ? 27.200 10.679 -14.218 1.00 79.69 290 GLN A N 1
ATOM 2338 C CA . GLN A 1 290 ? 26.331 11.788 -13.834 1.00 79.69 290 GLN A CA 1
ATOM 2339 C C . GLN A 1 290 ? 24.964 11.288 -13.357 1.00 79.69 290 GLN A C 1
ATOM 2341 O O . GLN A 1 290 ? 24.474 11.755 -12.334 1.00 79.69 290 GLN A O 1
ATOM 2346 N N . THR A 1 291 ? 24.390 10.290 -14.037 1.00 78.12 291 THR A N 1
ATOM 2347 C CA . THR A 1 291 ? 23.148 9.636 -13.604 1.00 78.12 291 THR A CA 1
ATOM 2348 C C . THR A 1 291 ? 23.287 9.086 -12.184 1.00 78.12 291 THR A C 1
ATOM 2350 O O . THR A 1 291 ? 22.444 9.379 -11.346 1.00 78.12 291 THR A O 1
ATOM 2353 N N . LEU A 1 292 ? 24.378 8.374 -11.875 1.00 80.88 292 LEU A N 1
ATOM 2354 C CA . LEU A 1 292 ? 24.633 7.822 -10.535 1.00 80.88 292 LEU A CA 1
ATOM 2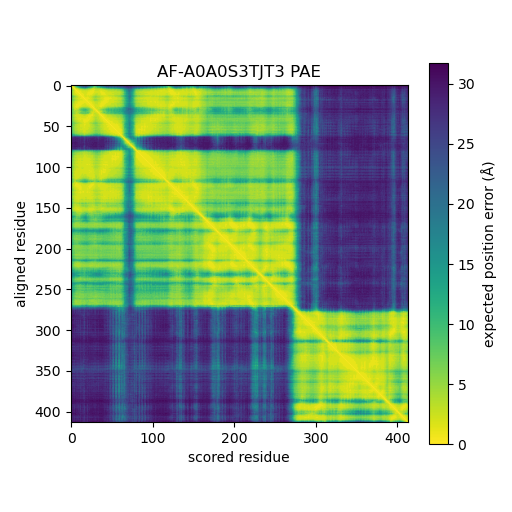355 C C . LEU A 1 292 ? 24.841 8.908 -9.468 1.00 80.88 292 LEU A C 1
ATOM 2357 O O . LEU A 1 292 ? 24.295 8.816 -8.370 1.00 80.88 292 LEU A O 1
ATOM 2361 N N . GLN A 1 293 ? 25.621 9.942 -9.791 1.00 75.12 293 GLN A N 1
ATOM 2362 C CA . GLN A 1 293 ? 25.964 11.028 -8.868 1.00 75.12 293 GLN A CA 1
ATOM 2363 C C . GLN A 1 293 ? 24.763 11.914 -8.527 1.00 75.12 293 GLN A C 1
ATOM 2365 O O . GLN A 1 293 ? 24.630 12.347 -7.380 1.00 75.12 293 GLN A O 1
ATOM 2370 N N . GLN A 1 294 ? 23.909 12.188 -9.515 1.00 65.44 294 GLN A N 1
ATOM 2371 C CA . GLN A 1 294 ? 22.738 13.043 -9.349 1.00 65.44 294 GLN A CA 1
ATOM 2372 C C . GLN A 1 294 ? 21.546 12.268 -8.791 1.00 65.44 294 GLN A C 1
ATOM 2374 O O . GLN A 1 294 ? 20.922 12.738 -7.849 1.00 65.44 294 GLN A O 1
ATOM 2379 N N . GLY A 1 295 ? 21.257 11.076 -9.321 1.00 58.59 295 GLY A N 1
ATOM 2380 C CA . GLY A 1 295 ? 20.052 10.331 -8.953 1.00 58.59 295 GLY A CA 1
ATOM 2381 C C . GLY A 1 295 ? 20.136 9.571 -7.629 1.00 58.59 295 GLY A C 1
ATOM 2382 O O . GLY A 1 295 ? 19.097 9.238 -7.074 1.00 58.59 295 GLY A O 1
ATOM 2383 N N . LYS A 1 296 ? 21.341 9.284 -7.108 1.00 76.12 296 LYS A N 1
ATOM 2384 C CA . LYS A 1 296 ? 21.571 8.682 -5.777 1.00 76.12 296 LYS A CA 1
ATOM 2385 C C . LYS A 1 296 ? 20.555 7.574 -5.426 1.00 76.12 296 LYS A C 1
ATOM 2387 O O . LYS A 1 296 ? 20.464 6.573 -6.132 1.00 76.12 296 LYS A O 1
ATOM 2392 N N . GLY A 1 297 ? 19.822 7.732 -4.320 1.00 63.84 297 GLY A N 1
ATOM 2393 C CA . GLY A 1 297 ? 18.838 6.758 -3.848 1.00 63.84 297 GLY A CA 1
ATOM 2394 C C . GLY A 1 297 ? 17.566 6.686 -4.684 1.00 63.84 297 GLY A C 1
ATOM 2395 O O . GLY A 1 297 ? 16.929 5.634 -4.686 1.00 63.84 297 GLY A O 1
ATOM 2396 N N . ASP A 1 298 ? 17.242 7.734 -5.435 1.00 58.41 298 ASP A N 1
ATOM 2397 C CA . ASP A 1 298 ? 15.981 7.860 -6.176 1.00 58.41 298 ASP A CA 1
ATOM 2398 C C . ASP A 1 298 ? 15.963 6.982 -7.429 1.00 58.41 298 ASP A C 1
ATOM 2400 O O . ASP A 1 298 ? 14.912 6.556 -7.901 1.00 58.41 298 ASP A O 1
ATOM 2404 N N . ILE A 1 299 ? 17.147 6.647 -7.942 1.00 64.31 299 ILE A N 1
ATOM 2405 C CA . ILE A 1 299 ? 17.328 5.733 -9.075 1.00 64.31 299 ILE A CA 1
ATOM 2406 C C . ILE A 1 299 ? 17.696 4.312 -8.636 1.00 64.31 299 ILE A C 1
ATOM 2408 O O . ILE A 1 299 ? 18.049 3.478 -9.475 1.00 64.31 299 ILE A O 1
ATOM 2412 N N . ASN A 1 300 ? 17.646 4.012 -7.333 1.00 78.81 300 ASN A N 1
ATOM 2413 C CA . ASN A 1 300 ? 17.911 2.667 -6.840 1.00 78.81 300 ASN A CA 1
ATOM 2414 C C . ASN A 1 300 ? 16.906 1.684 -7.453 1.00 78.81 300 ASN A C 1
ATOM 2416 O O . ASN A 1 300 ? 15.700 1.771 -7.238 1.00 78.81 300 ASN A O 1
ATOM 2420 N N . GLY A 1 301 ? 17.419 0.719 -8.210 1.00 76.31 301 GLY A N 1
ATOM 2421 C CA . GLY A 1 301 ? 16.609 -0.251 -8.928 1.00 76.31 301 GLY A CA 1
ATOM 2422 C C . GLY A 1 301 ? 16.214 0.125 -10.355 1.00 76.31 301 GLY A C 1
ATOM 2423 O O . GLY A 1 301 ? 15.565 -0.706 -10.990 1.00 76.31 301 GLY A O 1
ATOM 2424 N N . LEU A 1 302 ? 16.653 1.277 -10.882 1.00 80.31 302 LEU A N 1
ATOM 2425 C CA . LEU A 1 302 ? 16.56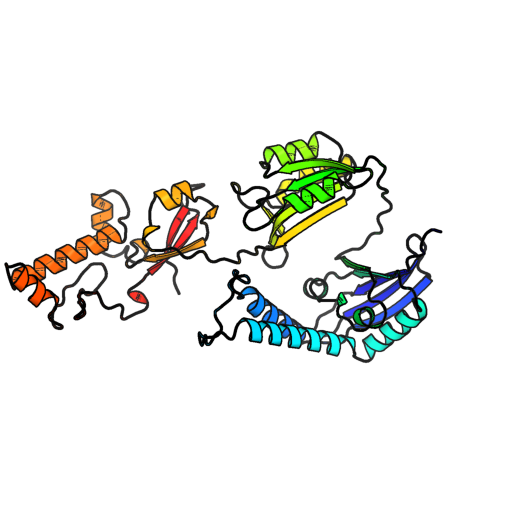2 1.617 -12.308 1.00 80.31 302 LEU A CA 1
ATOM 2426 C C . LEU A 1 302 ? 17.265 0.543 -13.151 1.00 80.31 302 LEU A C 1
ATOM 2428 O O . LEU A 1 302 ? 18.414 0.189 -12.870 1.00 80.31 302 LEU A O 1
ATOM 2432 N N . VAL A 1 303 ? 16.586 0.034 -14.182 1.00 89.06 303 VAL A N 1
ATOM 2433 C CA . VAL A 1 303 ? 17.109 -0.991 -15.097 1.00 89.06 303 VAL A CA 1
ATOM 2434 C C . VAL A 1 303 ? 17.357 -0.397 -16.482 1.00 89.06 303 VAL A C 1
ATOM 2436 O O . VAL A 1 303 ? 16.502 0.282 -17.046 1.00 89.06 303 VAL A O 1
ATOM 2439 N N . LEU A 1 304 ? 18.527 -0.670 -17.055 1.00 90.44 304 LEU A N 1
ATOM 2440 C CA . LEU A 1 304 ? 18.905 -0.252 -18.402 1.00 90.44 304 LEU A CA 1
ATOM 2441 C C . LEU A 1 304 ? 19.275 -1.478 -19.230 1.00 90.44 304 LEU A C 1
ATOM 2443 O O . LEU A 1 304 ? 19.861 -2.429 -18.715 1.00 90.44 304 LEU A O 1
ATOM 2447 N N . ALA A 1 305 ? 18.980 -1.433 -20.525 1.00 88.81 305 ALA A N 1
ATOM 2448 C CA . ALA A 1 305 ? 19.499 -2.398 -21.483 1.00 88.81 305 ALA A CA 1
ATOM 2449 C C . ALA A 1 305 ? 20.750 -1.807 -22.145 1.00 88.81 305 ALA A C 1
ATOM 2451 O O . ALA A 1 305 ? 20.689 -0.726 -22.731 1.00 88.81 305 ALA A O 1
ATOM 2452 N N . VAL A 1 306 ? 21.891 -2.486 -22.040 1.00 89.00 306 VAL A N 1
ATOM 2453 C CA . VAL A 1 306 ? 23.163 -2.063 -22.642 1.00 89.00 306 VAL A CA 1
ATOM 2454 C C . VAL A 1 306 ? 23.735 -3.157 -23.538 1.00 89.00 306 VAL A C 1
ATOM 2456 O O . VAL A 1 306 ? 23.570 -4.334 -23.234 1.00 89.00 306 VAL A O 1
ATOM 2459 N N . PRO A 1 307 ? 24.417 -2.813 -24.644 1.00 86.75 307 PRO A N 1
ATOM 2460 C CA . PRO A 1 307 ? 24.953 -3.821 -25.560 1.00 86.75 307 PRO A CA 1
ATOM 2461 C C . PRO A 1 307 ? 26.180 -4.550 -24.990 1.00 86.75 307 PRO A C 1
ATOM 2463 O O . PRO A 1 307 ? 26.605 -5.566 -25.528 1.00 86.75 307 PRO A O 1
ATOM 2466 N N . TRP A 1 308 ? 26.780 -4.036 -23.910 1.00 88.81 308 TRP A N 1
ATOM 2467 C CA . TRP A 1 308 ? 27.968 -4.621 -23.296 1.00 88.81 308 TRP A CA 1
ATOM 2468 C C . TRP A 1 308 ? 28.155 -4.130 -21.854 1.00 88.81 308 TRP A C 1
ATOM 2470 O O . TRP A 1 308 ? 27.900 -2.964 -21.568 1.00 88.81 308 TRP A O 1
ATOM 2480 N N . GLU A 1 309 ? 28.639 -4.995 -20.959 1.00 88.62 309 GLU A N 1
ATOM 2481 C CA . GLU A 1 309 ? 28.945 -4.653 -19.562 1.00 88.62 309 GLU A CA 1
ATOM 2482 C C . GLU A 1 309 ? 30.264 -5.311 -19.139 1.00 88.62 309 GLU A C 1
ATOM 2484 O O . GLU A 1 309 ? 30.390 -6.540 -19.182 1.00 88.62 309 GLU A O 1
ATOM 2489 N N . ALA A 1 310 ? 31.235 -4.503 -18.698 1.00 84.00 310 ALA A N 1
ATOM 2490 C CA . ALA A 1 310 ? 32.588 -4.958 -18.360 1.00 84.00 310 ALA A CA 1
ATOM 2491 C C . ALA A 1 310 ? 32.570 -6.092 -17.330 1.00 84.00 310 ALA A C 1
ATOM 2493 O O . ALA A 1 310 ? 33.350 -7.039 -17.417 1.00 84.00 310 ALA A O 1
ATOM 2494 N N . ARG A 1 311 ? 31.611 -6.038 -16.400 1.00 81.00 311 ARG A N 1
ATOM 2495 C CA . ARG A 1 311 ? 31.487 -6.990 -15.295 1.00 81.00 311 ARG A CA 1
ATOM 2496 C C . ARG A 1 311 ? 31.055 -8.391 -15.712 1.00 81.00 311 ARG A C 1
ATOM 2498 O O . ARG A 1 311 ? 31.379 -9.345 -15.014 1.00 81.00 311 ARG A O 1
ATOM 2505 N N . ARG A 1 312 ? 30.387 -8.540 -16.862 1.00 78.56 312 ARG A N 1
ATOM 2506 C CA . ARG A 1 312 ? 30.117 -9.864 -17.454 1.00 78.56 312 ARG A CA 1
ATOM 2507 C C . ARG A 1 312 ? 31.334 -10.437 -18.179 1.00 78.56 312 ARG A C 1
ATOM 2509 O O . ARG A 1 312 ? 31.394 -11.638 -18.402 1.00 78.56 312 ARG A O 1
ATOM 2516 N N . ASN A 1 313 ? 32.300 -9.584 -18.519 1.00 68.19 313 ASN A N 1
ATOM 2517 C CA . ASN A 1 313 ? 33.409 -9.887 -19.419 1.00 68.19 313 ASN A CA 1
ATOM 2518 C C . ASN A 1 313 ? 34.787 -9.629 -18.781 1.00 68.19 313 ASN A C 1
ATOM 2520 O O . ASN A 1 313 ? 35.760 -9.413 -19.505 1.00 68.19 313 ASN A O 1
ATOM 2524 N N . PHE A 1 314 ? 34.906 -9.677 -17.446 1.00 66.38 314 PHE A N 1
ATOM 2525 C CA . PHE A 1 314 ? 36.170 -9.439 -16.721 1.00 66.38 314 PHE A CA 1
ATOM 2526 C C . PHE A 1 314 ? 37.315 -10.374 -17.139 1.00 66.38 314 PHE A C 1
ATOM 2528 O O . PHE A 1 314 ? 38.487 -10.031 -16.995 1.00 66.38 314 PHE A O 1
ATOM 2535 N N . ALA A 1 315 ? 36.995 -11.551 -17.681 1.00 65.31 315 ALA A N 1
ATOM 2536 C CA . ALA A 1 315 ? 37.998 -12.468 -18.208 1.00 65.31 315 ALA A CA 1
ATOM 2537 C C . ALA A 1 315 ? 38.596 -12.009 -19.553 1.00 65.31 315 ALA A C 1
ATOM 2539 O O . ALA A 1 315 ? 39.698 -12.450 -19.888 1.00 65.31 315 ALA A O 1
ATOM 2540 N N . SER A 1 316 ? 37.916 -11.124 -20.297 1.00 79.69 316 SER A N 1
ATOM 2541 C CA . SER A 1 316 ? 38.356 -10.686 -21.624 1.00 79.69 316 SER A CA 1
ATOM 2542 C C . SER A 1 316 ? 39.610 -9.818 -21.561 1.00 79.69 316 SER A C 1
ATOM 2544 O O . SER A 1 316 ? 39.767 -8.952 -20.695 1.00 79.69 316 SER A O 1
ATOM 2546 N N . GLU A 1 317 ? 40.498 -10.030 -22.527 1.00 86.88 317 GLU A N 1
ATOM 2547 C CA . GLU A 1 317 ? 41.735 -9.267 -22.666 1.00 86.88 317 GLU A CA 1
ATOM 2548 C C . GLU A 1 317 ? 41.458 -7.773 -22.884 1.00 86.88 317 GLU A C 1
ATOM 2550 O O . GLU A 1 317 ? 42.129 -6.924 -22.302 1.00 86.88 317 GLU A O 1
ATOM 2555 N N . PHE A 1 318 ? 40.389 -7.439 -23.614 1.00 89.06 318 PHE A N 1
ATOM 2556 C CA . PHE A 1 318 ? 39.936 -6.059 -23.785 1.00 89.06 318 PHE A CA 1
ATOM 2557 C C . PHE A 1 318 ? 39.591 -5.379 -22.453 1.00 89.06 318 PHE A C 1
ATOM 2559 O O . PHE A 1 318 ? 40.071 -4.275 -22.196 1.00 89.06 318 PHE A O 1
ATOM 2566 N N . ALA A 1 319 ? 38.789 -6.015 -21.589 1.00 85.88 319 ALA A N 1
ATOM 2567 C CA . ALA A 1 319 ? 38.416 -5.433 -20.296 1.00 85.88 319 ALA A CA 1
ATOM 2568 C C . ALA A 1 319 ? 39.645 -5.232 -19.392 1.00 85.88 319 ALA A C 1
ATOM 2570 O O . ALA A 1 319 ? 39.802 -4.167 -18.801 1.00 85.88 319 ALA A O 1
ATOM 2571 N N . LYS A 1 320 ? 40.561 -6.209 -19.353 1.00 86.25 320 LYS A N 1
ATOM 2572 C CA . LYS A 1 320 ? 41.813 -6.116 -18.581 1.00 86.25 320 LYS A CA 1
ATOM 2573 C C . LYS A 1 320 ? 42.730 -5.004 -19.094 1.00 86.25 320 LYS A C 1
ATOM 2575 O O . LYS A 1 320 ? 43.196 -4.177 -18.311 1.00 86.25 320 LYS A O 1
ATOM 2580 N N . ASN A 1 321 ? 42.968 -4.959 -20.404 1.00 90.44 321 ASN A N 1
ATOM 2581 C CA . ASN A 1 321 ? 43.868 -3.984 -21.018 1.00 90.44 321 ASN A CA 1
ATOM 2582 C C . ASN A 1 321 ? 43.305 -2.565 -20.929 1.00 90.44 321 ASN A C 1
ATOM 2584 O O . ASN A 1 321 ? 44.042 -1.634 -20.616 1.00 90.44 321 ASN A O 1
ATOM 2588 N N . SER A 1 322 ? 41.999 -2.396 -21.145 1.00 89.56 322 SER A N 1
ATOM 2589 C CA . SER A 1 322 ? 41.345 -1.095 -20.995 1.00 89.56 322 SER A CA 1
ATOM 2590 C C . SER A 1 322 ? 41.356 -0.611 -19.544 1.00 89.56 322 SER A C 1
ATOM 2592 O O . SER A 1 322 ? 41.698 0.545 -19.309 1.00 89.56 322 SER A O 1
ATOM 2594 N N . GLN A 1 323 ? 41.099 -1.486 -18.567 1.00 86.81 323 GLN A N 1
ATOM 2595 C CA . GLN A 1 323 ? 41.213 -1.130 -17.152 1.00 86.81 323 GLN A CA 1
ATOM 2596 C C . GLN A 1 323 ? 42.641 -0.725 -16.779 1.00 86.81 323 GLN A C 1
ATOM 2598 O O . GLN A 1 323 ? 42.825 0.272 -16.086 1.00 86.81 323 GLN A O 1
ATOM 2603 N N . LYS A 1 324 ? 43.651 -1.455 -17.268 1.00 90.25 324 LYS A N 1
ATOM 2604 C CA . LYS A 1 324 ? 45.063 -1.118 -17.049 1.00 90.25 324 LYS A CA 1
ATOM 2605 C C . LYS A 1 324 ? 45.438 0.231 -17.669 1.00 90.25 324 LYS A C 1
ATOM 2607 O O . LYS A 1 324 ? 46.154 1.001 -17.042 1.00 90.25 324 LYS A O 1
ATOM 2612 N N . LEU A 1 325 ? 44.973 0.507 -18.887 1.00 92.88 325 LEU A N 1
ATOM 2613 C CA . LEU A 1 325 ? 45.323 1.719 -19.628 1.00 92.88 325 LEU A CA 1
ATOM 2614 C C . LEU A 1 325 ? 44.653 2.973 -19.053 1.00 92.88 325 LEU A C 1
ATOM 2616 O O . LEU A 1 325 ? 45.293 4.010 -18.929 1.00 92.88 325 LEU A O 1
ATOM 2620 N N . TRP A 1 326 ? 43.368 2.877 -18.712 1.00 88.44 326 TRP A N 1
ATOM 2621 C CA . TRP A 1 326 ? 42.544 4.024 -18.317 1.00 88.44 326 TRP A CA 1
ATOM 2622 C C . TRP A 1 326 ? 42.338 4.138 -16.804 1.00 88.44 326 TRP A C 1
ATOM 2624 O O . TRP A 1 326 ? 41.655 5.053 -16.349 1.00 88.44 326 TRP A O 1
ATOM 2634 N N . ASN A 1 327 ? 42.885 3.194 -16.032 1.00 86.56 327 ASN A N 1
ATOM 2635 C CA . ASN A 1 327 ? 42.685 3.055 -14.588 1.00 86.56 327 ASN A CA 1
ATOM 2636 C C . ASN A 1 327 ? 41.199 3.093 -14.170 1.00 86.56 327 ASN A C 1
ATOM 2638 O O . ASN A 1 327 ? 40.837 3.619 -13.120 1.00 86.56 327 ASN A O 1
ATOM 2642 N N . SER A 1 328 ? 40.314 2.585 -15.031 1.00 82.38 328 SER A N 1
ATOM 2643 C CA . SER A 1 328 ? 38.864 2.625 -14.839 1.00 82.38 328 SER A CA 1
ATOM 2644 C C . SER A 1 328 ? 38.169 1.571 -15.697 1.00 82.38 328 SER A C 1
ATOM 2646 O O . SER A 1 328 ? 38.681 1.166 -16.742 1.00 82.38 328 SER A O 1
ATOM 2648 N N . LEU A 1 329 ? 36.982 1.133 -15.271 1.00 82.62 329 LEU A N 1
ATOM 2649 C CA . LEU A 1 329 ? 36.130 0.289 -16.103 1.00 82.62 329 LEU A CA 1
ATOM 2650 C C . LEU A 1 329 ? 35.550 1.125 -17.244 1.00 82.62 329 LEU A C 1
ATOM 2652 O O . LEU A 1 329 ? 34.843 2.109 -17.024 1.00 82.62 329 LEU A O 1
ATOM 2656 N N . VAL A 1 330 ? 35.831 0.707 -18.474 1.00 88.12 330 VAL A N 1
ATOM 2657 C CA . VAL A 1 330 ? 35.226 1.309 -19.662 1.00 88.12 330 VAL A CA 1
ATOM 2658 C C . VAL A 1 330 ? 33.754 0.918 -19.788 1.00 88.12 330 VAL A C 1
ATOM 2660 O O . VAL A 1 330 ? 33.306 -0.089 -19.243 1.00 88.12 330 VAL A O 1
ATOM 2663 N N . THR A 1 331 ? 32.991 1.722 -20.525 1.00 88.31 331 THR A N 1
ATOM 2664 C CA . THR A 1 331 ? 31.550 1.505 -20.720 1.00 88.31 331 THR A CA 1
ATOM 2665 C C . THR A 1 331 ? 31.262 0.830 -22.057 1.00 88.31 331 THR A C 1
ATOM 2667 O O . THR A 1 331 ? 32.143 0.695 -22.913 1.00 88.31 331 THR A O 1
ATOM 2670 N N . TRP A 1 332 ? 29.994 0.482 -22.284 1.00 89.19 332 TRP A N 1
ATOM 2671 C CA . TRP A 1 332 ? 29.520 -0.020 -23.572 1.00 89.19 332 TRP A CA 1
ATOM 2672 C C . TRP A 1 332 ? 29.905 0.881 -24.754 1.00 89.19 332 TRP A C 1
ATOM 2674 O O . TRP A 1 332 ? 30.180 0.357 -25.826 1.00 89.19 332 TRP A O 1
ATOM 2684 N N . ARG A 1 333 ? 30.006 2.208 -24.560 1.00 89.81 333 ARG A N 1
ATOM 2685 C CA . ARG A 1 333 ? 30.393 3.156 -25.621 1.00 89.81 333 ARG A CA 1
ATOM 2686 C C . ARG A 1 333 ? 31.799 2.873 -26.141 1.00 89.81 333 ARG A C 1
ATOM 2688 O O . ARG A 1 333 ? 32.019 2.852 -27.346 1.00 89.81 333 ARG A O 1
ATOM 2695 N N . SER A 1 334 ? 32.744 2.607 -25.241 1.00 91.94 334 SER A N 1
ATOM 2696 C CA . SER A 1 334 ? 34.123 2.274 -25.607 1.00 91.94 334 SER A CA 1
ATOM 2697 C C . SER A 1 334 ? 34.195 0.930 -26.329 1.00 91.94 334 SER A C 1
ATOM 2699 O O . SER A 1 334 ? 34.886 0.818 -27.338 1.00 91.94 334 SER A O 1
ATOM 2701 N N . ALA A 1 335 ? 33.444 -0.067 -25.851 1.00 91.12 335 ALA A N 1
ATOM 2702 C CA . ALA A 1 335 ? 33.364 -1.379 -26.487 1.00 91.12 335 ALA A CA 1
ATOM 2703 C C . ALA A 1 335 ? 32.779 -1.290 -27.908 1.00 91.12 335 ALA A C 1
ATOM 2705 O O . ALA A 1 335 ? 33.354 -1.834 -28.848 1.00 91.12 335 ALA A O 1
ATOM 2706 N N . THR A 1 336 ? 31.689 -0.541 -28.104 1.00 91.50 336 THR A N 1
ATOM 2707 C CA . THR A 1 336 ? 31.076 -0.366 -29.430 1.00 91.50 336 THR A CA 1
ATOM 2708 C C . THR A 1 336 ? 31.937 0.469 -30.379 1.00 91.50 336 THR A C 1
ATOM 2710 O O . THR A 1 336 ? 31.959 0.187 -31.575 1.00 91.50 336 THR A O 1
ATOM 2713 N N . SER A 1 337 ? 32.683 1.459 -29.876 1.00 95.12 337 SER A N 1
ATOM 2714 C CA . SER A 1 337 ? 33.636 2.230 -30.690 1.00 95.12 337 SER A CA 1
ATOM 2715 C C . SER A 1 337 ? 34.845 1.396 -31.113 1.00 95.12 337 SER A C 1
ATOM 2717 O O . SER A 1 337 ? 35.308 1.509 -32.247 1.00 95.12 337 SER A O 1
ATOM 2719 N N . TYR A 1 338 ? 35.342 0.531 -30.226 1.00 94.44 338 TYR A N 1
ATOM 2720 C CA . TYR A 1 338 ? 36.386 -0.435 -30.565 1.00 94.44 338 TYR A CA 1
ATOM 2721 C C . TYR A 1 338 ? 35.918 -1.349 -31.702 1.00 94.44 338 TYR A C 1
ATOM 2723 O O . TYR A 1 338 ? 36.570 -1.466 -32.736 1.00 94.44 338 TYR A O 1
ATOM 2731 N N . ASP A 1 339 ? 34.723 -1.908 -31.552 1.00 94.44 339 ASP A N 1
ATOM 2732 C CA . ASP A 1 339 ? 34.069 -2.741 -32.551 1.00 94.44 339 ASP A CA 1
ATOM 2733 C C . ASP A 1 339 ? 33.851 -2.033 -33.897 1.00 94.44 339 ASP A C 1
ATOM 2735 O O . ASP A 1 339 ? 34.052 -2.635 -34.953 1.00 94.44 339 ASP A O 1
ATOM 2739 N N . ALA A 1 340 ? 33.458 -0.757 -33.885 1.00 95.88 340 ALA A N 1
ATOM 2740 C CA . ALA A 1 340 ? 33.321 0.039 -35.101 1.00 95.88 340 ALA A CA 1
ATOM 2741 C C . ALA A 1 340 ? 34.667 0.185 -35.827 1.00 95.88 340 ALA A C 1
ATOM 2743 O O . ALA A 1 340 ? 34.738 -0.016 -37.039 1.00 95.88 340 ALA A O 1
ATOM 2744 N N . THR A 1 341 ? 35.746 0.449 -35.084 1.00 97.12 341 THR A N 1
ATOM 2745 C CA . THR A 1 341 ? 37.106 0.512 -35.636 1.00 97.12 341 THR A CA 1
ATOM 2746 C C . THR A 1 341 ? 37.520 -0.825 -36.247 1.00 97.12 341 THR A C 1
ATOM 2748 O O . THR A 1 341 ? 37.998 -0.850 -37.378 1.00 97.12 341 THR A O 1
ATOM 2751 N N . ILE A 1 342 ? 37.276 -1.946 -35.559 1.00 96.44 342 ILE A N 1
ATOM 2752 C CA . ILE A 1 342 ? 37.549 -3.288 -36.095 1.00 96.44 342 ILE A CA 1
ATOM 2753 C C . ILE A 1 342 ? 36.775 -3.525 -37.396 1.00 96.44 342 ILE A C 1
ATOM 2755 O O . ILE A 1 342 ? 37.354 -4.009 -38.370 1.00 96.44 342 ILE A O 1
ATOM 2759 N N . ALA A 1 343 ? 35.493 -3.155 -37.450 1.00 96.56 343 ALA A N 1
ATOM 2760 C CA . ALA A 1 343 ? 34.681 -3.301 -38.655 1.00 96.56 343 ALA A CA 1
ATOM 2761 C C . ALA A 1 343 ? 35.253 -2.497 -39.832 1.00 96.56 343 ALA A C 1
ATOM 2763 O O . ALA A 1 343 ? 35.387 -3.027 -40.934 1.00 96.56 343 ALA A O 1
ATOM 2764 N N . ILE A 1 344 ? 35.642 -1.243 -39.585 1.00 96.44 344 ILE A N 1
ATOM 2765 C CA . ILE A 1 344 ? 36.238 -0.362 -40.594 1.00 96.44 344 ILE A CA 1
ATOM 2766 C C . ILE A 1 344 ? 37.580 -0.920 -41.070 1.00 96.44 344 ILE A C 1
ATOM 2768 O O . ILE A 1 344 ? 37.787 -1.021 -42.274 1.00 96.44 344 ILE A O 1
ATOM 2772 N N . VAL A 1 345 ? 38.466 -1.338 -40.162 1.00 96.94 345 VAL A N 1
ATOM 2773 C CA . VAL A 1 345 ? 39.775 -1.915 -40.513 1.00 96.94 345 VAL A CA 1
ATOM 2774 C C . VAL A 1 345 ? 39.607 -3.149 -41.402 1.00 96.94 345 VAL A C 1
ATOM 2776 O O . VAL A 1 345 ? 40.227 -3.226 -42.460 1.00 96.94 345 VAL A O 1
ATOM 2779 N N . ASN A 1 346 ? 38.725 -4.080 -41.025 1.00 96.75 346 ASN A N 1
ATOM 2780 C CA . ASN A 1 346 ? 38.455 -5.283 -41.822 1.00 96.75 346 ASN A CA 1
ATOM 2781 C C . ASN A 1 346 ? 37.790 -4.951 -43.168 1.00 96.75 346 ASN A C 1
ATOM 2783 O O . ASN A 1 346 ? 38.062 -5.597 -44.177 1.00 96.75 346 ASN A O 1
ATOM 2787 N N . GLY A 1 347 ? 36.926 -3.936 -43.209 1.00 96.06 347 GLY A N 1
ATOM 2788 C CA . GLY A 1 347 ? 36.311 -3.480 -44.452 1.00 96.06 347 GLY A CA 1
ATOM 2789 C C . GLY A 1 347 ? 37.316 -2.826 -45.406 1.00 96.06 347 GLY A C 1
ATOM 2790 O O . GLY A 1 347 ? 37.305 -3.103 -46.606 1.00 96.06 347 GLY A O 1
ATOM 2791 N N . LEU A 1 348 ? 38.237 -2.017 -44.873 1.00 96.12 348 LEU A N 1
ATOM 2792 C CA . LEU A 1 348 ? 39.270 -1.316 -45.641 1.00 96.12 348 LEU A CA 1
ATOM 2793 C C . LEU A 1 348 ? 40.320 -2.254 -46.249 1.00 96.12 348 LEU A C 1
ATOM 2795 O O . LEU A 1 348 ? 40.942 -1.904 -47.253 1.00 96.12 348 LEU A O 1
ATOM 2799 N N . GLN A 1 349 ? 40.482 -3.459 -45.694 1.00 95.50 349 GLN A N 1
ATOM 2800 C CA . GLN A 1 349 ? 41.283 -4.521 -46.310 1.00 95.50 349 GLN A CA 1
ATOM 2801 C C . GLN A 1 349 ? 40.685 -5.009 -47.640 1.00 95.50 349 GLN A C 1
ATOM 2803 O O . GLN A 1 349 ? 41.427 -5.478 -48.498 1.00 95.50 349 GLN A O 1
ATOM 2808 N N . GLN A 1 350 ? 39.368 -4.875 -47.834 1.00 95.12 350 GLN A N 1
ATOM 2809 C CA . GLN A 1 350 ? 38.673 -5.286 -49.060 1.00 95.12 350 GLN A CA 1
ATOM 2810 C C . GLN A 1 350 ? 38.413 -4.115 -50.015 1.00 95.12 350 GLN A C 1
ATOM 2812 O O . GLN A 1 350 ? 38.398 -4.304 -51.230 1.00 95.12 350 GLN A O 1
ATOM 2817 N N . SER A 1 351 ? 38.208 -2.896 -49.503 1.00 96.06 351 SER A N 1
ATOM 2818 C CA . SER A 1 351 ? 38.062 -1.712 -50.352 1.00 96.06 351 SER A CA 1
ATOM 2819 C C . S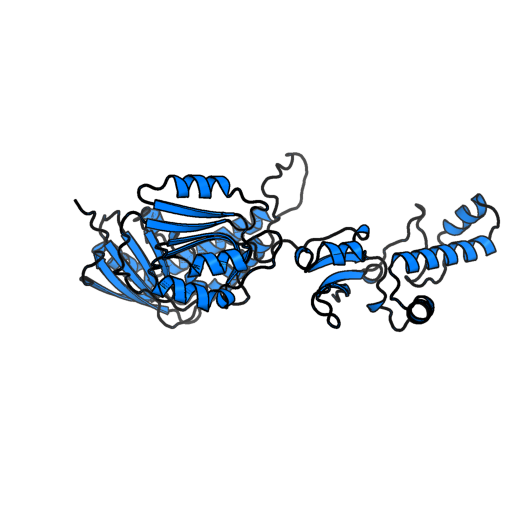ER A 1 351 ? 38.461 -0.415 -49.658 1.00 96.06 351 SER A C 1
ATOM 2821 O O . SER A 1 351 ? 38.040 -0.149 -48.540 1.00 96.06 351 SER A O 1
ATOM 2823 N N . LYS A 1 352 ? 39.219 0.436 -50.359 1.00 95.19 352 LYS A N 1
ATOM 2824 C CA . LYS A 1 352 ? 39.768 1.696 -49.823 1.00 95.19 352 LYS A CA 1
ATOM 2825 C C . LYS A 1 352 ? 38.924 2.942 -50.120 1.00 95.19 352 LYS A C 1
ATOM 2827 O O . LYS A 1 352 ? 39.322 4.044 -49.759 1.00 95.19 352 LYS A O 1
ATOM 2832 N N . THR A 1 353 ? 37.784 2.799 -50.794 1.00 95.38 353 THR A N 1
ATOM 2833 C CA . THR A 1 353 ? 36.874 3.919 -51.095 1.00 95.38 353 THR A CA 1
ATOM 2834 C C . THR A 1 353 ? 35.660 3.882 -50.175 1.00 95.38 353 THR A C 1
ATOM 2836 O O . THR A 1 353 ? 35.276 2.817 -49.696 1.00 95.38 353 THR A O 1
ATOM 2839 N N . ARG A 1 354 ? 35.021 5.033 -49.943 1.00 93.69 354 ARG A N 1
ATOM 2840 C CA . ARG A 1 354 ? 33.815 5.129 -49.105 1.00 93.69 354 ARG A CA 1
ATOM 2841 C C . ARG A 1 354 ? 32.692 4.202 -49.590 1.00 93.69 354 ARG A C 1
ATOM 2843 O O . ARG A 1 354 ? 32.148 3.440 -48.794 1.00 93.69 354 ARG A O 1
ATOM 2850 N N . ASP A 1 355 ? 32.391 4.232 -50.887 1.00 95.50 355 ASP A N 1
ATOM 2851 C CA . ASP A 1 355 ? 31.327 3.410 -51.483 1.00 95.50 355 ASP A CA 1
ATOM 2852 C C . ASP A 1 355 ? 31.683 1.924 -51.465 1.00 95.50 355 ASP A C 1
ATOM 2854 O O . ASP A 1 355 ? 30.835 1.066 -51.215 1.00 95.50 355 ASP A O 1
ATOM 2858 N N . GLY A 1 356 ? 32.955 1.603 -51.698 1.00 95.81 356 GLY A N 1
ATOM 2859 C CA . GLY A 1 356 ? 33.448 0.238 -51.608 1.00 95.81 356 GLY A CA 1
ATOM 2860 C C . GLY A 1 356 ? 33.370 -0.315 -50.186 1.00 95.81 356 GLY A C 1
ATOM 2861 O O . GLY A 1 356 ? 32.879 -1.425 -49.996 1.00 95.81 356 GLY A O 1
ATOM 2862 N N . LEU A 1 357 ? 33.759 0.473 -49.179 1.00 95.50 357 LEU A N 1
ATOM 2863 C CA . LEU A 1 357 ? 33.621 0.110 -47.769 1.00 95.50 357 LEU A CA 1
ATOM 2864 C C . LEU A 1 357 ? 32.153 -0.143 -47.407 1.00 95.50 357 LEU A C 1
ATOM 2866 O O . LEU A 1 357 ? 31.840 -1.158 -46.789 1.00 95.50 357 LEU A O 1
ATOM 2870 N N . GLN A 1 358 ? 31.236 0.725 -47.843 1.00 93.62 358 GLN A N 1
ATOM 2871 C CA . GLN A 1 358 ? 29.802 0.527 -47.623 1.00 93.62 358 GLN A CA 1
ATOM 2872 C C . GLN A 1 358 ? 29.306 -0.794 -48.237 1.00 93.62 358 GLN A C 1
ATOM 2874 O O . GLN A 1 358 ? 28.575 -1.536 -47.578 1.00 93.62 358 GLN A O 1
ATOM 2879 N N . LYS A 1 359 ? 29.717 -1.114 -49.473 1.00 94.00 359 LYS A N 1
ATOM 2880 C CA . LYS A 1 359 ? 29.366 -2.378 -50.147 1.00 94.00 359 LYS A CA 1
ATOM 2881 C C . LYS A 1 359 ? 29.919 -3.598 -49.409 1.00 94.00 359 LYS A C 1
ATOM 2883 O O . LYS A 1 359 ? 29.202 -4.585 -49.262 1.00 94.00 359 LYS A O 1
ATOM 2888 N N . VAL A 1 360 ? 31.159 -3.523 -48.921 1.00 96.12 360 VAL A N 1
ATOM 2889 C CA . VAL A 1 360 ? 31.788 -4.594 -48.134 1.00 96.12 360 VAL A CA 1
ATOM 2890 C C . VAL A 1 360 ? 31.015 -4.831 -46.839 1.00 96.12 360 VAL A C 1
ATOM 2892 O O . VAL A 1 360 ? 30.631 -5.964 -46.569 1.00 96.12 360 VAL A O 1
ATOM 2895 N N . LEU A 1 361 ? 30.729 -3.778 -46.068 1.00 94.81 361 LEU A N 1
ATOM 2896 C CA . LEU A 1 361 ? 30.027 -3.904 -44.786 1.00 94.81 361 LEU A CA 1
ATOM 2897 C C . LEU A 1 361 ? 28.576 -4.389 -44.947 1.00 94.81 361 LEU A C 1
ATOM 2899 O O . LEU A 1 361 ? 28.081 -5.106 -44.084 1.00 94.81 361 LEU A O 1
ATOM 2903 N N . ARG A 1 362 ? 27.904 -4.048 -46.057 1.00 92.44 362 ARG A N 1
ATOM 2904 C CA . ARG A 1 362 ? 26.545 -4.528 -46.382 1.00 92.44 362 ARG A CA 1
ATOM 2905 C C . ARG A 1 362 ? 26.493 -5.961 -46.911 1.00 92.44 362 ARG A C 1
ATOM 2907 O O . ARG A 1 362 ? 25.402 -6.515 -47.062 1.00 92.44 362 ARG A O 1
ATOM 2914 N N . ASN A 1 363 ? 27.635 -6.567 -47.229 1.00 92.38 363 ASN A N 1
ATOM 2915 C CA . ASN A 1 363 ? 27.666 -7.940 -47.706 1.00 92.38 363 ASN A CA 1
ATOM 2916 C C . ASN A 1 363 ? 27.219 -8.885 -46.571 1.00 92.38 363 ASN A C 1
ATOM 2918 O O . ASN A 1 363 ? 27.864 -8.896 -45.524 1.00 92.38 363 ASN A O 1
ATOM 2922 N N . PRO A 1 364 ? 26.188 -9.735 -46.754 1.00 89.62 364 PRO A N 1
ATOM 2923 C CA . PRO A 1 364 ? 25.750 -10.688 -45.726 1.00 89.62 364 PRO A CA 1
ATOM 2924 C C . PRO A 1 364 ? 26.842 -11.660 -45.254 1.00 89.62 364 PRO A C 1
ATOM 2926 O O . PRO A 1 364 ? 26.728 -12.252 -44.182 1.00 89.62 364 PRO A O 1
ATOM 2929 N N . LYS A 1 365 ? 27.898 -11.844 -46.059 1.00 91.56 365 LYS A N 1
ATOM 2930 C CA . LYS A 1 365 ? 29.068 -12.664 -45.724 1.00 91.56 365 LYS A CA 1
ATOM 2931 C C . LYS A 1 365 ? 30.121 -11.913 -44.903 1.00 91.56 365 LYS A C 1
ATOM 2933 O O . LYS A 1 365 ? 31.043 -12.553 -44.405 1.00 91.56 365 LYS A O 1
ATOM 2938 N N . PHE A 1 366 ? 30.010 -10.590 -44.754 1.00 94.88 366 PHE A N 1
ATOM 2939 C CA . PHE A 1 366 ? 30.922 -9.821 -43.916 1.00 94.88 366 PHE A CA 1
ATOM 2940 C C . PHE A 1 366 ? 30.825 -10.283 -42.460 1.00 94.88 366 PHE A C 1
ATOM 2942 O O . PHE A 1 366 ? 29.742 -10.499 -41.905 1.00 94.88 366 PHE A O 1
ATOM 2949 N N . SER A 1 367 ? 31.987 -10.450 -41.841 1.00 93.75 367 SER A N 1
ATOM 2950 C CA . SER A 1 367 ? 32.107 -10.832 -40.447 1.00 93.75 367 SER A CA 1
ATOM 2951 C C . SER A 1 367 ? 33.445 -10.368 -39.899 1.00 93.75 367 SER A C 1
ATOM 2953 O O . SER A 1 367 ? 34.475 -10.597 -40.524 1.00 93.75 367 SER A O 1
ATOM 2955 N N . ALA A 1 368 ? 33.438 -9.820 -38.691 1.00 94.50 368 ALA A N 1
ATOM 2956 C CA . ALA A 1 368 ? 34.643 -9.601 -37.897 1.00 94.50 368 ALA A CA 1
ATOM 2957 C C . ALA A 1 368 ? 34.391 -10.016 -36.442 1.00 94.50 368 ALA A C 1
ATOM 2959 O O . ALA A 1 368 ? 33.242 -10.084 -36.007 1.00 94.50 368 ALA A O 1
ATOM 2960 N N . ASN A 1 369 ? 35.446 -10.306 -35.685 1.00 91.19 369 ASN A N 1
ATOM 2961 C CA . ASN A 1 369 ? 35.325 -10.618 -34.261 1.00 91.19 369 ASN A CA 1
ATOM 2962 C C . ASN A 1 369 ? 35.572 -9.347 -33.448 1.00 91.19 369 ASN A C 1
ATOM 2964 O O . ASN A 1 369 ? 36.663 -8.784 -33.496 1.00 91.19 369 ASN A O 1
ATOM 2968 N N . GLY A 1 370 ? 34.541 -8.893 -32.742 1.00 89.75 370 GLY A N 1
ATOM 2969 C CA . GLY A 1 370 ? 34.591 -7.756 -31.834 1.00 89.75 370 GLY A CA 1
ATOM 2970 C C . GLY A 1 370 ? 34.535 -8.180 -30.369 1.00 89.75 370 GLY A C 1
ATOM 2971 O O . GLY A 1 370 ? 34.390 -9.356 -30.033 1.00 89.75 370 GLY A O 1
ATOM 2972 N N . VAL A 1 371 ? 34.600 -7.194 -29.481 1.00 89.44 371 VAL A N 1
ATOM 2973 C CA . VAL A 1 371 ? 34.509 -7.369 -28.024 1.00 89.44 371 VAL A CA 1
ATOM 2974 C C . VAL A 1 371 ? 33.065 -7.477 -27.539 1.00 89.44 371 VAL A C 1
ATOM 2976 O O . VAL A 1 371 ? 32.819 -7.966 -26.438 1.00 89.44 371 VAL A O 1
ATOM 2979 N N . THR A 1 372 ? 32.105 -7.045 -28.364 1.00 87.31 372 THR A N 1
ATOM 2980 C CA . THR A 1 372 ? 30.666 -7.274 -28.138 1.00 87.31 372 THR A CA 1
ATOM 2981 C C . THR A 1 372 ? 30.161 -8.551 -28.819 1.00 87.31 372 THR A C 1
ATOM 2983 O O . THR A 1 372 ? 28.968 -8.832 -28.812 1.00 87.31 372 THR A O 1
ATOM 2986 N N . GLY A 1 373 ? 31.076 -9.348 -29.385 1.00 85.75 373 GLY A N 1
ATOM 2987 C CA . GLY A 1 373 ? 30.775 -10.561 -30.133 1.00 85.75 373 GLY A CA 1
ATOM 2988 C C . GLY A 1 373 ? 31.024 -10.400 -31.631 1.00 85.75 373 GLY A C 1
ATOM 2989 O O . GLY A 1 373 ? 31.802 -9.556 -32.082 1.00 85.75 373 GLY A O 1
ATOM 2990 N N . LYS A 1 374 ? 30.382 -11.258 -32.424 1.00 89.44 374 LYS A N 1
ATOM 2991 C CA . LYS A 1 374 ? 30.558 -11.288 -33.878 1.00 89.44 374 LYS A CA 1
ATOM 2992 C C . LYS A 1 374 ? 29.911 -10.060 -34.526 1.00 89.44 374 LYS A C 1
ATOM 2994 O O . LYS A 1 374 ? 28.721 -9.810 -34.364 1.00 89.44 374 LYS A O 1
ATOM 2999 N N . ILE A 1 375 ? 30.689 -9.326 -35.310 1.00 92.38 375 ILE A N 1
ATOM 3000 C CA . ILE A 1 375 ? 30.275 -8.122 -36.025 1.00 92.38 375 ILE A CA 1
ATOM 3001 C C . ILE A 1 375 ? 29.716 -8.518 -37.384 1.00 92.38 375 ILE A C 1
ATOM 3003 O O . ILE A 1 375 ? 30.458 -8.985 -38.244 1.00 92.38 375 ILE A O 1
ATOM 3007 N N . GLN A 1 376 ? 28.421 -8.300 -37.581 1.00 92.31 376 GLN A N 1
ATOM 3008 C CA . GLN A 1 376 ? 27.726 -8.482 -38.854 1.00 92.31 376 GLN A CA 1
ATOM 3009 C C . GLN A 1 376 ? 26.674 -7.384 -39.005 1.00 92.31 376 GLN A C 1
ATOM 3011 O O . GLN A 1 376 ? 26.231 -6.821 -38.002 1.00 92.31 376 GLN A O 1
ATOM 3016 N N . PHE A 1 377 ? 26.253 -7.113 -40.238 1.00 92.94 377 PHE A N 1
ATOM 3017 C CA . PHE A 1 377 ? 25.253 -6.089 -40.527 1.00 92.94 377 PHE A CA 1
ATOM 3018 C C . PHE A 1 377 ? 24.095 -6.663 -41.342 1.00 92.94 377 PHE A C 1
ATOM 3020 O O . PHE A 1 377 ? 24.274 -7.544 -42.185 1.00 92.94 377 PHE A O 1
ATOM 3027 N N . LEU A 1 378 ? 22.894 -6.164 -41.068 1.00 88.31 378 LEU A N 1
ATOM 3028 C CA . LEU A 1 378 ? 21.716 -6.353 -41.905 1.00 88.31 378 LEU A CA 1
ATOM 3029 C C . LEU A 1 378 ? 21.827 -5.484 -43.165 1.0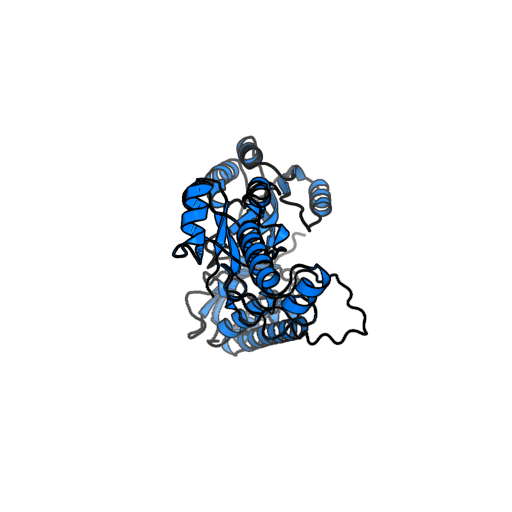0 88.31 378 LEU A C 1
ATOM 3031 O O . LEU A 1 378 ? 22.647 -4.569 -43.237 1.00 88.31 378 LEU A O 1
ATOM 3035 N N . GLN A 1 379 ? 20.945 -5.709 -44.142 1.00 84.69 379 GLN A N 1
ATOM 3036 C CA . GLN A 1 379 ? 20.854 -4.840 -45.325 1.00 84.69 379 GLN A CA 1
ATOM 3037 C C . GLN A 1 379 ? 20.542 -3.375 -44.966 1.00 84.69 379 GLN A C 1
ATOM 3039 O O . GLN A 1 379 ? 20.963 -2.467 -45.683 1.00 84.69 379 GLN A O 1
ATOM 3044 N N . SER A 1 380 ? 19.876 -3.131 -43.829 1.00 86.81 380 SER A N 1
ATOM 3045 C CA . SER A 1 380 ? 19.666 -1.780 -43.291 1.00 86.81 380 SER A CA 1
ATOM 3046 C C . SER A 1 380 ? 20.971 -1.089 -42.876 1.00 86.81 380 SER A C 1
ATOM 3048 O O . SER A 1 380 ? 21.049 0.135 -42.903 1.00 86.81 380 SER A O 1
ATOM 3050 N N . GLY A 1 381 ? 22.017 -1.858 -42.558 1.00 85.31 381 GLY A N 1
ATOM 3051 C CA . GLY A 1 381 ? 23.244 -1.379 -41.924 1.00 85.31 381 GLY A CA 1
ATOM 3052 C C . GLY A 1 381 ? 23.259 -1.555 -40.402 1.00 85.31 381 GLY A C 1
ATOM 3053 O O . GLY A 1 381 ? 24.282 -1.275 -39.782 1.00 85.31 381 GLY A O 1
ATOM 3054 N N . ASP A 1 382 ? 22.176 -2.056 -39.802 1.00 87.44 382 ASP A N 1
ATOM 3055 C CA . ASP A 1 382 ? 22.107 -2.309 -38.360 1.00 87.44 382 ASP A CA 1
ATOM 3056 C C . ASP A 1 382 ? 22.789 -3.618 -37.974 1.00 87.44 382 ASP A C 1
ATOM 3058 O O . ASP A 1 382 ? 22.865 -4.566 -38.762 1.00 87.44 382 ASP A O 1
ATOM 3062 N N . ARG A 1 383 ? 23.228 -3.711 -36.718 1.00 87.69 383 ARG A N 1
ATOM 3063 C CA . ARG A 1 383 ? 23.651 -4.993 -36.153 1.00 87.69 383 ARG A CA 1
ATOM 3064 C C . ARG A 1 383 ? 22.434 -5.855 -35.815 1.00 87.69 383 ARG A C 1
ATOM 3066 O O . ARG A 1 383 ? 21.509 -5.360 -35.171 1.00 87.69 383 ARG A O 1
ATOM 3073 N N . PRO A 1 384 ? 22.428 -7.144 -36.186 1.00 83.94 384 PRO A N 1
ATOM 3074 C CA . PRO A 1 384 ? 21.346 -8.034 -35.805 1.00 83.94 384 PRO A CA 1
ATOM 3075 C C . PRO A 1 384 ? 21.437 -8.388 -34.314 1.00 83.94 384 PRO A C 1
ATOM 3077 O O . PRO A 1 384 ? 22.482 -8.840 -33.853 1.00 83.94 384 PRO A O 1
ATOM 3080 N N . ILE A 1 385 ? 20.326 -8.245 -33.589 1.00 77.50 385 ILE A N 1
ATOM 3081 C CA . ILE A 1 385 ? 20.138 -8.802 -32.241 1.00 77.50 385 ILE A CA 1
ATOM 3082 C C . ILE A 1 385 ? 19.481 -10.171 -32.430 1.00 77.50 385 ILE A C 1
ATOM 3084 O O . ILE A 1 385 ? 18.324 -10.251 -32.838 1.00 77.50 385 ILE A O 1
ATOM 3088 N N . LYS A 1 386 ? 20.233 -11.251 -32.220 1.00 69.12 386 LYS A N 1
ATOM 3089 C CA . LYS A 1 386 ? 19.800 -12.630 -32.500 1.00 69.12 386 LYS A CA 1
ATOM 3090 C C . LYS A 1 386 ? 19.504 -13.420 -31.230 1.00 69.12 386 LYS A C 1
ATOM 3092 O O . LYS A 1 386 ? 18.644 -14.293 -31.257 1.00 69.12 386 LYS A O 1
ATOM 3097 N N . ASN A 1 387 ? 20.183 -13.114 -30.126 1.00 65.00 387 ASN A N 1
ATOM 3098 C CA . ASN A 1 387 ? 20.065 -13.841 -28.866 1.00 65.00 387 ASN A CA 1
ATOM 3099 C C . ASN A 1 387 ? 19.800 -12.902 -27.687 1.00 65.00 387 ASN A C 1
ATOM 3101 O O . ASN A 1 387 ? 20.255 -11.762 -27.662 1.00 65.00 387 ASN A O 1
ATOM 3105 N N . LYS A 1 388 ? 19.170 -13.431 -26.627 1.00 59.38 388 LYS A N 1
ATOM 3106 C CA . LYS A 1 388 ? 19.023 -12.723 -25.338 1.00 59.38 388 LYS A CA 1
ATOM 3107 C C . LYS A 1 388 ? 20.365 -12.280 -24.731 1.00 59.38 388 LYS A C 1
ATOM 3109 O O . LYS A 1 388 ? 20.379 -11.377 -23.906 1.00 59.38 388 LYS A O 1
ATOM 3114 N N . ASN A 1 389 ? 21.474 -12.901 -25.140 1.00 62.75 389 ASN A N 1
ATOM 3115 C CA . ASN A 1 389 ? 22.824 -12.581 -24.676 1.00 62.75 389 ASN A CA 1
ATOM 3116 C C . ASN A 1 389 ? 23.490 -11.414 -25.426 1.00 62.75 389 ASN A C 1
ATOM 3118 O O . ASN A 1 389 ? 24.528 -10.948 -24.966 1.00 62.75 389 ASN A O 1
ATOM 3122 N N . ASP A 1 390 ? 22.901 -10.925 -26.523 1.00 72.38 390 ASP A N 1
ATOM 3123 C CA . ASP A 1 390 ? 23.429 -9.784 -27.295 1.00 72.38 390 ASP A CA 1
ATOM 3124 C C . ASP A 1 390 ? 23.139 -8.437 -26.605 1.00 72.38 390 ASP A C 1
ATOM 3126 O O . ASP A 1 390 ? 23.649 -7.389 -26.996 1.00 72.38 390 ASP A O 1
ATOM 3130 N N . MET A 1 391 ? 22.314 -8.468 -25.556 1.00 81.94 391 MET A N 1
ATOM 3131 C CA . MET A 1 391 ? 22.078 -7.354 -24.653 1.00 81.94 391 MET A CA 1
ATOM 3132 C C . MET A 1 391 ? 22.307 -7.784 -23.208 1.00 81.94 391 MET A C 1
ATOM 3134 O O . MET A 1 391 ? 22.101 -8.931 -22.814 1.00 81.94 391 MET A O 1
ATOM 3138 N N . VAL A 1 392 ? 22.717 -6.824 -22.393 1.00 87.25 392 VAL A N 1
ATOM 3139 C CA . VAL A 1 392 ? 22.892 -6.975 -20.958 1.00 87.25 392 VAL A CA 1
ATOM 3140 C C . VAL A 1 392 ? 21.912 -6.052 -20.263 1.00 87.25 392 VAL A C 1
ATOM 3142 O O . VAL A 1 392 ? 21.903 -4.846 -20.502 1.00 87.25 392 VAL A O 1
ATOM 3145 N N . LEU A 1 393 ? 21.094 -6.610 -19.379 1.00 90.06 393 LEU A N 1
ATOM 3146 C CA . LEU A 1 393 ? 20.336 -5.797 -18.444 1.00 90.06 393 LEU A CA 1
ATOM 3147 C C . LEU A 1 393 ? 21.251 -5.419 -17.286 1.00 90.06 393 LEU A C 1
ATOM 3149 O O . LEU A 1 393 ? 21.911 -6.280 -16.708 1.00 90.06 393 LEU A O 1
ATOM 3153 N N . VAL A 1 394 ? 21.283 -4.140 -16.942 1.00 90.75 394 VAL A N 1
ATOM 3154 C CA . VAL A 1 394 ? 22.002 -3.628 -15.778 1.00 90.75 394 VAL A CA 1
ATOM 3155 C C . VAL A 1 394 ? 21.027 -2.930 -14.847 1.00 90.75 394 VAL A C 1
ATOM 3157 O O . VAL A 1 394 ? 20.122 -2.237 -15.300 1.00 90.75 394 VAL A O 1
ATOM 3160 N N . LYS A 1 395 ? 21.205 -3.115 -13.544 1.00 91.69 395 LYS A N 1
ATOM 3161 C CA . LYS A 1 395 ? 20.408 -2.502 -12.486 1.00 91.69 395 LYS A CA 1
ATOM 3162 C C . LYS A 1 395 ? 21.290 -1.603 -11.638 1.00 91.69 395 LYS A C 1
ATOM 3164 O O . LYS A 1 395 ? 22.387 -2.006 -11.257 1.00 91.69 395 LYS A O 1
ATOM 3169 N N . ILE A 1 396 ? 20.803 -0.414 -11.307 1.00 89.25 396 ILE A N 1
ATOM 3170 C CA . ILE A 1 396 ? 21.487 0.468 -10.362 1.00 89.25 396 ILE A CA 1
ATOM 3171 C C . ILE A 1 396 ? 21.263 -0.040 -8.939 1.00 89.25 396 ILE A C 1
ATOM 3173 O O . ILE A 1 396 ? 20.123 -0.276 -8.535 1.00 89.25 396 ILE A O 1
ATOM 3177 N N . GLN A 1 397 ? 22.349 -0.229 -8.190 1.00 88.62 397 GLN A N 1
ATOM 3178 C CA . GLN A 1 397 ? 22.327 -0.675 -6.794 1.00 88.62 397 GLN A CA 1
ATOM 3179 C C . GLN A 1 397 ? 23.416 0.042 -5.980 1.00 88.62 397 GLN A C 1
ATOM 3181 O O . GLN A 1 397 ? 24.383 0.531 -6.573 1.00 88.62 397 GLN A O 1
ATOM 3186 N N . PRO A 1 398 ? 23.301 0.101 -4.640 1.00 86.50 398 PRO A N 1
ATOM 3187 C CA . PRO A 1 398 ? 24.364 0.624 -3.789 1.00 86.50 398 PRO A CA 1
ATOM 3188 C C . PRO A 1 398 ? 25.707 -0.073 -4.052 1.00 86.50 398 PRO A C 1
ATOM 3190 O O . PRO A 1 398 ? 25.760 -1.296 -4.218 1.00 86.50 398 PRO A O 1
ATOM 3193 N N . SER A 1 399 ? 26.788 0.706 -4.084 1.00 83.88 399 SER A N 1
ATOM 3194 C CA . SER A 1 399 ? 28.151 0.189 -4.194 1.00 83.88 399 SER A CA 1
ATOM 3195 C C . SER A 1 399 ? 28.457 -0.721 -3.008 1.00 83.88 399 SER A C 1
ATOM 3197 O O . SER A 1 399 ? 28.110 -0.427 -1.864 1.00 83.88 399 SER A O 1
ATOM 3199 N N . ARG A 1 400 ? 29.142 -1.833 -3.285 1.00 80.62 400 ARG A N 1
ATOM 3200 C CA . ARG A 1 400 ? 29.624 -2.754 -2.245 1.00 80.62 400 ARG A CA 1
ATOM 3201 C C . ARG A 1 400 ? 30.905 -2.260 -1.575 1.00 80.62 400 ARG A C 1
ATOM 3203 O O . ARG A 1 400 ? 31.254 -2.756 -0.511 1.00 80.62 400 ARG A O 1
ATOM 3210 N N . THR A 1 401 ? 31.598 -1.315 -2.205 1.00 77.44 401 THR A N 1
ATOM 3211 C CA . THR A 1 401 ? 32.952 -0.897 -1.824 1.00 77.44 401 THR A CA 1
ATOM 3212 C C . THR A 1 401 ? 32.965 0.520 -1.263 1.00 77.44 401 THR A C 1
ATOM 3214 O O . THR A 1 401 ? 33.732 0.814 -0.351 1.00 77.44 401 THR A O 1
ATOM 3217 N N . PHE A 1 402 ? 32.098 1.399 -1.772 1.00 73.94 402 PHE A N 1
ATOM 3218 C CA . PHE A 1 402 ? 32.070 2.807 -1.394 1.00 73.94 402 PHE A CA 1
ATOM 3219 C C . PHE A 1 402 ? 30.741 3.166 -0.728 1.00 73.94 402 PHE A C 1
ATOM 3221 O O . PHE A 1 402 ? 29.673 3.090 -1.337 1.00 73.94 402 PHE A O 1
ATOM 3228 N N . ALA A 1 403 ? 30.805 3.582 0.539 1.00 72.81 403 ALA A N 1
ATOM 3229 C CA . ALA A 1 403 ? 29.626 4.004 1.285 1.00 72.81 403 ALA A CA 1
ATOM 3230 C C . ALA A 1 403 ? 28.919 5.174 0.579 1.00 72.81 403 ALA A C 1
ATOM 3232 O O . ALA A 1 403 ? 29.561 6.112 0.107 1.00 72.81 403 ALA A O 1
ATOM 3233 N N . ASN A 1 404 ? 27.585 5.126 0.538 1.00 68.88 404 ASN A N 1
ATOM 3234 C CA . ASN A 1 404 ? 26.719 6.148 -0.064 1.00 68.88 404 ASN A CA 1
ATOM 3235 C C . ASN A 1 404 ? 26.916 6.383 -1.577 1.00 68.88 404 ASN A C 1
ATOM 3237 O O . ASN A 1 404 ? 26.498 7.423 -2.087 1.00 68.88 404 ASN A O 1
ATOM 3241 N N . GLN A 1 405 ? 27.512 5.435 -2.305 1.00 80.38 405 GLN A N 1
ATOM 3242 C CA . GLN A 1 405 ? 27.606 5.475 -3.768 1.00 80.38 405 GLN A CA 1
ATOM 3243 C C . GLN A 1 405 ? 26.708 4.420 -4.421 1.00 80.38 405 GLN A C 1
ATOM 3245 O O . GLN A 1 405 ? 26.322 3.441 -3.785 1.00 80.38 405 GLN A O 1
ATOM 3250 N N . TYR A 1 406 ? 26.390 4.620 -5.700 1.00 86.69 406 TYR A N 1
ATOM 3251 C CA . TYR A 1 406 ? 25.587 3.711 -6.519 1.00 86.69 406 TYR A CA 1
ATOM 3252 C C . TYR A 1 406 ? 26.371 3.295 -7.759 1.00 86.69 406 TYR A C 1
ATOM 3254 O O . TYR A 1 406 ? 27.158 4.075 -8.287 1.00 86.69 406 TYR A O 1
ATOM 3262 N N . GLU A 1 407 ? 26.139 2.075 -8.234 1.00 90.38 407 GLU A N 1
ATOM 3263 C CA . GLU A 1 407 ? 26.806 1.505 -9.403 1.00 90.38 407 GLU A CA 1
ATOM 3264 C C . GLU A 1 407 ? 25.834 0.688 -10.263 1.00 90.38 407 GLU A C 1
ATOM 3266 O O . GLU A 1 407 ? 24.808 0.202 -9.785 1.00 90.38 407 GLU A O 1
ATOM 3271 N N . PHE A 1 408 ? 26.187 0.492 -11.536 1.00 90.44 408 PHE A N 1
ATOM 3272 C CA . PHE A 1 408 ? 25.477 -0.409 -12.445 1.00 90.44 408 PHE A CA 1
ATOM 3273 C C . PHE A 1 408 ? 25.936 -1.857 -12.234 1.00 90.44 408 PHE A C 1
ATOM 3275 O O . PHE A 1 408 ? 27.118 -2.167 -12.379 1.00 90.44 408 PHE A O 1
ATOM 3282 N N . PHE A 1 409 ? 25.017 -2.770 -11.937 1.00 90.25 409 PHE A N 1
ATOM 3283 C CA . PHE A 1 409 ? 25.299 -4.201 -11.814 1.00 90.25 409 PHE A CA 1
ATOM 3284 C C . PHE A 1 409 ? 24.571 -4.998 -12.895 1.00 90.25 409 PHE A C 1
ATOM 3286 O O . PHE A 1 409 ? 23.378 -4.774 -13.096 1.00 90.25 409 PHE A O 1
ATOM 3293 N N . PRO A 1 410 ? 25.236 -5.943 -13.581 1.00 89.00 410 PRO A N 1
ATOM 3294 C CA . PRO A 1 410 ? 24.552 -6.818 -14.522 1.00 89.00 410 PRO A CA 1
ATOM 3295 C C . PRO A 1 410 ? 23.511 -7.679 -13.799 1.00 89.00 410 PRO A C 1
ATOM 3297 O O . PRO A 1 410 ? 23.773 -8.222 -12.725 1.00 89.00 410 PRO A O 1
ATOM 3300 N N . LEU A 1 411 ? 22.338 -7.815 -14.410 1.00 83.88 411 LEU A N 1
ATOM 3301 C CA . LEU A 1 411 ? 21.319 -8.774 -14.012 1.00 83.88 411 LEU A CA 1
ATOM 3302 C C . LEU A 1 411 ? 21.598 -10.111 -14.698 1.00 83.88 411 LEU A C 1
ATOM 3304 O O . LEU A 1 411 ? 21.826 -10.165 -15.910 1.00 83.88 411 LEU A O 1
ATOM 3308 N N . TYR A 1 412 ? 21.560 -11.182 -13.912 1.00 68.50 412 TYR A N 1
ATOM 3309 C CA . TYR A 1 412 ? 21.564 -12.547 -14.419 1.00 68.50 412 TYR A CA 1
ATOM 3310 C C . TYR A 1 412 ? 20.105 -13.025 -14.471 1.00 68.50 412 TYR A C 1
ATOM 3312 O O . TYR A 1 412 ? 19.397 -12.819 -13.482 1.00 68.50 412 TYR A O 1
ATOM 3320 N N . PRO A 1 413 ? 19.631 -13.537 -15.620 1.00 51.00 413 PRO A N 1
ATOM 3321 C CA . PRO A 1 413 ? 18.295 -14.110 -15.733 1.00 51.00 413 PRO A CA 1
ATOM 3322 C C . PRO A 1 413 ? 18.122 -15.369 -14.885 1.00 51.00 413 PRO A C 1
ATOM 3324 O O . PRO A 1 413 ? 19.138 -16.064 -14.643 1.00 51.00 413 PRO A O 1
#

Secondary structure (DSSP, 8-state):
-----EEEEEEE-S-BTTTBEEEEEEEEETTS-EEEEEEEEEPP-TTHHHHHHHHHHHHTTS-S-TT----TT-----THHHHHHHHHHHHHHHHHHHHTSHHHHHHHHHHHHHHTT-S-EEEEEEES-TTGGGS-GGGSHIIIII-TTPEEEEESS-----PPP-SSEEEEEEE---TTS--HHHHHHHHTSTTEEEEEEES--HHHHHHHHHHS--SEEEEEEEEEEPGGG--EEE--SSSS--EETTTTHHHHHHHHHTT--EEEEEEEE-TT----EE-GGG-SHHHHHHHTTTTTT-EEEES--GGG-TTSHHHHHHHHHHSS---HHHHHHHHHHHHHHHHHTT--SHHHHHHHHTSTT--EEETTEEE---TTSPPP--SGGGSEEEEEEE-SSSTT-EEEEEPP-